Protein AF-0000000077108856 (afdb_homodimer)

pLDDT: mean 94.97, std 9.63, range [41.91, 98.94]

Radius of gyration: 31.42 Å; Cα contacts (8 Å, |Δi|>4): 1683; chains: 2; bounding box: 54×98×80 Å

Organism: Hirschia baltica (strain ATCC 49814 / DSM 5838 / IFAM 1418) (NCBI:txid582402)

Solvent-accessible surface area (backbone atoms only — not comparable to full-atom values): 35955 Å² total; per-residue (Å²): 123,77,51,36,49,52,48,57,46,78,91,42,65,46,24,77,91,36,73,66,43,37,35,30,30,36,56,53,55,30,71,74,33,71,69,47,39,54,50,49,47,48,43,39,39,74,24,62,30,50,26,43,27,42,47,38,50,48,31,85,56,43,41,25,61,55,35,48,59,68,50,43,96,66,50,83,66,58,75,74,46,95,59,56,72,48,53,49,40,54,60,48,38,51,61,72,85,46,49,67,57,52,47,49,49,24,56,75,65,72,27,42,40,33,39,29,55,56,45,69,70,43,44,66,75,37,56,90,65,36,46,36,40,38,43,54,33,41,51,34,59,26,32,69,58,48,29,60,59,20,66,72,66,47,34,34,38,39,28,35,16,50,31,35,54,68,45,43,50,48,32,50,48,32,27,41,74,68,28,39,38,50,28,49,16,51,26,38,51,46,77,78,33,46,77,74,48,29,59,50,42,27,48,36,27,47,53,48,48,41,69,76,38,73,61,46,30,28,23,37,38,50,34,53,68,79,40,39,56,55,39,29,33,42,56,61,50,30,26,32,39,35,34,43,33,29,89,46,53,83,49,90,64,91,51,18,68,33,27,38,32,46,65,58,39,29,52,37,49,54,41,42,54,47,26,62,38,14,31,54,87,28,74,55,46,61,40,84,80,18,62,61,40,42,26,58,48,17,42,12,29,20,28,68,45,69,43,55,51,63,42,64,39,46,78,85,42,49,42,63,26,16,38,21,57,90,74,42,38,39,44,68,46,49,77,73,48,45,56,22,23,27,69,46,64,48,43,53,33,38,71,41,28,70,88,48,35,39,75,59,79,125,123,75,52,36,49,52,47,57,46,78,94,43,65,45,25,77,91,36,74,68,43,37,35,29,30,36,57,53,56,30,71,74,34,70,68,48,40,53,50,48,47,50,43,39,40,74,24,61,29,50,25,43,26,41,47,38,50,49,32,84,55,43,40,25,59,53,35,51,58,66,54,48,86,68,49,79,66,57,78,73,46,93,61,54,70,48,53,50,39,55,62,46,37,50,62,72,84,47,48,68,56,52,46,49,50,24,57,74,65,71,26,42,38,34,38,27,57,56,46,69,70,41,44,65,76,37,56,91,67,37,47,37,41,37,43,53,31,43,50,36,59,26,32,69,58,46,29,59,58,21,66,71,66,48,35,33,38,39,28,36,15,50,31,33,54,69,46,43,50,48,32,50,47,32,26,41,75,67,28,38,39,51,29,52,16,51,27,39,52,48,77,76,32,46,76,73,50,28,59,50,41,28,46,36,27,48,54,48,47,39,70,76,38,72,60,45,30,28,22,35,37,51,34,52,71,81,42,37,56,55,39,29,34,43,55,60,52,28,25,32,39,34,34,42,34,29,89,48,53,82,48,89,65,92,49,18,68,33,26,37,32,47,66,57,39,30,52,36,48,53,40,42,53,45,27,60,37,14,31,53,88,28,75,54,47,60,40,82,80,16,61,62,41,43,26,59,49,17,41,12,30,20,28,67,44,70,41,56,51,64,41,66,40,45,75,84,42,50,42,63,26,16,39,22,56,90,73,42,38,40,43,69,46,49,76,74,48,44,55,22,22,28,68,47,64,47,42,53,33,40,71,42,29,71,88,49,36,41,76,58,77,125

InterPro domains:
  IPR006190 Antifreeze-like/N-acetylneuraminic acid synthase, SAF domain [PS50844] (300-360)
  IPR013132 PseI/NeuA/B-like [PF03102] (40-284)
  IPR013785 Aldolase-type TIM barrel [G3DSA:3.20.20.70] (1-300)
  IPR013974 SAF domain [PF08666] (299-356)
  IPR013974 SAF domain [SM00858] (298-358)
  IPR036732 Antifreeze-like/N-acetylneuraminic acid synthase C-terminal domain superfamily [SSF51269] (293-355)
  IPR051690 PseI/Nans/NeuA/B acid synthases [PTHR42966] (5-356)
  IPR057736 PseI/NeuA/NeuB, SAF domain [cd11615] (298-355)

Foldseek 3Di:
DLADLWDDQVPRIFHLLHAFAEEAEQELQCQQPLVSLLVLLLLCVVLPHQEYEYEADALVLADDQVVQVVCPVPDDCVVVPPDGPSVQCNRRHDDLVSQVVSLVSNVVSNHFYEYEYRDPVSLVSCLVRHQEYEHEQVCLQPLVVLLSSLQSAHAYEYENEPHDPVSQVSNVCSNSVRYRHYEYEQEHDDQPQDQVCVVVSPLCVLVVVCVVPPSHAYAYEYQHPAQPSVLVNSLSRHRYYYFYEHQALPDDDDHSVRGDHSVSSSVNSVVSVVSSVVSDDPDDDCDPVCVVVLQFVFWAKWAQFKDAFFDQDAPNGIDIDDGHDPQFHHPVCVVVRHRWTAHGTDGGPDTHGPVGTHHPDD/DLADLWDDQVPRIFHLLHAFAEEAEQELQCQQPLVSLLVLLLLCVVLPHQEYEYEADALVLADDQVVQCVVPPPPPCVVVPPDGPSVQCNRRHDDLVSQVVSLVSNVVSNHFYEYEYRDPVSLVSCLVRHQEYEHEQVCLQPLVVLLSSLQSAHAYEYENEPHDPVSQVSNVCSNSVRYRHYEYEQEHPDQPQDQVCVVVSPLCVLVVVCVVPPSHAYAYEYQHPAQPSVLVNSLSRHRYYYFYEHQALPDDDDHSVRGDHSVSSSVNSVVSVVSSVVSDDPDDDCDPVCVVVLQFVFWAWWAQFKDAFFDQDAPNGIDIDDGHDPQFHHPVCVVVRHGWTAHGTDGGPDTHGPVGTGHDDD

Nearest PDB structures (foldseek):
  6ppw-assembly1_A  TM=8.932E-01  e=1.593E-33  Neisseria meningitidis serogroup B
  2wqp-assembly1_A-2  TM=8.960E-01  e=8.984E-33  Neisseria meningitidis serogroup B
  4ipi-assembly1_A-2  TM=8.850E-01  e=7.077E-33  Neisseria meningitidis
  4ipj-assembly1_A-2  TM=8.944E-01  e=1.731E-32  Neisseria meningitidis
  3g8r-assembly1_B  TM=7.793E-01  e=2.015E-23  Chromobacterium violaceum ATCC 12472

Sequence (724 aa):
MRYNNHFKIYDREIALDQPTYFIADIAASHDGDLERAKALIWQAKEAGAECAKFQHFLAKDIVSDRGFKQLGGQMAHQSKWKKSVYDIFDEFHLPREWTPILAEECQKAGIHYMTTPYDIPAIDMNDDLCGAWKIGSGDVSWPQFISEVAKRGKPMFVATGASDMEESIRAAEAVLAVNRELCLMQCNTNYTGSHDNFSNVNLNVLKAFATAFPGLPLGLSDHTPGHSAVLGAVALGARAVEKHFTDDNNRDGPDHGFSMTPQTWRDMVDRTRELESALGDGVKRVEPNEGDSIVVQRRCLRLKHDLPAGHVLTIDDIEALRPAPRGAYEPHTIDEVIGRTLKKAMVFGDALTPENTKAAKSMRYNNHFKIYDREIALDQPTYFIADIAASHDGDLERAKALIWQAKEAGAECAKFQHFLAKDIVSDRGFKQLGGQMAHQSKWKKSVYDIFDEFHLPREWTPILAEECQKAGIHYMTTPYDIPAIDMNDDLCGAWKIGSGDVSWPQFISEVAKRGKPMFVATGASDMEESIRAAEAVLAVNRELCLMQCNTNYTGSHDNFSNVNLNVLKAFATAFPGLPLGLSDHTPGHSAVLGAVALGARAVEKHFTDDNNRDGPDHGFSMTPQTWRDMVDRTRELESALGDGVKRVEPNEGDSIVVQRRCLRLKHDLPAGHVLTIDDIEALRPAPRGAYEPHTIDEVIGRTLKKAMVFGDALTPENTKAAKS

Secondary structure (DSSP, 8-state):
--S-SEEEETTEEEETTSPPEEEEE-GGGGTT-HHHHHHHHHHHHHHT-SEEEEEE--HHHHB-HHHHHHHTTSSTTGGG-SS-HHHHHHHHS--GGGHHHHHHHHHHHT-EEEEEE-SHHHHHHHTTT-SSEEE-GGGTT-HHHHHHHHTT-S-EEEE-TT--HHHHHHHHHHHHTT---EEEEEE----S--GGGGGGT-TTHHHHHHHHSTT--EEEE--SSSSHHHHHHHHTTEEEEEEEB-S-TTSSSSSGGGSBPHHHHHHHHHHHHHHHHHH--S-----GGGHHHHHHTS-EEEESS-B-TTPBP-GGGEEEEB---TTPPPGGGHHHHTT-EESS-B-TTPBP-TTTEE----/--S-SEEEETTEEEETTSPPEEEEE-GGGGTT-HHHHHHHHHHHHHHT-SEEEEEE--HHHHB-HHHHHHSGGGSTTGGG-SS-HHHHHHHHS--GGGHHHHHHHHHHHT-EEEEEE-SHHHHHHHTTT-SSEEE-GGGTT-HHHHHHHHTT-S-EEEE-TT--HHHHHHHHHHHHTT---EEEEEE----S--GGGGGGT-TTHHHHHHHHSTT--EEEE--SSSSHHHHHHHHTTEEEEEEEB-S-TTSSSSSGGGSBPHHHHHHHHHHHHHHHHHH--S-----GGGHHHHHHTS-EEEESS-B-TTPBP-GGGEEEEB---TTPPPGGGHHHHTT-EESS-B-TTPBP-TTTEE----

Structure (mmCIF, N/CA/C/O backbone):
data_AF-0000000077108856-model_v1
#
loop_
_entity.id
_entity.type
_entity.pdbx_description
1 polymer 'N-acylneuraminate-9-phosphate synthase'
#
loop_
_atom_site.group_PDB
_atom_site.id
_atom_site.type_symbol
_atom_site.label_atom_id
_atom_site.label_alt_id
_atom_site.label_comp_id
_atom_site.label_asym_id
_atom_site.label_entity_id
_atom_site.label_seq_id
_atom_site.pdbx_PDB_ins_code
_atom_site.Cartn_x
_atom_site.Cartn_y
_atom_site.Cartn_z
_atom_site.occupancy
_atom_site.B_iso_or_equiv
_atom_site.auth_seq_id
_atom_site.auth_comp_id
_atom_site.auth_asym_id
_atom_site.auth_atom_id
_atom_site.pdbx_PDB_model_num
ATOM 1 N N . MET A 1 1 ? -26.828 8.172 12.031 1 64.38 1 MET A N 1
ATOM 2 C CA . MET A 1 1 ? -25.391 8.18 12.25 1 64.38 1 MET A CA 1
ATOM 3 C C . MET A 1 1 ? -24.859 9.602 12.391 1 64.38 1 MET A C 1
ATOM 5 O O . MET A 1 1 ? -25.391 10.531 11.766 1 64.38 1 MET A O 1
ATOM 9 N N . ARG A 1 2 ? -23.938 9.797 13.359 1 86.56 2 ARG A N 1
ATOM 10 C CA . ARG A 1 2 ? -23.422 11.109 13.75 1 86.56 2 ARG A CA 1
ATOM 11 C C . ARG A 1 2 ? -22.641 11.75 12.602 1 86.56 2 ARG A C 1
ATOM 13 O O . ARG A 1 2 ? -22.484 12.977 12.562 1 86.56 2 ARG A O 1
ATOM 20 N N . TYR A 1 3 ? -22.281 10.914 11.609 1 94.44 3 TYR A N 1
ATOM 21 C CA . TYR A 1 3 ? -21.5 11.406 10.484 1 94.44 3 TYR A CA 1
ATOM 22 C C . TYR A 1 3 ? -21.828 10.625 9.211 1 94.44 3 TYR A C 1
ATOM 24 O O . TYR A 1 3 ? -22.406 9.539 9.273 1 94.44 3 TYR A O 1
ATOM 32 N N . ASN A 1 4 ? -21.609 11.211 8.086 1 96.75 4 ASN A N 1
ATOM 33 C CA . ASN A 1 4 ? -21.844 10.594 6.785 1 96.75 4 ASN A CA 1
ATOM 34 C C . ASN A 1 4 ? -20.672 9.719 6.363 1 96.75 4 ASN A C 1
ATOM 36 O O . ASN A 1 4 ? -19.5 10.078 6.57 1 96.75 4 ASN A O 1
ATOM 40 N N . ASN A 1 5 ? -21.047 8.594 5.797 1 97.06 5 ASN A N 1
ATOM 41 C CA . ASN A 1 5 ? -19.984 7.734 5.266 1 97.06 5 ASN A CA 1
ATOM 42 C C . ASN A 1 5 ? -19.609 8.133 3.842 1 97.06 5 ASN A C 1
ATOM 44 O O . ASN A 1 5 ? -18.781 7.477 3.213 1 97.06 5 ASN A O 1
ATOM 48 N N . HIS A 1 6 ? -20.266 9.133 3.301 1 97.06 6 HIS A N 1
ATOM 49 C CA . HIS A 1 6 ? -19.953 9.734 2.01 1 97.06 6 HIS A CA 1
ATOM 50 C C . HIS A 1 6 ? -20.375 11.195 1.962 1 97.06 6 HIS A C 1
ATOM 52 O O . HIS A 1 6 ? -21.266 11.609 2.705 1 97.06 6 HIS A O 1
ATOM 58 N N . PHE A 1 7 ? -19.719 11.977 1.165 1 98.06 7 PHE A N 1
ATOM 59 C CA . PHE A 1 7 ? -20.109 13.352 0.877 1 98.06 7 PHE A CA 1
ATOM 60 C C . PHE A 1 7 ? -19.562 13.805 -0.474 1 98.06 7 PHE A C 1
ATOM 62 O O . PHE A 1 7 ? -18.781 13.094 -1.096 1 98.06 7 PHE A O 1
ATOM 69 N N . LYS A 1 8 ? -20 14.898 -0.923 1 97.69 8 LYS A N 1
ATOM 70 C CA . LYS A 1 8 ? -19.578 15.391 -2.23 1 97.69 8 LYS A CA 1
ATOM 71 C C . LYS A 1 8 ? -18.828 16.719 -2.105 1 97.69 8 LYS A C 1
ATOM 73 O O . LYS A 1 8 ? -19.203 17.578 -1.31 1 97.69 8 LYS A O 1
ATOM 78 N N . ILE A 1 9 ? -17.797 16.812 -2.809 1 97 9 ILE A N 1
ATOM 79 C CA . ILE A 1 9 ? -17.141 18.078 -3.131 1 97 9 ILE A CA 1
ATOM 80 C C . ILE A 1 9 ? -17.438 18.469 -4.582 1 97 9 ILE A C 1
ATOM 82 O O . ILE A 1 9 ? -16.922 17.828 -5.508 1 97 9 ILE A O 1
ATOM 86 N N . TYR A 1 10 ? -18.219 19.375 -4.699 1 93.44 10 TYR A N 1
ATOM 87 C CA . TYR A 1 10 ? -18.766 19.641 -6.023 1 93.44 10 TYR A CA 1
ATOM 88 C C . TYR A 1 10 ? -19.406 18.391 -6.609 1 93.44 10 TYR A C 1
ATOM 90 O O . TYR A 1 10 ? -20.344 17.828 -6.031 1 93.44 10 TYR A O 1
ATOM 98 N N . ASP A 1 11 ? -18.859 17.859 -7.633 1 93.75 11 ASP A N 1
ATOM 99 C CA . ASP A 1 11 ? -19.453 16.688 -8.273 1 93.75 11 ASP A CA 1
ATOM 100 C C . ASP A 1 11 ? -18.656 15.43 -7.957 1 93.75 11 ASP A C 1
ATOM 102 O O . ASP A 1 11 ? -18.953 14.352 -8.484 1 93.75 11 ASP A O 1
ATOM 106 N N . ARG A 1 12 ? -17.797 15.539 -7.031 1 97.56 12 ARG A N 1
ATOM 107 C CA . ARG A 1 12 ? -16.906 14.43 -6.715 1 97.56 12 ARG A CA 1
ATOM 108 C C . ARG A 1 12 ? -17.281 13.781 -5.387 1 97.56 12 ARG A C 1
ATOM 110 O O . ARG A 1 12 ? -17.234 14.43 -4.34 1 97.56 12 ARG A O 1
ATOM 117 N N . GLU A 1 13 ? -17.641 12.516 -5.43 1 98.12 13 GLU A N 1
ATOM 118 C CA . GLU A 1 13 ? -18 11.797 -4.211 1 98.12 13 GLU A CA 1
ATOM 119 C C . GLU A 1 13 ? -16.766 11.273 -3.488 1 98.12 13 GLU A C 1
ATOM 121 O O . GLU A 1 13 ? -15.867 10.719 -4.117 1 98.12 13 GLU A O 1
ATOM 126 N N . ILE A 1 14 ? -16.703 11.547 -2.209 1 98.31 14 ILE A N 1
ATOM 127 C CA . ILE A 1 14 ? -15.68 10.992 -1.33 1 98.31 14 ILE A CA 1
ATOM 128 C C . ILE A 1 14 ? -16.281 9.906 -0.445 1 98.31 14 ILE A C 1
ATOM 130 O O . ILE A 1 14 ? -17.219 10.164 0.313 1 98.31 14 ILE A O 1
ATOM 134 N N . ALA A 1 15 ? -15.82 8.703 -0.6 1 97.81 15 ALA A N 1
ATOM 135 C CA . ALA A 1 15 ? -16.312 7.547 0.138 1 97.81 15 ALA A CA 1
ATOM 136 C C . ALA A 1 15 ? -15.328 6.387 0.068 1 97.81 15 ALA A C 1
ATOM 138 O O . ALA A 1 15 ? -14.383 6.414 -0.718 1 97.81 15 ALA A O 1
ATOM 139 N N . LEU A 1 16 ? -15.602 5.383 0.844 1 94.5 16 LEU A N 1
ATOM 140 C CA . LEU A 1 16 ? -14.695 4.246 0.963 1 94.5 16 LEU A CA 1
ATOM 141 C C . LEU A 1 16 ? -14.609 3.479 -0.353 1 94.5 16 LEU A C 1
ATOM 143 O O . LEU A 1 16 ? -13.586 2.861 -0.649 1 94.5 16 LEU A O 1
ATOM 147 N N . ASP A 1 17 ? -15.648 3.523 -1.166 1 94.62 17 ASP A N 1
ATOM 148 C CA . ASP A 1 17 ? -15.68 2.738 -2.396 1 94.62 17 ASP A CA 1
ATOM 149 C C . ASP A 1 17 ? -15.43 3.621 -3.617 1 94.62 17 ASP A C 1
ATOM 151 O O . ASP A 1 17 ? -15.758 3.234 -4.742 1 94.62 17 ASP A O 1
ATOM 155 N N . GLN A 1 18 ? -14.953 4.852 -3.393 1 97.62 18 GLN A N 1
ATOM 156 C CA . GLN A 1 18 ? -14.633 5.781 -4.469 1 97.62 18 GLN A CA 1
ATOM 157 C C . GLN A 1 18 ? -13.117 5.906 -4.652 1 97.62 18 GLN A C 1
ATOM 159 O O . GLN A 1 18 ? -12.352 5.621 -3.734 1 97.62 18 GLN A O 1
ATOM 164 N N . PRO A 1 19 ? -12.711 6.254 -5.867 1 98.25 19 PRO A N 1
ATOM 165 C CA . PRO A 1 19 ? -11.281 6.496 -6.074 1 98.25 19 PRO A CA 1
ATOM 166 C C . PRO A 1 19 ? -10.727 7.574 -5.145 1 98.25 19 PRO A C 1
ATOM 168 O O . PRO A 1 19 ? -11.453 8.477 -4.734 1 98.25 19 PRO A O 1
ATOM 171 N N . THR A 1 20 ? -9.5 7.48 -4.84 1 98.88 20 THR A N 1
ATOM 172 C CA . THR A 1 20 ? -8.82 8.406 -3.943 1 98.88 20 THR A CA 1
ATOM 173 C C . THR A 1 20 ? -8.828 9.82 -4.52 1 98.88 20 THR A C 1
ATOM 175 O O . THR A 1 20 ? -8.594 10.008 -5.719 1 98.88 20 THR A O 1
ATOM 178 N N . TYR A 1 21 ? -9.164 10.766 -3.697 1 98.88 21 TYR A N 1
ATOM 179 C CA . TYR A 1 21 ? -9.18 12.188 -4.012 1 98.88 21 TYR A CA 1
ATOM 180 C C . TYR A 1 21 ? -7.836 12.836 -3.709 1 98.88 21 TYR A C 1
ATOM 182 O O . TYR A 1 21 ? -7.348 12.758 -2.58 1 98.88 21 TYR A O 1
ATOM 190 N N . PHE A 1 22 ? -7.191 13.492 -4.695 1 98.94 22 PHE A N 1
ATOM 191 C CA . PHE A 1 22 ? -5.852 14.047 -4.527 1 98.94 22 PHE A CA 1
ATOM 192 C C . PHE A 1 22 ? -5.898 15.562 -4.402 1 98.94 22 PHE A C 1
ATOM 194 O O . PHE A 1 22 ? -6.367 16.25 -5.312 1 98.94 22 PHE A O 1
ATOM 201 N N . ILE A 1 23 ? -5.355 16.078 -3.316 1 98.94 23 ILE A N 1
ATOM 202 C CA . ILE A 1 23 ? -5.309 17.5 -3.006 1 98.94 23 ILE A CA 1
ATOM 203 C C . ILE A 1 23 ? -3.873 18.016 -3.109 1 98.94 23 ILE A C 1
ATOM 205 O O . ILE A 1 23 ? -3.012 17.625 -2.316 1 98.94 23 ILE A O 1
ATOM 209 N N . ALA A 1 24 ? -3.629 18.859 -4.062 1 98.94 24 ALA A N 1
ATOM 210 C CA . ALA A 1 24 ? -2.318 19.5 -4.195 1 98.94 24 ALA A CA 1
ATOM 211 C C . ALA A 1 24 ? -2.244 20.781 -3.379 1 98.94 24 ALA A C 1
ATOM 213 O O . ALA A 1 24 ? -2.867 21.781 -3.734 1 98.94 24 ALA A O 1
ATOM 214 N N . ASP A 1 25 ? -1.463 20.734 -2.344 1 98.81 25 ASP A N 1
ATOM 215 C CA . ASP A 1 25 ? -1.258 21.922 -1.533 1 98.81 25 ASP A CA 1
ATOM 216 C C . ASP A 1 25 ? -0.177 22.828 -2.137 1 98.81 25 ASP A C 1
ATOM 218 O O . ASP A 1 25 ? 1.016 22.531 -2.004 1 98.81 25 ASP A O 1
ATOM 222 N N . ILE A 1 26 ? -0.592 23.891 -2.695 1 98.25 26 ILE A N 1
ATOM 223 C CA . ILE A 1 26 ? 0.349 24.828 -3.297 1 98.25 26 ILE A CA 1
ATOM 224 C C . ILE A 1 26 ? 1.043 25.641 -2.203 1 98.25 26 ILE A C 1
ATOM 226 O O . ILE A 1 26 ? 2.229 25.953 -2.318 1 98.25 26 ILE A O 1
ATOM 230 N N . ALA A 1 27 ? 0.337 25.875 -1.17 1 95.12 27 ALA A N 1
ATOM 231 C CA . ALA A 1 27 ? 0.89 26.562 -0.001 1 95.12 27 ALA A CA 1
ATOM 232 C C . ALA A 1 27 ? 1.769 27.734 -0.414 1 95.12 27 ALA A C 1
ATOM 234 O O . ALA A 1 27 ? 1.329 28.625 -1.158 1 95.12 27 ALA A O 1
ATOM 235 N N . ALA A 1 28 ? 3.027 27.766 -0.055 1 94.12 28 ALA A N 1
ATOM 236 C CA . ALA A 1 28 ? 3.904 28.906 -0.312 1 94.12 28 ALA A CA 1
ATOM 237 C C . ALA A 1 28 ? 4.699 28.719 -1.599 1 94.12 28 ALA A C 1
ATOM 239 O O . ALA A 1 28 ? 5.566 29.531 -1.934 1 94.12 28 ALA A O 1
ATOM 240 N N . SER A 1 29 ? 4.348 27.719 -2.344 1 96.44 29 SER A N 1
ATOM 241 C CA . SER A 1 29 ? 5.133 27.406 -3.533 1 96.44 29 SER A CA 1
ATOM 242 C C . SER A 1 29 ? 4.93 28.453 -4.621 1 96.44 29 SER A C 1
ATOM 244 O O . SER A 1 29 ? 5.648 28.453 -5.625 1 96.44 29 SER A O 1
ATOM 246 N N . HIS A 1 30 ? 4.012 29.359 -4.461 1 96.31 30 HIS A N 1
ATOM 247 C CA . HIS A 1 30 ? 3.803 30.469 -5.395 1 96.31 30 HIS A CA 1
ATOM 248 C C . HIS A 1 30 ? 4.91 31.5 -5.273 1 96.31 30 HIS A C 1
ATOM 250 O O . HIS A 1 30 ? 5.074 32.344 -6.16 1 96.31 30 HIS A O 1
ATOM 256 N N . ASP A 1 31 ? 5.59 31.516 -4.23 1 93.94 31 ASP A N 1
ATOM 257 C CA . ASP A 1 31 ? 6.75 32.375 -4.016 1 93.94 31 ASP A CA 1
ATOM 258 C C . ASP A 1 31 ? 6.375 33.844 -4.152 1 93.94 31 ASP A C 1
ATOM 260 O O . ASP A 1 31 ? 7.137 34.656 -4.719 1 93.94 31 ASP A O 1
ATOM 264 N N . GLY A 1 32 ? 5.207 34.25 -3.834 1 93.88 32 GLY A N 1
ATOM 265 C CA . GLY A 1 32 ? 4.766 35.625 -3.865 1 93.88 32 GLY A CA 1
ATOM 266 C C . GLY A 1 32 ? 4.434 36.125 -5.262 1 93.88 32 GLY A C 1
ATOM 267 O O . GLY A 1 32 ? 4.34 37.312 -5.496 1 93.88 32 GLY A O 1
ATOM 268 N N . ASP A 1 33 ? 4.258 35.188 -6.152 1 96.25 33 ASP A N 1
ATOM 269 C CA . ASP A 1 33 ? 3.986 35.5 -7.551 1 96.25 33 ASP A CA 1
ATOM 270 C C . ASP A 1 33 ? 2.66 34.906 -8.008 1 96.25 33 ASP A C 1
ATOM 272 O O . ASP A 1 33 ? 2.531 33.688 -8.117 1 96.25 33 ASP A O 1
ATOM 276 N N . LEU A 1 34 ? 1.732 35.781 -8.406 1 98.06 34 LEU A N 1
ATOM 277 C CA . LEU A 1 34 ? 0.388 35.375 -8.781 1 98.06 34 LEU A CA 1
ATOM 278 C C . LEU A 1 34 ? 0.423 34.5 -10.023 1 98.06 34 LEU A C 1
ATOM 280 O O . LEU A 1 34 ? -0.298 33.5 -10.109 1 98.06 34 LEU A O 1
ATOM 284 N N . GLU A 1 35 ? 1.207 34.844 -10.977 1 98.44 35 GLU A N 1
ATOM 285 C CA . GLU A 1 35 ? 1.275 34.062 -12.211 1 98.44 35 GLU A CA 1
ATOM 286 C C . GLU A 1 35 ? 1.841 32.688 -11.953 1 98.44 35 GLU A C 1
ATOM 288 O O . GLU A 1 35 ? 1.431 31.719 -12.594 1 98.44 35 GLU A O 1
ATOM 293 N N . ARG A 1 36 ? 2.707 32.656 -11.047 1 97.44 36 ARG A N 1
ATOM 294 C CA . ARG A 1 36 ? 3.234 31.344 -10.656 1 97.44 36 ARG A CA 1
ATOM 295 C C . ARG A 1 36 ? 2.158 30.5 -9.984 1 97.44 36 ARG A C 1
ATOM 297 O O . ARG A 1 36 ? 2.039 29.297 -10.258 1 97.44 36 ARG A O 1
ATOM 304 N N . ALA A 1 37 ? 1.461 31.109 -9.148 1 98.44 37 ALA A N 1
ATOM 305 C CA . ALA A 1 37 ? 0.359 30.406 -8.5 1 98.44 37 ALA A CA 1
ATOM 306 C C . ALA A 1 37 ? -0.598 29.812 -9.539 1 98.44 37 ALA A C 1
ATOM 308 O O . ALA A 1 37 ? -1.01 28.656 -9.43 1 98.44 37 ALA A O 1
ATOM 309 N N . LYS A 1 38 ? -0.907 30.609 -10.516 1 98.81 38 LYS A N 1
ATOM 310 C CA . LYS A 1 38 ? -1.786 30.156 -11.594 1 98.81 38 LYS A CA 1
ATOM 311 C C . LYS A 1 38 ? -1.172 28.984 -12.344 1 98.81 38 LYS A C 1
ATOM 313 O O . LYS A 1 38 ? -1.857 28 -12.633 1 98.81 38 LYS A O 1
ATOM 318 N N . ALA A 1 39 ? 0.08 29.109 -12.625 1 98.81 39 ALA A N 1
ATOM 319 C CA . ALA A 1 39 ? 0.777 28.031 -13.344 1 98.81 39 ALA A CA 1
ATOM 320 C C . ALA A 1 39 ? 0.764 26.734 -12.547 1 98.81 39 ALA A C 1
ATOM 322 O O . ALA A 1 39 ? 0.611 25.656 -13.109 1 98.81 39 ALA A O 1
ATOM 323 N N . LEU A 1 40 ? 0.956 26.859 -11.266 1 98.88 40 LEU A N 1
ATOM 324 C CA . LEU A 1 40 ? 0.965 25.688 -10.398 1 98.88 40 LEU A CA 1
ATOM 325 C C . LEU A 1 40 ? -0.401 25 -10.383 1 98.88 40 LEU A C 1
ATOM 327 O O . LEU A 1 40 ? -0.49 23.781 -10.312 1 98.88 40 LEU A O 1
ATOM 331 N N . ILE A 1 41 ? -1.46 25.797 -10.453 1 98.88 41 ILE A N 1
ATOM 332 C CA . ILE A 1 41 ? -2.807 25.234 -10.539 1 98.88 41 ILE A CA 1
ATOM 333 C C . ILE A 1 41 ? -2.916 24.328 -11.75 1 98.88 41 ILE A C 1
ATOM 335 O O . ILE A 1 41 ? -3.342 23.172 -11.641 1 98.88 41 ILE A O 1
ATOM 339 N N . TRP A 1 42 ? -2.488 24.797 -12.859 1 98.94 42 TRP A N 1
ATOM 340 C CA . TRP A 1 42 ? -2.6 24.062 -14.102 1 98.94 42 TRP A CA 1
ATOM 341 C C . TRP A 1 42 ? -1.7 22.828 -14.086 1 98.94 42 TRP A C 1
ATOM 343 O O . TRP A 1 42 ? -2.09 21.766 -14.562 1 98.94 42 TRP A O 1
ATOM 353 N N . GLN A 1 43 ? -0.511 23 -13.547 1 98.88 43 GLN A N 1
ATOM 354 C CA . GLN A 1 43 ? 0.415 21.875 -13.461 1 98.88 43 GLN A CA 1
ATOM 355 C C . GLN A 1 43 ? -0.13 20.781 -12.547 1 98.88 43 GLN A C 1
ATOM 357 O O . GLN A 1 43 ? 0.014 19.594 -12.836 1 98.88 43 GLN A O 1
ATOM 362 N N . ALA A 1 44 ? -0.704 21.172 -11.438 1 98.88 44 ALA A N 1
ATOM 363 C CA . ALA A 1 44 ? -1.321 20.219 -10.531 1 98.88 44 ALA A CA 1
ATOM 364 C C . ALA A 1 44 ? -2.439 19.438 -11.227 1 98.88 44 ALA A C 1
ATOM 366 O O . ALA A 1 44 ? -2.514 18.219 -11.125 1 98.88 44 ALA A O 1
ATOM 367 N N . LYS A 1 45 ? -3.283 20.156 -11.961 1 98.88 45 LYS A N 1
ATOM 368 C CA . LYS A 1 45 ? -4.363 19.531 -12.719 1 98.88 45 LYS A CA 1
ATOM 369 C C . LYS A 1 45 ? -3.82 18.531 -13.734 1 98.88 45 LYS A C 1
ATOM 371 O O . LYS A 1 45 ? -4.289 17.391 -13.805 1 98.88 45 LYS A O 1
ATOM 376 N N . GLU A 1 46 ? -2.867 18.953 -14.445 1 98.81 46 GLU A N 1
ATOM 377 C CA . GLU A 1 46 ? -2.281 18.109 -15.484 1 98.81 46 GLU A CA 1
ATOM 378 C C . GLU A 1 46 ? -1.629 16.859 -14.875 1 98.81 46 GLU A C 1
ATOM 380 O O . GLU A 1 46 ? -1.652 15.789 -15.477 1 98.81 46 GLU A O 1
ATOM 385 N N . ALA A 1 47 ? -1.127 17.031 -13.711 1 98.81 47 ALA A N 1
ATOM 386 C CA . ALA A 1 47 ? -0.434 15.938 -13.031 1 98.81 47 ALA A CA 1
ATOM 387 C C . ALA A 1 47 ? -1.427 14.938 -12.445 1 98.81 47 ALA A C 1
ATOM 389 O O . ALA A 1 47 ? -1.051 13.82 -12.07 1 98.81 47 ALA A O 1
ATOM 390 N N . GLY A 1 48 ? -2.691 15.312 -12.305 1 98.81 48 GLY A N 1
ATOM 391 C CA . GLY A 1 48 ? -3.699 14.367 -11.859 1 98.81 48 GLY A CA 1
ATOM 392 C C . GLY A 1 48 ? -4.344 14.75 -10.539 1 98.81 48 GLY A C 1
ATOM 393 O O . GLY A 1 48 ? -5.152 13.992 -10 1 98.81 48 GLY A O 1
ATOM 394 N N . ALA A 1 49 ? -4.004 15.953 -10.039 1 98.81 49 ALA A N 1
ATOM 395 C CA . ALA A 1 49 ? -4.699 16.438 -8.844 1 98.81 49 ALA A CA 1
ATOM 396 C C . ALA A 1 49 ? -6.141 16.828 -9.172 1 98.81 49 ALA A C 1
ATOM 398 O O . ALA A 1 49 ? -6.445 17.203 -10.297 1 98.81 49 ALA A O 1
ATOM 399 N N . GLU A 1 50 ? -6.945 16.703 -8.172 1 98.69 50 GLU A N 1
ATOM 400 C CA . GLU A 1 50 ? -8.344 17.078 -8.352 1 98.69 50 GLU A CA 1
ATOM 401 C C . GLU A 1 50 ? -8.664 18.391 -7.609 1 98.69 50 GLU A C 1
ATOM 403 O O . GLU A 1 50 ? -9.719 18.984 -7.82 1 98.69 50 GLU A O 1
ATOM 408 N N . CYS A 1 51 ? -7.73 18.797 -6.781 1 98.75 51 CYS A N 1
ATOM 409 C CA . CYS A 1 51 ? -7.902 20 -5.977 1 98.75 51 CYS A CA 1
ATOM 410 C C . CYS A 1 51 ? -6.582 20.75 -5.84 1 98.75 51 CYS A C 1
ATOM 412 O O . CYS A 1 51 ? -5.531 20.141 -5.633 1 98.75 51 CYS A O 1
ATOM 414 N N . ALA A 1 52 ? -6.629 22.016 -6.066 1 98.81 52 ALA A N 1
ATOM 415 C CA . ALA A 1 52 ? -5.559 22.922 -5.676 1 98.81 52 ALA A CA 1
ATOM 416 C C . ALA A 1 52 ? -5.898 23.641 -4.371 1 98.81 52 ALA A C 1
ATOM 418 O O . ALA A 1 52 ? -6.898 24.359 -4.289 1 98.81 52 ALA A O 1
ATOM 419 N N . LYS A 1 53 ? -5.102 23.406 -3.445 1 98.81 53 LYS A N 1
ATOM 420 C CA . LYS A 1 53 ? -5.371 23.969 -2.127 1 98.81 53 LYS A CA 1
ATOM 421 C C . LYS A 1 53 ? -4.367 25.062 -1.781 1 98.81 53 LYS A C 1
ATOM 423 O O . LYS A 1 53 ? -3.188 24.969 -2.121 1 98.81 53 LYS A O 1
ATOM 428 N N . PHE A 1 54 ? -4.844 26.078 -1.112 1 98.56 54 PHE A N 1
ATOM 429 C CA . PHE A 1 54 ? -4.035 27.188 -0.647 1 98.56 54 PHE A CA 1
ATOM 430 C C . PHE A 1 54 ? -4.133 27.344 0.867 1 98.56 54 PHE A C 1
ATOM 432 O O . PHE A 1 54 ? -4.785 26.531 1.533 1 98.56 54 PHE A O 1
ATOM 439 N N . GLN A 1 55 ? -3.389 28.219 1.385 1 98.06 55 GLN A N 1
ATOM 440 C CA . GLN A 1 55 ? -3.402 28.516 2.812 1 98.06 55 GLN A CA 1
ATOM 441 C C . GLN A 1 55 ? -3.615 30 3.055 1 98.06 55 GLN A C 1
ATOM 443 O O . GLN A 1 55 ? -2.865 30.844 2.541 1 98.06 55 GLN A O 1
ATOM 448 N N . HIS A 1 56 ? -4.633 30.344 3.818 1 98.06 56 HIS A N 1
ATOM 449 C CA . HIS A 1 56 ? -4.961 31.734 4.086 1 98.06 56 HIS A CA 1
ATOM 450 C C . HIS A 1 56 ? -4.641 32.125 5.531 1 98.06 56 HIS A C 1
ATOM 452 O O . HIS A 1 56 ? -5.488 31.969 6.418 1 98.06 56 HIS A O 1
ATOM 458 N N . PHE A 1 57 ? -3.457 32.594 5.672 1 96.69 57 PHE A N 1
ATOM 459 C CA . PHE A 1 57 ? -3.035 33.125 6.965 1 96.69 57 PHE A CA 1
ATOM 460 C C . PHE A 1 57 ? -2.439 34.5 6.809 1 96.69 57 PHE A C 1
ATOM 462 O O . PHE A 1 57 ? -2.029 34.906 5.711 1 96.69 57 PHE A O 1
ATOM 469 N N . LEU A 1 58 ? -2.537 35.281 7.84 1 96.19 58 LEU A N 1
ATOM 470 C CA . LEU A 1 58 ? -1.739 36.5 8.023 1 96.19 58 LEU A CA 1
ATOM 471 C C . LEU A 1 58 ? -0.808 36.344 9.227 1 96.19 58 LEU A C 1
ATOM 473 O O . LEU A 1 58 ? -1.195 35.812 10.25 1 96.19 58 LEU A O 1
ATOM 477 N N . ALA A 1 59 ? 0.369 36.875 9.039 1 94.81 59 ALA A N 1
ATOM 478 C CA . ALA A 1 59 ? 1.359 36.719 10.102 1 94.81 59 ALA A CA 1
ATOM 479 C C . ALA A 1 59 ? 0.795 37.188 11.445 1 94.81 59 ALA A C 1
ATOM 481 O O . ALA A 1 59 ? 0.912 36.469 12.445 1 94.81 59 ALA A O 1
ATOM 482 N N . LYS A 1 60 ? 0.09 38.25 11.484 1 93.56 60 LYS A N 1
ATOM 483 C CA . LYS A 1 60 ? -0.411 38.844 12.711 1 93.56 60 LYS A CA 1
ATOM 484 C C . LYS A 1 60 ? -1.497 38 13.352 1 93.56 60 LYS A C 1
ATOM 486 O O . LYS A 1 60 ? -1.779 38.125 14.547 1 93.56 60 LYS A O 1
ATOM 491 N N . ASP A 1 61 ? -2.115 37.125 12.555 1 94.5 61 ASP A N 1
ATOM 492 C CA . ASP A 1 61 ? -3.256 36.344 13.039 1 94.5 61 ASP A CA 1
ATOM 493 C C . ASP A 1 61 ? -2.863 34.906 13.312 1 94.5 61 ASP A C 1
ATOM 495 O O . ASP A 1 61 ? -3.691 34.094 13.758 1 94.5 61 ASP A O 1
ATOM 499 N N . ILE A 1 62 ? -1.607 34.531 13.078 1 95.75 62 ILE A N 1
ATOM 500 C CA . ILE A 1 62 ? -1.232 33.125 13.242 1 95.75 62 ILE A CA 1
ATOM 501 C C . ILE A 1 62 ? -0.01 33.031 14.148 1 95.75 62 ILE A C 1
ATOM 503 O O . ILE A 1 62 ? 0.15 32.031 14.875 1 95.75 62 ILE A O 1
ATOM 507 N N . VAL A 1 63 ? 0.84 34.031 14.172 1 95 63 VAL A N 1
ATOM 508 C CA . VAL A 1 63 ? 2.096 33.906 14.898 1 95 63 VAL A CA 1
ATOM 509 C C . VAL A 1 63 ? 2.23 35.062 15.891 1 95 63 VAL A C 1
ATOM 511 O O . VAL A 1 63 ? 1.859 36.219 15.586 1 95 63 VAL A O 1
ATOM 514 N N . SER A 1 64 ? 2.725 34.781 17.031 1 94.94 64 SER A N 1
ATOM 515 C CA . SER A 1 64 ? 3.189 35.812 17.984 1 94.94 64 SER A CA 1
ATOM 516 C C . SER A 1 64 ? 4.672 36.094 17.797 1 94.94 64 SER A C 1
ATOM 518 O O . SER A 1 64 ? 5.523 35.25 18.109 1 94.94 64 SER A O 1
ATOM 520 N N . ASP A 1 65 ? 4.867 37.281 17.297 1 92.88 65 ASP A N 1
ATOM 521 C CA . ASP A 1 65 ? 6.266 37.688 17.141 1 92.88 65 ASP A CA 1
ATOM 522 C C . ASP A 1 65 ? 7.02 37.562 18.469 1 92.88 65 ASP A C 1
ATOM 524 O O . ASP A 1 65 ? 8.125 37 18.516 1 92.88 65 ASP A O 1
ATOM 528 N N . ARG A 1 66 ? 6.414 38.031 19.5 1 91.44 66 ARG A N 1
ATOM 529 C CA . ARG A 1 66 ? 6.984 37.938 20.828 1 91.44 66 ARG A CA 1
ATOM 530 C C . ARG A 1 66 ? 7.203 36.469 21.234 1 91.44 66 ARG A C 1
ATOM 532 O O . ARG A 1 66 ? 8.234 36.125 21.828 1 91.44 66 ARG A O 1
ATOM 539 N N . GLY A 1 67 ? 6.246 35.688 21.031 1 92.5 67 GLY A N 1
ATOM 540 C CA . GLY A 1 67 ? 6.352 34.281 21.359 1 92.5 67 GLY A CA 1
ATOM 541 C C . GLY A 1 67 ? 7.562 33.594 20.75 1 92.5 67 GLY A C 1
ATOM 542 O O . GLY A 1 67 ? 8.273 32.844 21.422 1 92.5 67 GLY A O 1
ATOM 543 N N . PHE A 1 68 ? 7.77 33.844 19.484 1 91.88 68 PHE A N 1
ATOM 544 C CA . PHE A 1 68 ? 8.891 33.219 18.812 1 91.88 68 PHE A CA 1
ATOM 545 C C . PHE A 1 68 ? 10.219 33.781 19.281 1 91.88 68 PHE A C 1
ATOM 547 O O . PHE A 1 68 ? 11.219 33.094 19.375 1 91.88 68 PHE A O 1
ATOM 554 N N . LYS A 1 69 ? 10.242 35.062 19.531 1 89.19 69 LYS A N 1
ATOM 555 C CA . LYS A 1 69 ? 11.445 35.688 20.078 1 89.19 69 LYS A CA 1
ATOM 556 C C . LYS A 1 69 ? 11.812 35.094 21.438 1 89.19 69 LYS A C 1
ATOM 558 O O . LYS A 1 69 ? 12.992 34.969 21.75 1 89.19 69 LYS A O 1
ATOM 563 N N . GLN A 1 70 ? 10.797 34.781 22.172 1 88.31 70 GLN A N 1
ATOM 564 C CA . GLN A 1 70 ? 11.016 34.219 23.5 1 88.31 70 GLN A CA 1
ATOM 565 C C . GLN A 1 70 ? 11.492 32.781 23.422 1 88.31 70 GLN A C 1
ATOM 567 O O . GLN A 1 70 ? 12.133 32.281 24.344 1 88.31 70 GLN A O 1
ATOM 572 N N . LEU A 1 71 ? 10.977 32.031 22.391 1 81.56 71 LEU A N 1
ATOM 573 C CA . LEU A 1 71 ? 11.43 30.672 22.203 1 81.56 71 LEU A CA 1
ATOM 574 C C . LEU A 1 71 ? 12.922 30.625 21.891 1 81.56 71 LEU A C 1
ATOM 576 O O . LEU A 1 71 ? 13.594 29.641 22.219 1 81.56 71 LEU A O 1
ATOM 580 N N . GLY A 1 72 ? 13.336 31.75 20.953 1 59.91 72 GLY A N 1
ATOM 581 C CA . GLY A 1 72 ? 14.672 31.922 20.406 1 59.91 72 GLY A CA 1
ATOM 582 C C . GLY A 1 72 ? 15.766 31.609 21.406 1 59.91 72 GLY A C 1
ATOM 583 O O . GLY A 1 72 ? 16.844 31.141 21.047 1 59.91 72 GLY A O 1
ATOM 584 N N . GLY A 1 73 ? 16.422 31.812 22.328 1 51.44 73 GLY A N 1
ATOM 585 C CA . GLY A 1 73 ? 17.703 31.156 22.578 1 51.44 73 GLY A CA 1
ATOM 586 C C . GLY A 1 73 ? 17.609 29.641 22.609 1 51.44 73 GLY A C 1
ATOM 587 O O . GLY A 1 73 ? 18.625 28.953 22.734 1 51.44 73 GLY A O 1
ATOM 588 N N . GLN A 1 74 ? 16.516 29.047 22.453 1 45.78 74 GLN A N 1
ATOM 589 C CA . GLN A 1 74 ? 16.375 27.641 22.797 1 45.78 74 GLN A CA 1
ATOM 590 C C . GLN A 1 74 ? 16.234 26.766 21.562 1 45.78 74 GLN A C 1
ATOM 592 O O . GLN A 1 74 ? 16.406 25.547 21.625 1 45.78 74 GLN A O 1
ATOM 597 N N . MET A 1 75 ? 15.656 27.25 20.5 1 49.47 75 MET A N 1
ATOM 598 C CA . MET A 1 75 ? 15.539 26.328 19.375 1 49.47 75 MET A CA 1
ATOM 599 C C . MET A 1 75 ? 16.703 26.5 18.406 1 49.47 75 MET A C 1
ATOM 601 O O . MET A 1 75 ? 17.047 27.625 18.031 1 49.47 75 MET A O 1
ATOM 605 N N . ALA A 1 76 ? 17.438 25.531 18.422 1 45.78 76 ALA A N 1
ATOM 606 C CA . ALA A 1 76 ? 18.719 25.344 17.781 1 45.78 76 ALA A CA 1
ATOM 607 C C . ALA A 1 76 ? 18.828 26.188 16.5 1 45.78 76 ALA A C 1
ATOM 609 O O . ALA A 1 76 ? 19.891 26.688 16.172 1 45.78 76 ALA A O 1
ATOM 610 N N . HIS A 1 77 ? 17.859 26.062 15.633 1 41.91 77 HIS A N 1
ATOM 611 C CA . HIS A 1 77 ? 18.062 26.438 14.234 1 41.91 77 HIS A CA 1
ATOM 612 C C . HIS A 1 77 ? 17.672 27.891 13.984 1 41.91 77 HIS A C 1
ATOM 614 O O . HIS A 1 77 ? 17.688 28.344 12.836 1 41.91 77 HIS A O 1
ATOM 620 N N . GLN A 1 78 ? 17.141 28.547 14.828 1 43.56 78 GLN A N 1
ATOM 621 C CA . GLN A 1 78 ? 16.719 29.906 14.508 1 43.56 78 GLN A CA 1
ATOM 622 C C . GLN A 1 78 ? 17.922 30.812 14.305 1 43.56 78 GLN A C 1
ATOM 624 O O . GLN A 1 78 ? 17.797 31.922 13.773 1 43.56 78 GLN A O 1
ATOM 629 N N . SER A 1 79 ? 18.953 30.469 14.766 1 42.22 79 SER A N 1
ATOM 630 C CA . SER A 1 79 ? 20.141 31.281 14.562 1 42.22 79 SER A CA 1
ATOM 631 C C . SER A 1 79 ? 20.484 31.406 13.078 1 42.22 79 SER A C 1
ATOM 633 O O . SER A 1 79 ? 21.188 32.312 12.68 1 42.22 79 SER A O 1
ATOM 635 N N . LYS A 1 80 ? 20.188 30.312 12.5 1 47.62 80 LYS A N 1
ATOM 636 C CA . LYS A 1 80 ? 20.625 30.422 11.109 1 47.62 80 LYS A CA 1
ATOM 637 C C . LYS A 1 80 ? 19.625 31.188 10.266 1 47.62 80 LYS A C 1
ATOM 639 O O . LYS A 1 80 ? 19.797 31.328 9.055 1 47.62 80 LYS A O 1
ATOM 644 N N . TRP A 1 81 ? 18.359 31.5 10.883 1 49.81 81 TRP A N 1
ATOM 645 C CA . TRP A 1 81 ? 17.406 32.188 10 1 49.81 81 TRP A CA 1
ATOM 646 C C . TRP A 1 81 ? 17.688 33.688 9.953 1 49.81 81 TRP A C 1
ATOM 648 O O . TRP A 1 81 ? 17.781 34.344 11 1 49.81 81 TRP A O 1
ATOM 658 N N . LYS A 1 82 ? 18.172 34.25 8.844 1 61.34 82 LYS A N 1
ATOM 659 C CA . LYS A 1 82 ? 18.359 35.688 8.547 1 61.34 82 LYS A CA 1
ATOM 660 C C . LYS A 1 82 ? 17.094 36.469 8.836 1 61.34 82 LYS A C 1
ATOM 662 O O . LYS A 1 82 ? 17.172 37.656 9.195 1 61.34 82 LYS A O 1
ATOM 667 N N . LYS A 1 83 ? 15.82 35.906 8.727 1 81.06 83 LYS A N 1
ATOM 668 C CA . LYS A 1 83 ? 14.539 36.562 8.922 1 81.06 83 LYS A CA 1
ATOM 669 C C . LYS A 1 83 ? 13.758 35.938 10.078 1 81.06 83 LYS A C 1
ATOM 671 O O . LYS A 1 83 ? 13.914 34.75 10.352 1 81.06 83 LYS A O 1
ATOM 676 N N . SER A 1 84 ? 13.078 36.719 10.844 1 84.69 84 SER A N 1
ATOM 677 C CA . SER A 1 84 ? 12.227 36.188 11.898 1 84.69 84 SER A CA 1
ATOM 678 C C . SER A 1 84 ? 11.109 35.344 11.328 1 84.69 84 SER A C 1
ATOM 680 O O . SER A 1 84 ? 10.781 35.438 10.148 1 84.69 84 SER A O 1
ATOM 682 N N . VAL A 1 85 ? 10.531 34.438 12.141 1 87.88 85 VAL A N 1
ATOM 683 C CA . VAL A 1 85 ? 9.406 33.594 11.719 1 87.88 85 VAL A CA 1
ATOM 684 C C . VAL A 1 85 ? 8.25 34.5 11.258 1 87.88 85 VAL A C 1
ATOM 686 O O . VAL A 1 85 ? 7.613 34.219 10.242 1 87.88 85 VAL A O 1
ATOM 689 N N . TYR A 1 86 ? 8.062 35.531 12 1 90.38 86 TYR A N 1
ATOM 690 C CA . TYR A 1 86 ? 7.012 36.469 11.641 1 90.38 86 TYR A CA 1
ATOM 691 C C . TYR A 1 86 ? 7.234 37.031 10.242 1 90.38 86 TYR A C 1
ATOM 693 O O . TYR A 1 86 ? 6.309 37.062 9.43 1 90.38 86 TYR A O 1
ATOM 701 N N . ASP A 1 87 ? 8.391 37.406 9.945 1 90.31 87 ASP A N 1
ATOM 702 C CA . ASP A 1 87 ? 8.727 38 8.656 1 90.31 87 ASP A CA 1
ATOM 703 C C . ASP A 1 87 ? 8.562 36.969 7.531 1 90.31 87 ASP A C 1
ATOM 705 O O . ASP A 1 87 ? 8.117 37.312 6.434 1 90.31 87 ASP A O 1
ATOM 709 N N . ILE A 1 88 ? 8.93 35.812 7.84 1 87.69 88 ILE A N 1
ATOM 710 C CA . ILE A 1 88 ? 8.789 34.75 6.852 1 87.69 88 ILE A CA 1
ATOM 711 C C . ILE A 1 88 ? 7.316 34.531 6.52 1 87.69 88 ILE A C 1
ATOM 713 O O . ILE A 1 88 ? 6.941 34.5 5.344 1 87.69 88 ILE A O 1
ATOM 717 N N . PHE A 1 89 ? 6.52 34.469 7.527 1 91.62 89 PHE A N 1
ATOM 718 C CA . PHE A 1 89 ? 5.086 34.312 7.316 1 91.62 89 PHE A CA 1
ATOM 719 C C . PHE A 1 89 ? 4.504 35.5 6.578 1 91.62 89 PHE A C 1
ATOM 721 O O . PHE A 1 89 ? 3.627 35.344 5.727 1 91.62 89 PHE A O 1
ATOM 728 N N . ASP A 1 90 ? 5.008 36.594 6.891 1 92 90 ASP A N 1
ATOM 729 C CA . ASP A 1 90 ? 4.52 37.812 6.238 1 92 90 ASP A CA 1
ATOM 730 C C . ASP A 1 90 ? 4.926 37.844 4.766 1 92 90 ASP A C 1
ATOM 732 O O . ASP A 1 90 ? 4.172 38.344 3.92 1 92 90 ASP A O 1
ATOM 736 N N . GLU A 1 91 ? 6.027 37.375 4.496 1 89.69 91 GLU A N 1
ATOM 737 C CA . GLU A 1 91 ? 6.566 37.375 3.141 1 89.69 91 GLU A CA 1
ATOM 738 C C . GLU A 1 91 ? 5.855 36.344 2.264 1 89.69 91 GLU A C 1
ATOM 740 O O . GLU A 1 91 ? 5.605 36.594 1.083 1 89.69 91 GLU A O 1
ATOM 745 N N . PHE A 1 92 ? 5.48 35.25 2.885 1 89.38 92 PHE A N 1
ATOM 746 C CA . PHE A 1 92 ? 5.07 34.125 2.051 1 89.38 92 PHE A CA 1
ATOM 747 C C . PHE A 1 92 ? 3.57 33.875 2.18 1 89.38 92 PHE A C 1
ATOM 749 O O . PHE A 1 92 ? 3.045 32.906 1.609 1 89.38 92 PHE A O 1
ATOM 756 N N . HIS A 1 93 ? 2.895 34.75 2.895 1 94.31 93 HIS A N 1
ATOM 757 C CA . HIS A 1 93 ? 1.449 34.562 2.959 1 94.31 93 HIS A CA 1
ATOM 758 C C . HIS A 1 93 ? 0.8 34.781 1.602 1 94.31 93 HIS A C 1
ATOM 760 O O . HIS A 1 93 ? 1.384 35.469 0.74 1 94.31 93 HIS A O 1
ATOM 766 N N . LEU A 1 94 ? -0.333 34.188 1.38 1 96.56 94 LEU A N 1
ATOM 767 C CA . LEU A 1 94 ? -1.128 34.438 0.177 1 96.56 94 LEU A CA 1
ATOM 768 C C . LEU A 1 94 ? -1.866 35.75 0.253 1 96.56 94 LEU A C 1
ATOM 770 O O . LEU A 1 94 ? -2.742 35.938 1.102 1 96.56 94 LEU A O 1
ATOM 774 N N . PRO A 1 95 ? -1.517 36.656 -0.626 1 97 95 PRO A N 1
ATOM 775 C CA . PRO A 1 95 ? -2.283 37.906 -0.603 1 97 95 PRO A CA 1
ATOM 776 C C . PRO A 1 95 ? -3.783 37.688 -0.787 1 97 95 PRO A C 1
ATOM 778 O O . PRO A 1 95 ? -4.195 37 -1.729 1 97 95 PRO A O 1
ATOM 781 N N . ARG A 1 96 ? -4.535 38.281 0.061 1 97.38 96 ARG A N 1
ATOM 782 C CA . ARG A 1 96 ? -5.977 38.062 0.087 1 97.38 96 ARG A CA 1
ATOM 783 C C . ARG A 1 96 ? -6.625 38.469 -1.226 1 97.38 96 ARG A C 1
ATOM 785 O O . ARG A 1 96 ? -7.598 37.875 -1.671 1 97.38 96 ARG A O 1
ATOM 792 N N . GLU A 1 97 ? -6.086 39.469 -1.832 1 97.44 97 GLU A N 1
ATOM 793 C CA . GLU A 1 97 ? -6.648 40 -3.074 1 97.44 97 GLU A CA 1
ATOM 794 C C . GLU A 1 97 ? -6.531 39 -4.207 1 97.44 97 GLU A C 1
ATOM 796 O O . GLU A 1 97 ? -7.195 39.125 -5.234 1 97.44 97 GLU A O 1
ATOM 801 N N . TRP A 1 98 ? -5.656 37.938 -4.066 1 98.12 98 TRP A N 1
ATOM 802 C CA . TRP A 1 98 ? -5.473 36.906 -5.086 1 98.12 98 TRP A CA 1
ATOM 803 C C . TRP A 1 98 ? -6.637 35.906 -5.078 1 98.12 98 TRP A C 1
ATOM 805 O O . TRP A 1 98 ? -6.832 35.188 -6.043 1 98.12 98 TRP A O 1
ATOM 815 N N . THR A 1 99 ? -7.402 35.906 -4.023 1 97.94 99 THR A N 1
ATOM 816 C CA . THR A 1 99 ? -8.328 34.812 -3.709 1 97.94 99 THR A CA 1
ATOM 817 C C . THR A 1 99 ? -9.352 34.625 -4.828 1 97.94 99 THR A C 1
ATOM 819 O O . THR A 1 99 ? -9.477 33.531 -5.395 1 97.94 99 THR A O 1
ATOM 822 N N . PRO A 1 100 ? -10.062 35.688 -5.234 1 98 100 PRO A N 1
ATOM 823 C CA . PRO A 1 100 ? -11.039 35.469 -6.309 1 98 100 PRO A CA 1
ATOM 824 C C . PRO A 1 100 ? -10.383 35.094 -7.633 1 98 100 PRO A C 1
ATOM 826 O O . PRO A 1 100 ? -10.961 34.312 -8.414 1 98 100 PRO A O 1
ATOM 829 N N . ILE A 1 101 ? -9.203 35.531 -7.84 1 98.56 101 ILE A N 1
ATOM 830 C CA . ILE A 1 101 ? -8.484 35.281 -9.078 1 98.56 101 ILE A CA 1
ATOM 831 C C . ILE A 1 101 ? -8.086 33.812 -9.133 1 98.56 101 ILE A C 1
ATOM 833 O O . ILE A 1 101 ? -8.273 33.125 -10.156 1 98.56 101 ILE A O 1
ATOM 837 N N . LEU A 1 102 ? -7.594 33.312 -8.047 1 98.62 102 LEU A N 1
ATOM 838 C CA . LEU A 1 102 ? -7.141 31.922 -7.988 1 98.62 102 LEU A CA 1
ATOM 839 C C . LEU A 1 102 ? -8.328 30.969 -8.062 1 98.62 102 LEU A C 1
ATOM 841 O O . LEU A 1 102 ? -8.242 29.922 -8.703 1 98.62 102 LEU A O 1
ATOM 845 N N . ALA A 1 103 ? -9.422 31.281 -7.426 1 98.56 103 ALA A N 1
ATOM 846 C CA . ALA A 1 103 ? -10.625 30.469 -7.512 1 98.56 103 ALA A CA 1
ATOM 847 C C . ALA A 1 103 ? -11.125 30.375 -8.953 1 98.56 103 ALA A C 1
ATOM 849 O O . ALA A 1 103 ? -11.477 29.297 -9.422 1 98.56 103 ALA A O 1
ATOM 850 N N . GLU A 1 104 ? -11.117 31.531 -9.586 1 98.56 104 GLU A N 1
ATOM 851 C CA . GLU A 1 104 ? -11.539 31.562 -10.977 1 98.56 104 GLU A CA 1
ATOM 852 C C . GLU A 1 104 ? -10.594 30.734 -11.859 1 98.56 104 GLU A C 1
ATOM 854 O O . GLU A 1 104 ? -11.039 30.047 -12.781 1 98.56 104 GLU A O 1
ATOM 859 N N . GLU A 1 105 ? -9.312 30.875 -11.578 1 98.75 105 GLU A N 1
ATOM 860 C CA . GLU A 1 105 ? -8.336 30.125 -12.352 1 98.75 105 GLU A CA 1
ATOM 861 C C . GLU A 1 105 ? -8.547 28.625 -12.18 1 98.75 105 GLU A C 1
ATOM 863 O O . GLU A 1 105 ? -8.406 27.859 -13.133 1 98.75 105 GLU A O 1
ATOM 868 N N . CYS A 1 106 ? -8.859 28.203 -10.984 1 98.69 106 CYS A N 1
ATOM 869 C CA . CYS A 1 106 ? -9.18 26.797 -10.734 1 98.69 106 CYS A CA 1
ATOM 870 C C . CYS A 1 106 ? -10.391 26.359 -11.555 1 98.69 106 CYS A C 1
ATOM 872 O O . CYS A 1 106 ? -10.391 25.266 -12.133 1 98.69 106 CYS A O 1
ATOM 874 N N . GLN A 1 107 ? -11.375 27.203 -11.617 1 98.19 107 GLN A N 1
ATOM 875 C CA . GLN A 1 107 ? -12.562 26.906 -12.414 1 98.19 107 GLN A CA 1
ATOM 876 C C . GLN A 1 107 ? -12.211 26.719 -13.883 1 98.19 107 GLN A C 1
ATOM 878 O O . GLN A 1 107 ? -12.68 25.766 -14.523 1 98.19 107 GLN A O 1
ATOM 883 N N . LYS A 1 108 ? -11.406 27.609 -14.344 1 98.62 108 LYS A N 1
ATOM 884 C CA . LYS A 1 108 ? -10.977 27.531 -15.734 1 98.62 108 LYS A CA 1
ATOM 885 C C . LYS A 1 108 ? -10.227 26.234 -16 1 98.62 108 LYS A C 1
ATOM 887 O O . LYS A 1 108 ? -10.422 25.594 -17.047 1 98.62 108 LYS A O 1
ATOM 892 N N . ALA A 1 109 ? -9.398 25.844 -15.07 1 98.56 109 ALA A N 1
ATOM 893 C CA . ALA A 1 109 ? -8.562 24.656 -15.219 1 98.56 109 ALA A CA 1
ATOM 894 C C . ALA A 1 109 ? -9.383 23.391 -15.008 1 98.56 109 ALA A C 1
ATOM 896 O O . ALA A 1 109 ? -8.945 22.297 -15.383 1 98.56 109 ALA A O 1
ATOM 897 N N . GLY A 1 110 ? -10.555 23.469 -14.398 1 98.12 110 GLY A N 1
ATOM 898 C CA . GLY A 1 110 ? -11.367 22.312 -14.078 1 98.12 110 GLY A CA 1
ATOM 899 C C . GLY A 1 110 ? -10.852 21.531 -12.883 1 98.12 110 GLY A C 1
ATOM 900 O O . GLY A 1 110 ? -10.867 20.297 -12.883 1 98.12 110 GLY A O 1
ATOM 901 N N . ILE A 1 111 ? -10.281 22.203 -11.977 1 98.56 111 ILE A N 1
ATOM 902 C CA . ILE A 1 111 ? -9.789 21.641 -10.727 1 98.56 111 ILE A CA 1
ATOM 903 C C . ILE A 1 111 ? -10.469 22.312 -9.547 1 98.56 111 ILE A C 1
ATOM 905 O O . ILE A 1 111 ? -10.828 23.5 -9.617 1 98.56 111 ILE A O 1
ATOM 909 N N . HIS A 1 112 ? -10.711 21.641 -8.453 1 98.69 112 HIS A N 1
ATOM 910 C CA . HIS A 1 112 ? -11.398 22.188 -7.293 1 98.69 112 HIS A CA 1
ATOM 911 C C . HIS A 1 112 ? -10.523 23.188 -6.543 1 98.69 112 HIS A C 1
ATOM 913 O O . HIS A 1 112 ? -9.305 23 -6.465 1 98.69 112 HIS A O 1
ATOM 919 N N . TYR A 1 113 ? -11.148 24.203 -6.004 1 98.44 113 TYR A N 1
ATOM 920 C CA . TYR A 1 113 ? -10.5 25.188 -5.133 1 98.44 113 TYR A CA 1
ATOM 921 C C . TYR A 1 113 ? -10.805 24.891 -3.668 1 98.44 113 TYR A C 1
ATOM 923 O O . TYR A 1 113 ? -11.953 24.609 -3.305 1 98.44 113 TYR A O 1
ATOM 931 N N . MET A 1 114 ? -9.719 24.859 -2.879 1 98.5 114 MET A N 1
ATOM 932 C CA . MET A 1 114 ? -9.828 24.656 -1.438 1 98.5 114 MET A 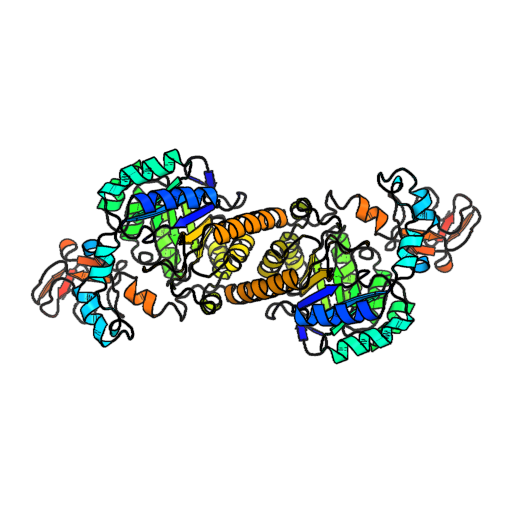CA 1
ATOM 933 C C . MET A 1 114 ? -8.789 25.484 -0.69 1 98.5 114 MET A C 1
ATOM 935 O O . MET A 1 114 ? -7.781 25.891 -1.27 1 98.5 114 MET A O 1
ATOM 939 N N . THR A 1 115 ? -9.047 25.781 0.57 1 98.56 115 THR A N 1
ATOM 940 C CA . THR A 1 115 ? -8.031 26.453 1.359 1 98.56 115 THR A CA 1
ATOM 941 C C . THR A 1 115 ? -8.055 25.984 2.807 1 98.56 115 THR A C 1
ATOM 943 O O . THR A 1 115 ? -9.023 25.359 3.246 1 98.56 115 THR A O 1
ATOM 946 N N . THR A 1 116 ? -7.012 26.172 3.475 1 98.62 116 THR A N 1
ATOM 947 C CA . THR A 1 116 ? -6.93 26.141 4.93 1 98.62 116 THR A CA 1
ATOM 948 C C . THR A 1 116 ? -7.027 27.547 5.512 1 98.62 116 THR A C 1
ATOM 950 O O . THR A 1 116 ? -6.098 28.344 5.367 1 98.62 116 THR A O 1
ATOM 953 N N . PRO A 1 117 ? -8.109 27.875 6.129 1 98.56 117 PRO A N 1
ATOM 954 C CA . PRO A 1 117 ? -8.203 29.172 6.797 1 98.56 117 PRO A CA 1
ATOM 955 C C . PRO A 1 117 ? -7.551 29.172 8.18 1 98.56 117 PRO A C 1
ATOM 957 O O . PRO A 1 117 ? -7.672 28.188 8.922 1 98.56 117 PRO A O 1
ATOM 960 N N . TYR A 1 118 ? -6.906 30.297 8.5 1 98.06 118 TYR A N 1
ATOM 961 C CA . TYR A 1 118 ? -6.242 30.359 9.797 1 98.06 118 TYR A CA 1
ATOM 962 C C . TYR A 1 118 ? -6.785 31.5 10.641 1 98.06 118 TYR A C 1
ATOM 964 O O . TYR A 1 118 ? -6.297 31.75 11.75 1 98.06 118 TYR A O 1
ATOM 972 N N . ASP A 1 119 ? -7.793 32.219 10.125 1 97.06 119 ASP A N 1
ATOM 973 C CA . ASP A 1 119 ? -8.516 33.25 10.867 1 97.06 119 ASP A CA 1
ATOM 974 C C . ASP A 1 119 ? -9.945 33.375 10.344 1 97.06 119 ASP A C 1
ATOM 976 O O . ASP A 1 119 ? -10.281 32.875 9.273 1 97.06 119 ASP A O 1
ATOM 980 N N . ILE A 1 120 ? -10.766 34.031 11.078 1 96.62 120 ILE A N 1
ATOM 981 C CA . ILE A 1 120 ? -12.188 34.125 10.773 1 96.62 120 ILE A CA 1
ATOM 982 C C . ILE A 1 120 ? -12.391 34.875 9.453 1 96.62 120 ILE A C 1
ATOM 984 O O . ILE A 1 120 ? -13.141 34.438 8.594 1 96.62 120 ILE A O 1
ATOM 988 N N . PRO A 1 121 ? -11.672 36 9.219 1 97.44 121 PRO A N 1
ATOM 989 C CA . PRO A 1 121 ? -11.828 36.688 7.938 1 97.44 121 PRO A CA 1
ATOM 990 C C . PRO A 1 121 ? -11.508 35.781 6.742 1 97.44 121 PRO A C 1
ATOM 992 O O . PRO A 1 121 ? -12.148 35.906 5.691 1 97.44 121 PRO A O 1
ATOM 995 N N . ALA A 1 122 ? -10.539 34.906 6.875 1 98.12 122 ALA A N 1
ATOM 996 C CA . ALA A 1 122 ? -10.203 33.969 5.809 1 98.12 122 ALA A CA 1
ATOM 997 C C . ALA A 1 122 ? -11.375 33.031 5.504 1 98.12 122 ALA A C 1
ATOM 999 O O . ALA A 1 122 ? -11.617 32.688 4.344 1 98.12 122 ALA A O 1
ATOM 1000 N N . ILE A 1 123 ? -12.094 32.625 6.547 1 98.19 123 ILE A N 1
ATOM 1001 C CA . ILE A 1 123 ? -13.281 31.797 6.363 1 98.19 123 ILE A CA 1
ATOM 1002 C C . ILE A 1 123 ? -14.328 32.562 5.555 1 98.19 123 ILE A C 1
ATOM 1004 O O . ILE A 1 123 ? -14.82 32.062 4.535 1 98.19 123 ILE A O 1
ATOM 1008 N N . ASP A 1 124 ? -14.562 33.781 5.965 1 97.56 124 ASP A N 1
ATOM 1009 C CA . ASP A 1 124 ? -15.602 34.594 5.359 1 97.56 124 ASP A CA 1
ATOM 1010 C C . ASP A 1 124 ? -15.312 34.844 3.885 1 97.56 124 ASP A C 1
ATOM 1012 O O . ASP A 1 124 ? -16.203 34.75 3.041 1 97.56 124 ASP A O 1
ATOM 1016 N N . MET A 1 125 ? -14.125 35.125 3.596 1 96.75 125 MET A N 1
ATOM 1017 C CA . MET A 1 125 ? -13.758 35.531 2.24 1 96.75 125 MET A CA 1
ATOM 1018 C C . MET A 1 125 ? -13.805 34.344 1.286 1 96.75 125 MET A C 1
ATOM 1020 O O . MET A 1 125 ? -13.953 34.531 0.076 1 96.75 125 MET A O 1
ATOM 1024 N N . ASN A 1 126 ? -13.641 33.125 1.837 1 98.12 126 ASN A N 1
ATOM 1025 C CA . ASN A 1 126 ? -13.531 31.953 0.977 1 98.12 126 ASN A CA 1
ATOM 1026 C C . ASN A 1 126 ? -14.812 31.125 0.989 1 98.12 126 ASN A C 1
ATOM 1028 O O . ASN A 1 126 ? -14.938 30.156 0.244 1 98.12 126 ASN A O 1
ATOM 1032 N N . ASP A 1 127 ? -15.805 31.469 1.773 1 97.75 127 ASP A N 1
ATOM 1033 C CA . ASP A 1 127 ? -16.969 30.641 2.045 1 97.75 127 ASP A CA 1
ATOM 1034 C C . ASP A 1 127 ? -17.734 30.344 0.761 1 97.75 127 ASP A C 1
ATOM 1036 O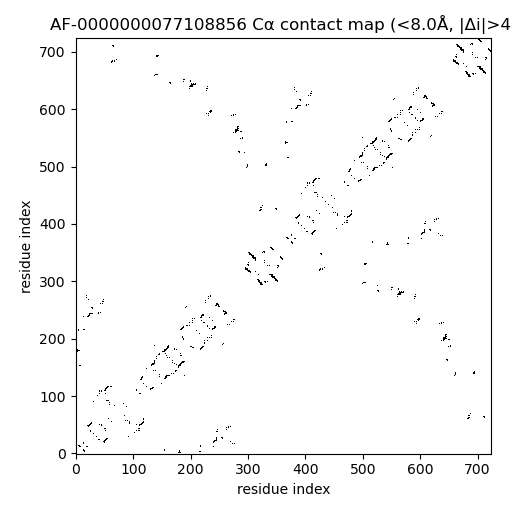 O . ASP A 1 127 ? -18.156 29.203 0.528 1 97.75 127 ASP A O 1
ATOM 1040 N N . ASP A 1 128 ? -17.891 31.297 -0.067 1 96.56 128 ASP A N 1
ATOM 1041 C CA . ASP A 1 128 ? -18.672 31.094 -1.286 1 96.56 128 ASP A CA 1
ATOM 1042 C C . ASP A 1 128 ? -17.812 30.516 -2.402 1 96.56 128 ASP A C 1
ATOM 1044 O O . ASP A 1 128 ? -18.328 30.125 -3.451 1 96.56 128 ASP A O 1
ATOM 1048 N N . LEU A 1 129 ? -16.516 30.391 -2.139 1 96.94 129 LEU A N 1
ATOM 1049 C CA . LEU A 1 129 ? -15.594 29.969 -3.189 1 96.94 129 LEU A CA 1
ATOM 1050 C C . LEU A 1 129 ? -15.211 28.5 -3.016 1 96.94 129 LEU A C 1
ATOM 1052 O O . LEU A 1 129 ? -15.031 27.781 -4 1 96.94 129 LEU A O 1
ATOM 1056 N N . CYS A 1 130 ? -15.18 28.047 -1.848 1 95.06 130 CYS A N 1
ATOM 1057 C CA . CYS A 1 130 ? -14.672 26.719 -1.549 1 95.06 130 CYS A CA 1
ATOM 1058 C C . CYS A 1 130 ? -15.797 25.688 -1.599 1 95.06 130 CYS A C 1
ATOM 1060 O O . CYS A 1 130 ? -16.922 25.969 -1.195 1 95.06 130 CYS A O 1
ATOM 1062 N N . GLY A 1 131 ? -15.469 24.5 -2.07 1 95 131 GLY A N 1
ATOM 1063 C CA . GLY A 1 131 ? -16.391 23.375 -1.97 1 95 131 GLY A CA 1
ATOM 1064 C C . GLY A 1 131 ? -16.172 22.531 -0.733 1 95 131 GLY A C 1
ATOM 1065 O O . GLY A 1 131 ? -17.031 21.719 -0.373 1 95 131 GLY A O 1
ATOM 1066 N N . ALA A 1 132 ? -15.062 22.734 -0.06 1 98.5 132 ALA A N 1
ATOM 1067 C CA . ALA A 1 132 ? -14.656 22.031 1.156 1 98.5 132 ALA A CA 1
ATOM 1068 C C . ALA A 1 132 ? -13.578 22.828 1.903 1 98.5 132 ALA A C 1
ATOM 1070 O O . ALA A 1 132 ? -13.023 23.781 1.372 1 98.5 132 ALA A O 1
ATOM 1071 N N . TRP A 1 133 ? -13.344 22.422 3.145 1 98.75 133 TRP A N 1
ATOM 1072 C CA . TRP A 1 133 ? -12.344 23.078 3.979 1 98.75 133 TRP A CA 1
ATOM 1073 C C . TRP A 1 133 ? -11.273 22.094 4.434 1 98.75 133 TRP A C 1
ATOM 1075 O O . TRP A 1 133 ? -11.547 20.891 4.578 1 98.75 133 TRP A O 1
ATOM 1085 N N . LYS A 1 134 ? -10.156 22.609 4.625 1 98.81 134 LYS A N 1
ATOM 1086 C CA . LYS A 1 134 ? -9.07 21.875 5.266 1 98.81 134 LYS A CA 1
ATOM 1087 C C . LYS A 1 134 ? -8.68 22.516 6.594 1 98.81 134 LYS A C 1
ATOM 1089 O O . LYS A 1 134 ? -8.562 23.734 6.688 1 98.81 134 LYS A O 1
ATOM 1094 N N . ILE A 1 135 ? -8.484 21.703 7.578 1 98.81 135 ILE A N 1
ATOM 1095 C CA . ILE A 1 135 ? -7.855 22.109 8.828 1 98.81 135 ILE A CA 1
ATOM 1096 C C . ILE A 1 135 ? -6.469 21.484 8.945 1 98.81 135 ILE A C 1
ATOM 1098 O O . ILE A 1 135 ? -6.328 20.266 8.859 1 98.81 135 ILE A O 1
ATOM 1102 N N . GLY A 1 136 ? -5.48 22.328 9.086 1 98 136 GLY A N 1
ATOM 1103 C CA . GLY A 1 136 ? -4.125 21.844 9.25 1 98 136 GLY A CA 1
ATOM 1104 C C . GLY A 1 136 ? -3.846 21.312 10.641 1 98 136 GLY A C 1
ATOM 1105 O O . GLY A 1 136 ? -4.516 21.703 11.602 1 98 136 GLY A O 1
ATOM 1106 N N . SER A 1 137 ? -2.814 20.547 10.727 1 97.62 137 SER A N 1
ATOM 1107 C CA . SER A 1 137 ? -2.463 19.891 11.977 1 97.62 137 SER A CA 1
ATOM 1108 C C . SER A 1 137 ? -2.152 20.922 13.07 1 97.62 137 SER A C 1
ATOM 1110 O O . SER A 1 137 ? -2.338 20.641 14.258 1 97.62 137 SER A O 1
ATOM 1112 N N . GLY A 1 138 ? -1.691 22.047 12.703 1 96.31 138 GLY A N 1
ATOM 1113 C CA . GLY A 1 138 ? -1.357 23.078 13.68 1 96.31 138 GLY A CA 1
ATOM 1114 C C . GLY A 1 138 ? -2.553 23.547 14.484 1 96.31 138 GLY A C 1
ATOM 1115 O O . GLY A 1 138 ? -2.395 24.078 15.586 1 96.31 138 GLY A O 1
ATOM 1116 N N . ASP A 1 139 ? -3.727 23.375 13.977 1 97.69 139 ASP A N 1
ATOM 1117 C CA . ASP A 1 139 ? -4.934 23.891 14.625 1 97.69 139 ASP A CA 1
ATOM 1118 C C . ASP A 1 139 ? -5.793 22.734 15.148 1 97.69 139 ASP A C 1
ATOM 1120 O O . ASP A 1 139 ? -6.949 22.938 15.523 1 97.69 139 ASP A O 1
ATOM 1124 N N . VAL A 1 140 ? -5.207 21.531 15.219 1 97.06 140 VAL A N 1
ATOM 1125 C CA . VAL A 1 140 ? -5.93 20.344 15.648 1 97.06 140 VAL A CA 1
ATOM 1126 C C . VAL A 1 140 ? -6.379 20.5 17.094 1 97.06 140 VAL A C 1
ATOM 1128 O O . VAL A 1 140 ? -7.414 19.969 17.5 1 97.06 140 VAL A O 1
ATOM 1131 N N . SER A 1 141 ? -5.699 21.328 17.891 1 95.56 141 SER A N 1
ATOM 1132 C CA . SER A 1 141 ? -5.992 21.5 19.297 1 95.56 141 SER A CA 1
ATOM 1133 C C . SER A 1 141 ? -6.852 22.734 19.547 1 95.56 141 SER A C 1
ATOM 1135 O O . SER A 1 141 ? -6.957 23.203 20.688 1 95.56 141 SER A O 1
ATOM 1137 N N . TRP A 1 142 ? -7.453 23.281 18.531 1 97.75 142 TRP A N 1
ATOM 1138 C CA . TRP A 1 142 ? -8.297 24.469 18.625 1 97.75 142 TRP A CA 1
ATOM 1139 C C . TRP A 1 142 ? -9.727 24.156 18.188 1 97.75 142 TRP A C 1
ATOM 1141 O O . TRP A 1 142 ? -10.195 24.688 17.188 1 97.75 142 TRP A O 1
ATOM 1151 N N . PRO A 1 143 ? -10.414 23.359 19.031 1 97.62 143 PRO A N 1
ATOM 1152 C CA . PRO A 1 143 ? -11.75 22.891 18.641 1 97.62 143 PRO A CA 1
ATOM 1153 C C . PRO A 1 143 ? -12.719 24.047 18.375 1 97.62 143 PRO A C 1
ATOM 1155 O O . PRO A 1 143 ? -13.617 23.922 17.531 1 97.62 143 PRO A O 1
ATOM 1158 N N . GLN A 1 144 ? -12.578 25.188 19.016 1 96.19 144 GLN A N 1
ATOM 1159 C CA . GLN A 1 144 ? -13.477 26.312 18.828 1 96.19 144 GLN A CA 1
ATOM 1160 C C . GLN A 1 144 ? -13.383 26.844 17.391 1 96.19 144 GLN A C 1
ATOM 1162 O O . GLN A 1 144 ? -14.398 27.125 16.766 1 96.19 144 GLN A O 1
ATOM 1167 N N . PHE A 1 145 ? -12.188 26.906 16.953 1 98 145 PHE A N 1
ATOM 1168 C CA . PHE A 1 145 ? -11.984 27.359 15.586 1 98 145 PHE A CA 1
ATOM 1169 C C . PHE A 1 145 ? -12.508 26.344 14.586 1 98 145 PHE A C 1
ATOM 1171 O O . PHE A 1 145 ? -13.164 26.703 13.609 1 98 145 PHE A O 1
ATOM 1178 N N . ILE A 1 146 ? -12.172 25.109 14.828 1 98.69 146 ILE A N 1
ATOM 1179 C CA . ILE A 1 146 ? -12.641 24.031 13.984 1 98.69 146 ILE A CA 1
ATOM 1180 C C . ILE A 1 146 ? -14.164 24.078 13.875 1 98.69 146 ILE A C 1
ATOM 1182 O O . ILE A 1 146 ? -14.719 23.938 12.781 1 98.69 146 ILE A O 1
ATOM 1186 N N . SER A 1 147 ? -14.82 24.297 14.969 1 98.31 147 SER A N 1
ATOM 1187 C CA . SER A 1 147 ? -16.281 24.391 15 1 98.31 147 SER A CA 1
ATOM 1188 C C . SER A 1 147 ? -16.781 25.562 14.164 1 98.31 147 SER A C 1
ATOM 1190 O O . SER A 1 147 ? -17.797 25.453 13.477 1 98.31 147 SER A O 1
ATOM 1192 N N . GLU A 1 148 ? -16.078 26.688 14.219 1 97.94 148 GLU A N 1
ATOM 1193 C CA . GLU A 1 148 ? -16.453 27.844 13.43 1 97.94 148 GLU A CA 1
ATOM 1194 C C . GLU A 1 148 ? -16.422 27.547 11.938 1 97.94 148 GLU A C 1
ATOM 1196 O O . GLU A 1 148 ? -17.312 27.969 11.195 1 97.94 148 GLU A O 1
ATOM 1201 N N . VAL A 1 149 ? -15.398 26.844 11.516 1 98.69 149 VAL A N 1
ATOM 1202 C CA . VAL A 1 149 ? -15.297 26.438 10.117 1 98.69 149 VAL A CA 1
ATOM 1203 C C . VAL A 1 149 ? -16.422 25.453 9.781 1 98.69 149 VAL A C 1
ATOM 1205 O O . VAL A 1 149 ? -17.078 25.578 8.742 1 98.69 149 VAL A O 1
ATOM 1208 N N . ALA A 1 150 ? -16.672 24.5 10.672 1 98.5 150 ALA A N 1
ATOM 1209 C CA . ALA A 1 150 ? -17.656 23.453 10.461 1 98.5 150 ALA A CA 1
ATOM 1210 C C . ALA A 1 150 ? -19.047 24.016 10.281 1 98.5 150 ALA A C 1
ATOM 1212 O O . ALA A 1 150 ? -19.875 23.469 9.539 1 98.5 150 ALA A O 1
ATOM 1213 N N . LYS A 1 151 ? -19.344 25.125 10.922 1 98.25 151 LYS A N 1
ATOM 1214 C CA . LYS A 1 151 ? -20.656 25.75 10.891 1 98.25 151 LYS A CA 1
ATOM 1215 C C . LYS A 1 151 ? -21 26.25 9.484 1 98.25 151 LYS A C 1
ATOM 1217 O O . LYS A 1 151 ? -22.172 26.531 9.188 1 98.25 151 LYS A O 1
ATOM 1222 N N . ARG A 1 152 ? -19.984 26.375 8.664 1 97.94 152 ARG A N 1
ATOM 1223 C CA . ARG A 1 152 ? -20.234 26.828 7.301 1 97.94 152 ARG A CA 1
ATOM 1224 C C . ARG A 1 152 ? -20.906 25.734 6.469 1 97.94 152 ARG A C 1
ATOM 1226 O O . ARG A 1 152 ? -21.359 26 5.352 1 97.94 152 ARG A O 1
ATOM 1233 N N . GLY A 1 153 ? -20.844 24.5 6.863 1 97.12 153 GLY A N 1
ATOM 1234 C CA . GLY A 1 153 ? -21.703 23.453 6.336 1 97.12 153 GLY A CA 1
ATOM 1235 C C . GLY A 1 153 ? -21.125 22.766 5.109 1 97.12 153 GLY A C 1
ATOM 1236 O O . GLY A 1 153 ? -21.859 22.156 4.336 1 97.12 153 GLY A O 1
ATOM 1237 N N . LYS A 1 154 ? -19.906 22.906 4.895 1 98.06 154 LYS A N 1
ATOM 1238 C CA . LYS A 1 154 ? -19.219 22.219 3.799 1 98.06 154 LYS A CA 1
ATOM 1239 C C . LYS A 1 154 ? -18.344 21.094 4.316 1 98.06 154 LYS A C 1
ATOM 1241 O O . LYS A 1 154 ? -17.906 21.125 5.473 1 98.06 154 LYS A O 1
ATOM 1246 N N . PRO A 1 155 ? -18.062 20.078 3.41 1 98.62 155 PRO A N 1
ATOM 1247 C CA . PRO A 1 155 ? -17.172 19 3.84 1 98.62 155 PRO A CA 1
ATOM 1248 C C . PRO A 1 155 ? -15.836 19.5 4.371 1 98.62 155 PRO A C 1
ATOM 1250 O O . PRO A 1 155 ? -15.336 20.531 3.912 1 98.62 155 PRO A O 1
ATOM 1253 N N . MET A 1 156 ? -15.312 18.734 5.34 1 98.81 156 MET A N 1
ATOM 1254 C CA . MET A 1 156 ? -14.055 19.172 5.953 1 98.81 156 MET A CA 1
ATOM 1255 C C . MET A 1 156 ? -13.039 18.031 5.965 1 98.81 156 MET A C 1
ATOM 1257 O O . MET A 1 156 ? -13.398 16.875 6.215 1 98.81 156 MET A O 1
ATOM 1261 N N . PHE A 1 157 ? -11.836 18.344 5.656 1 98.88 157 PHE A N 1
ATOM 1262 C CA . PHE A 1 157 ? -10.664 17.5 5.871 1 98.88 157 PHE A CA 1
ATOM 1263 C C . PHE A 1 157 ? -9.859 17.984 7.07 1 98.88 157 PHE A C 1
ATOM 1265 O O . PHE A 1 157 ? -9.469 19.156 7.133 1 98.88 157 PHE A O 1
ATOM 1272 N N . VAL A 1 158 ? -9.578 17.094 8.031 1 98.94 158 VAL A N 1
ATOM 1273 C CA . VAL A 1 158 ? -8.852 17.484 9.234 1 98.94 158 VAL A CA 1
ATOM 1274 C C . VAL A 1 158 ? -7.594 16.641 9.391 1 98.94 158 VAL A C 1
ATOM 1276 O O . VAL A 1 158 ? -7.68 15.422 9.586 1 98.94 158 VAL A O 1
ATOM 1279 N N . ALA A 1 159 ? -6.445 17.25 9.273 1 98.81 159 ALA A N 1
ATOM 1280 C CA . ALA A 1 159 ? -5.176 16.562 9.508 1 98.81 159 ALA A CA 1
ATOM 1281 C C . ALA A 1 159 ? -4.852 16.5 11 1 98.81 159 ALA A C 1
ATOM 1283 O O . ALA A 1 159 ? -5.105 17.469 11.734 1 98.81 159 ALA A O 1
ATOM 1284 N N . THR A 1 160 ? -4.199 15.477 11.391 1 98.56 160 THR A N 1
ATOM 1285 C CA . THR A 1 160 ? -4.023 15.258 12.82 1 98.56 160 THR A CA 1
ATOM 1286 C C . THR A 1 160 ? -2.549 15.078 13.164 1 98.56 160 THR A C 1
ATOM 1288 O O . THR A 1 160 ? -2.199 14.242 14 1 98.56 160 THR A O 1
ATOM 1291 N N . GLY A 1 161 ? -1.715 15.758 12.453 1 97.94 161 GLY A N 1
ATOM 1292 C CA . GLY A 1 161 ? -0.301 15.711 12.797 1 97.94 161 GLY A CA 1
ATOM 1293 C C . GLY A 1 161 ? -0.002 16.25 14.18 1 97.94 161 GLY A C 1
ATOM 1294 O O . GLY A 1 161 ? -0.716 17.125 14.68 1 97.94 161 GLY A O 1
ATOM 1295 N N . ALA A 1 162 ? 1.031 15.727 14.797 1 96.25 162 ALA A N 1
ATOM 1296 C CA . ALA A 1 162 ? 1.501 16.172 16.109 1 96.25 162 ALA A CA 1
ATOM 1297 C C . ALA A 1 162 ? 0.367 16.156 17.125 1 96.25 162 ALA A C 1
ATOM 1299 O O . ALA A 1 162 ? 0.154 17.141 17.844 1 96.25 162 ALA A O 1
ATOM 1300 N N . SER A 1 163 ? -0.401 15.141 17.172 1 97 163 SER A N 1
ATOM 1301 C CA . SER A 1 163 ? -1.493 14.977 18.125 1 97 163 SER A CA 1
ATOM 1302 C C . SER A 1 163 ? -1.644 13.523 18.547 1 97 163 SER A C 1
ATOM 1304 O O . SER A 1 163 ? -1.148 12.617 17.875 1 97 163 SER A O 1
ATOM 1306 N N . ASP A 1 164 ? -2.211 13.312 19.703 1 97.44 164 ASP A N 1
ATOM 1307 C CA . ASP A 1 164 ? -2.541 11.961 20.125 1 97.44 164 ASP A CA 1
ATOM 1308 C C . ASP A 1 164 ? -3.996 11.625 19.812 1 97.44 164 ASP A C 1
ATOM 1310 O O . ASP A 1 164 ? -4.688 12.398 19.141 1 97.44 164 ASP A O 1
ATOM 1314 N N . MET A 1 165 ? -4.422 10.453 20.203 1 98.44 165 MET A N 1
ATOM 1315 C CA . MET A 1 165 ? -5.754 9.977 19.844 1 98.44 165 MET A CA 1
ATOM 1316 C C . MET A 1 165 ? -6.836 10.852 20.469 1 98.44 165 MET A C 1
ATOM 1318 O O . MET A 1 165 ? -7.832 11.164 19.812 1 98.44 165 MET A O 1
ATOM 1322 N N . GLU A 1 166 ? -6.66 11.258 21.688 1 98 166 GLU A N 1
ATOM 1323 C CA . GLU A 1 166 ? -7.645 12.094 22.375 1 98 166 GLU A CA 1
ATOM 1324 C C . GLU A 1 166 ? -7.836 13.422 21.641 1 98 166 GLU A C 1
ATOM 1326 O O . GLU A 1 166 ? -8.969 13.852 21.406 1 98 166 GLU A O 1
ATOM 1331 N N . GLU A 1 167 ? -6.762 14.023 21.281 1 97.62 167 GLU A N 1
ATOM 1332 C CA . GLU A 1 167 ? -6.809 15.289 20.562 1 97.62 167 GLU A CA 1
ATOM 1333 C C . GLU A 1 167 ? -7.457 15.125 19.203 1 97.62 167 GLU A C 1
ATOM 1335 O O . GLU A 1 167 ? -8.234 15.977 18.766 1 97.62 167 GLU A O 1
ATOM 1340 N N . SER A 1 168 ? -7.105 14.055 18.516 1 98.5 168 SER A N 1
ATOM 1341 C CA . SER A 1 168 ? -7.68 13.781 17.203 1 98.5 168 SER A CA 1
ATOM 1342 C C . SER A 1 168 ? -9.188 13.594 17.297 1 98.5 168 SER A C 1
ATOM 1344 O O . SER A 1 168 ? -9.93 14.133 16.469 1 98.5 168 SER A O 1
ATOM 1346 N N . ILE A 1 169 ? -9.625 12.875 18.297 1 98.38 169 ILE A N 1
ATOM 1347 C CA . ILE A 1 169 ? -11.047 12.641 18.5 1 98.38 169 ILE A CA 1
ATOM 1348 C C . ILE A 1 169 ? -11.75 13.953 18.844 1 98.38 169 ILE A C 1
ATOM 1350 O O . ILE A 1 169 ? -12.836 14.234 18.328 1 98.38 169 ILE A O 1
ATOM 1354 N N . ARG A 1 170 ? -11.125 14.773 19.688 1 98.06 170 ARG A N 1
ATOM 1355 C CA . ARG A 1 170 ? -11.703 16.062 20.047 1 98.06 170 ARG A CA 1
ATOM 1356 C C . ARG A 1 170 ? -11.891 16.938 18.812 1 98.06 170 ARG A C 1
ATOM 1358 O O . ARG A 1 170 ? -12.93 17.594 18.672 1 98.06 170 ARG A O 1
ATOM 1365 N N . ALA A 1 171 ? -10.914 16.922 17.953 1 98.56 171 ALA A N 1
ATOM 1366 C CA . ALA A 1 171 ? -11.016 17.703 16.719 1 98.56 171 ALA A CA 1
ATOM 1367 C C . ALA A 1 171 ? -12.148 17.172 15.844 1 98.56 171 ALA A C 1
ATOM 1369 O O . ALA A 1 171 ? -12.953 17.953 15.328 1 98.56 171 ALA A O 1
ATOM 1370 N N . ALA A 1 172 ? -12.211 15.875 15.672 1 98.62 172 ALA A N 1
ATOM 1371 C CA . ALA A 1 172 ? -13.273 15.266 14.883 1 98.62 172 ALA A CA 1
ATOM 1372 C C . ALA A 1 172 ? -14.648 15.594 15.461 1 98.62 172 ALA A C 1
ATOM 1374 O O . ALA A 1 172 ? -15.57 15.953 14.719 1 98.62 172 ALA A O 1
ATOM 1375 N N . GLU A 1 173 ? -14.766 15.539 16.766 1 98.19 173 GLU A N 1
ATOM 1376 C CA . GLU A 1 173 ? -16.047 15.781 17.422 1 98.19 173 GLU A CA 1
ATOM 1377 C C . GLU A 1 173 ? -16.469 17.25 17.297 1 98.19 173 GLU A C 1
ATOM 1379 O O . GLU A 1 173 ? -17.656 17.547 17.219 1 98.19 173 GLU A O 1
ATOM 1384 N N . ALA A 1 174 ? -15.477 18.125 17.297 1 98.31 174 ALA A N 1
ATOM 1385 C CA . ALA A 1 174 ? -15.781 19.531 17.094 1 98.31 174 ALA A CA 1
ATOM 1386 C C . ALA A 1 174 ? -16.453 19.766 15.742 1 98.31 174 ALA A C 1
ATOM 1388 O O . ALA A 1 174 ? -17.328 20.641 15.609 1 98.31 174 ALA A O 1
ATOM 1389 N N . VAL A 1 175 ? -16.016 19.016 14.727 1 98.69 175 VAL A N 1
ATOM 1390 C CA . VAL A 1 175 ? -16.656 19.078 13.414 1 98.69 175 VAL A CA 1
ATOM 1391 C C . VAL A 1 175 ? -18.031 18.438 13.477 1 98.69 175 VAL A C 1
ATOM 1393 O O . VAL A 1 175 ? -19.031 19.047 13.109 1 98.69 175 VAL A O 1
ATOM 1396 N N . LEU A 1 176 ? -18.109 17.234 14.016 1 98.38 176 LEU A N 1
ATOM 1397 C CA . LEU A 1 176 ? -19.281 16.359 13.914 1 98.38 176 LEU A CA 1
ATOM 1398 C C . LEU A 1 176 ? -20.422 16.875 14.781 1 98.38 176 LEU A C 1
ATOM 1400 O O . LEU A 1 176 ? -21.562 16.469 14.609 1 98.38 176 LEU A O 1
ATOM 1404 N N . ALA A 1 177 ? -20.125 17.766 15.688 1 97.69 177 ALA A N 1
ATOM 1405 C CA . ALA A 1 177 ? -21.156 18.391 16.516 1 97.69 177 ALA A CA 1
ATOM 1406 C C . ALA A 1 177 ? -22.078 19.266 15.664 1 97.69 177 ALA A C 1
ATOM 1408 O O . ALA A 1 177 ? -23.234 19.5 16.047 1 97.69 177 ALA A O 1
ATOM 1409 N N . VAL A 1 178 ? -21.641 19.719 14.477 1 97.88 178 VAL A N 1
ATOM 1410 C CA . VAL A 1 178 ? -22.453 20.672 13.734 1 97.88 178 VAL A CA 1
ATOM 1411 C C . VAL A 1 178 ? -22.406 20.344 12.25 1 97.88 178 VAL A C 1
ATOM 1413 O O . VAL A 1 178 ? -23.156 20.922 11.453 1 97.88 178 VAL A O 1
ATOM 1416 N N . ASN A 1 179 ? -21.562 19.453 11.82 1 98.06 179 ASN A N 1
ATOM 1417 C CA . ASN A 1 179 ? -21.344 19.062 10.43 1 98.06 179 ASN A CA 1
ATOM 1418 C C . ASN A 1 179 ? -21.062 17.562 10.297 1 98.06 179 ASN A C 1
ATOM 1420 O O . ASN A 1 179 ? -20.188 17.031 10.961 1 98.06 179 ASN A O 1
ATOM 1424 N N . ARG A 1 180 ? -21.703 16.875 9.445 1 98.31 180 ARG A N 1
ATOM 1425 C CA . ARG A 1 180 ? -21.641 15.422 9.359 1 98.31 180 ARG A CA 1
ATOM 1426 C C . ARG A 1 180 ? -20.625 14.984 8.305 1 98.31 180 ARG A C 1
ATOM 1428 O O . ARG A 1 180 ? -20.422 13.781 8.094 1 98.31 180 ARG A O 1
ATOM 1435 N N . GLU A 1 181 ? -20.078 15.914 7.535 1 98.62 181 GLU A N 1
ATOM 1436 C CA . GLU A 1 181 ? -19.203 15.602 6.414 1 98.62 181 GLU A CA 1
ATOM 1437 C C . GLU A 1 181 ? -17.75 15.852 6.773 1 98.62 181 GLU A C 1
ATOM 1439 O O . GLU A 1 181 ? -17.266 16.984 6.691 1 98.62 181 GLU A O 1
ATOM 1444 N N . LEU A 1 182 ? -17.078 14.758 7.156 1 98.75 182 LEU A N 1
ATOM 1445 C CA . LEU A 1 182 ? -15.719 14.828 7.664 1 98.75 182 LEU A CA 1
ATOM 1446 C C . LEU A 1 182 ? -14.852 13.734 7.047 1 98.75 182 LEU A C 1
ATOM 1448 O O . LEU A 1 182 ? -15.289 12.594 6.922 1 98.75 182 LEU A O 1
ATOM 1452 N N . CYS A 1 183 ? -13.719 14.109 6.633 1 98.88 183 CYS A N 1
ATOM 1453 C CA . CYS A 1 183 ? -12.617 13.188 6.367 1 98.88 183 CYS A CA 1
ATOM 1454 C C . CYS A 1 183 ? -11.477 13.406 7.355 1 98.88 183 CYS A C 1
ATOM 1456 O O . CYS A 1 183 ? -10.867 14.477 7.383 1 98.88 183 CYS A O 1
ATOM 1458 N N . LEU A 1 184 ? -11.234 12.453 8.188 1 98.88 184 LEU A N 1
ATOM 1459 C CA . LEU A 1 184 ? -10.156 12.516 9.164 1 98.88 184 LEU A CA 1
ATOM 1460 C C . LEU A 1 184 ? -8.859 11.977 8.578 1 98.88 184 LEU A C 1
ATOM 1462 O O . LEU A 1 184 ? -8.828 10.844 8.078 1 98.88 184 LEU A O 1
ATOM 1466 N N . MET A 1 185 ? -7.785 12.75 8.664 1 98.94 185 MET A N 1
ATOM 1467 C CA . MET A 1 185 ? -6.559 12.398 7.961 1 98.94 185 MET A CA 1
ATOM 1468 C C . MET A 1 185 ? -5.426 12.125 8.945 1 98.94 185 MET A C 1
ATOM 1470 O O . MET A 1 185 ? -5.121 12.961 9.797 1 98.94 185 MET A O 1
ATOM 1474 N N . GLN A 1 186 ? -4.77 10.953 8.828 1 98.88 186 GLN A N 1
ATOM 1475 C CA . GLN A 1 186 ? -3.494 10.727 9.5 1 98.88 186 GLN A CA 1
ATOM 1476 C C . GLN A 1 186 ? -2.4 11.617 8.906 1 98.88 186 GLN A C 1
ATOM 1478 O O . GLN A 1 186 ? -2.396 11.898 7.707 1 98.88 186 GLN A O 1
ATOM 1483 N N . CYS A 1 187 ? -1.538 12.055 9.805 1 98.69 187 CYS A N 1
ATOM 1484 C CA . CYS A 1 187 ? -0.509 13 9.383 1 98.69 187 CYS A CA 1
ATOM 1485 C C . CYS A 1 187 ? 0.684 12.969 10.328 1 98.69 187 CYS A C 1
ATOM 1487 O O . CYS A 1 187 ? 0.517 12.805 11.539 1 98.69 187 CYS A O 1
ATOM 1489 N N . ASN A 1 188 ? 1.838 12.961 9.789 1 98.06 188 ASN A N 1
ATOM 1490 C CA . ASN A 1 188 ? 3.066 13.305 10.5 1 98.06 188 ASN A CA 1
ATOM 1491 C C . ASN A 1 188 ? 3.578 14.68 10.094 1 98.06 188 ASN A C 1
ATOM 1493 O O . ASN A 1 188 ? 3.9 14.906 8.922 1 98.06 188 ASN A O 1
ATOM 1497 N N . THR A 1 189 ? 3.602 15.562 11.008 1 95.56 189 THR A N 1
ATOM 1498 C CA . THR A 1 189 ? 3.953 16.953 10.711 1 95.56 189 THR A CA 1
ATOM 1499 C C . THR A 1 189 ? 5.465 17.156 10.789 1 95.56 189 THR A C 1
ATOM 1501 O O . THR A 1 189 ? 5.996 17.5 11.852 1 95.56 189 THR A O 1
ATOM 1504 N N . ASN A 1 190 ? 6.129 16.953 9.766 1 92.81 190 ASN A N 1
ATOM 1505 C CA . ASN A 1 190 ? 7.559 17.141 9.562 1 92.81 190 ASN A CA 1
ATOM 1506 C C . ASN A 1 190 ? 7.875 17.5 8.109 1 92.81 190 ASN A C 1
ATOM 1508 O O . ASN A 1 190 ? 7.543 16.75 7.191 1 92.81 190 ASN A O 1
ATOM 1512 N N . TYR A 1 191 ? 8.57 18.625 7.938 1 87.62 191 TYR A N 1
ATOM 1513 C CA . TYR A 1 191 ? 8.695 19.188 6.602 1 87.62 191 TYR A CA 1
ATOM 1514 C C . TYR A 1 191 ? 10.141 19.141 6.117 1 87.62 191 TYR A C 1
ATOM 1516 O O . TYR A 1 191 ? 10.547 19.938 5.273 1 87.62 191 TYR A O 1
ATOM 1524 N N . THR A 1 192 ? 10.891 18.297 6.656 1 88.12 192 THR A N 1
ATOM 1525 C CA . THR A 1 192 ? 12.297 18.188 6.277 1 88.12 192 THR A CA 1
ATOM 1526 C C . THR A 1 192 ? 12.445 17.422 4.969 1 88.12 192 THR A C 1
ATOM 1528 O O . THR A 1 192 ? 13.477 17.516 4.301 1 88.12 192 THR A O 1
ATOM 1531 N N . GLY A 1 193 ? 11.477 16.609 4.73 1 87.81 193 GLY A N 1
ATOM 1532 C CA . GLY A 1 193 ? 11.562 15.789 3.529 1 87.81 193 GLY A CA 1
ATOM 1533 C C . GLY A 1 193 ? 12.531 14.625 3.664 1 87.81 193 GLY A C 1
ATOM 1534 O O . GLY A 1 193 ? 12.828 13.945 2.68 1 87.81 193 GLY A O 1
ATOM 1535 N N . SER A 1 194 ? 12.969 14.414 4.809 1 92.25 194 SER A N 1
ATOM 1536 C CA . SER A 1 194 ? 13.922 13.336 5.055 1 92.25 194 SER A CA 1
ATOM 1537 C C . SER A 1 194 ? 13.25 11.969 4.922 1 92.25 194 SER A C 1
ATOM 1539 O O . SER A 1 194 ? 12.094 11.797 5.316 1 92.25 194 SER A O 1
ATOM 1541 N N . HIS A 1 195 ? 14.023 11.039 4.469 1 94.06 195 HIS A N 1
ATOM 1542 C CA . HIS A 1 195 ? 13.531 9.664 4.367 1 94.06 195 HIS A CA 1
ATOM 1543 C C . HIS A 1 195 ? 13.289 9.062 5.746 1 94.06 195 HIS A C 1
ATOM 1545 O O . HIS A 1 195 ? 12.469 8.156 5.895 1 94.06 195 HIS A O 1
ATOM 1551 N N . ASP A 1 196 ? 13.93 9.633 6.684 1 95 196 ASP A N 1
ATOM 1552 C CA . ASP A 1 196 ? 13.766 9.148 8.055 1 95 196 ASP A CA 1
ATOM 1553 C C . ASP A 1 196 ? 12.352 9.398 8.555 1 95 196 ASP A C 1
ATOM 1555 O O . ASP A 1 196 ? 11.914 8.773 9.523 1 95 196 ASP A O 1
ATOM 1559 N N . ASN A 1 197 ? 11.656 10.273 7.852 1 96.38 197 ASN A N 1
ATOM 1560 C CA . ASN A 1 197 ? 10.312 10.625 8.297 1 96.38 197 ASN A CA 1
ATOM 1561 C C . ASN A 1 197 ? 9.344 9.461 8.117 1 96.38 197 ASN A C 1
ATOM 1563 O O . ASN A 1 197 ? 8.297 9.422 8.758 1 96.38 197 ASN A O 1
ATOM 1567 N N . PHE A 1 198 ? 9.727 8.523 7.297 1 98.38 198 PHE A N 1
ATOM 1568 C CA . PHE A 1 198 ? 8.844 7.395 7.047 1 98.38 198 PHE A CA 1
ATOM 1569 C C . PHE A 1 198 ? 8.531 6.656 8.344 1 98.38 198 PHE A C 1
ATOM 1571 O O . PHE A 1 198 ? 7.383 6.27 8.586 1 98.38 198 PHE A O 1
ATOM 1578 N N . SER A 1 199 ? 9.484 6.523 9.211 1 98.31 199 SER A N 1
ATOM 1579 C CA . SER A 1 199 ? 9.336 5.723 10.414 1 98.31 199 SER A CA 1
ATOM 1580 C C . SER A 1 199 ? 8.43 6.414 11.43 1 98.31 199 SER A C 1
ATOM 1582 O O . SER A 1 199 ? 8.109 5.844 12.477 1 98.31 199 SER A O 1
ATOM 1584 N N . ASN A 1 200 ? 7.957 7.656 11.062 1 98.44 200 ASN A N 1
ATOM 1585 C CA . ASN A 1 200 ? 7.117 8.422 11.977 1 98.44 200 ASN A CA 1
ATOM 1586 C C . ASN A 1 200 ? 5.723 8.648 11.398 1 98.44 200 ASN A C 1
ATOM 1588 O O . ASN A 1 200 ? 4.887 9.305 12.023 1 98.44 200 ASN A O 1
ATOM 1592 N N . VAL A 1 201 ? 5.441 8.078 10.25 1 98.69 201 VAL A N 1
ATOM 1593 C CA . VAL A 1 201 ? 4.164 8.312 9.586 1 98.69 201 VAL A CA 1
ATOM 1594 C C . VAL A 1 201 ? 3.049 7.582 10.336 1 98.69 201 VAL A C 1
ATOM 1596 O O . VAL A 1 201 ? 1.995 8.164 10.609 1 98.69 201 VAL A O 1
ATOM 1599 N N . ASN A 1 202 ? 3.324 6.316 10.664 1 98.75 202 ASN A N 1
ATOM 1600 C CA . ASN A 1 202 ? 2.426 5.441 11.414 1 98.75 202 ASN A CA 1
ATOM 1601 C C . ASN A 1 202 ? 1.079 5.289 10.711 1 98.75 202 ASN A C 1
ATOM 1603 O O . ASN A 1 202 ? 0.041 5.652 11.266 1 98.75 202 ASN A O 1
ATOM 1607 N N . LEU A 1 203 ? 1.078 4.699 9.57 1 98.94 203 LEU A N 1
ATOM 1608 C CA . LEU A 1 203 ? -0.097 4.52 8.727 1 98.94 203 LEU A CA 1
ATOM 1609 C C . LEU A 1 203 ? -1.152 3.676 9.43 1 98.94 203 LEU A C 1
ATOM 1611 O O . LEU A 1 203 ? -2.35 3.842 9.188 1 98.94 203 LEU A O 1
ATOM 1615 N N . ASN A 1 204 ? -0.738 2.811 10.344 1 98.81 204 ASN A N 1
ATOM 1616 C CA . ASN A 1 204 ? -1.669 1.918 11.023 1 98.81 204 ASN A CA 1
ATOM 1617 C C . ASN A 1 204 ? -2.605 2.686 11.945 1 98.81 204 ASN A C 1
ATOM 1619 O O . ASN A 1 204 ? -3.59 2.133 12.438 1 98.81 204 ASN A O 1
ATOM 1623 N N . VAL A 1 205 ? -2.373 3.955 12.156 1 98.94 205 VAL A N 1
ATOM 1624 C CA . VAL A 1 205 ? -3.322 4.812 12.859 1 98.94 205 VAL A CA 1
ATOM 1625 C C . VAL A 1 205 ? -4.637 4.871 12.086 1 98.94 205 VAL A C 1
ATOM 1627 O O . VAL A 1 205 ? -5.707 5.016 12.68 1 98.94 205 VAL A O 1
ATOM 1630 N N . LEU A 1 206 ? -4.602 4.711 10.781 1 98.88 206 LEU A N 1
ATOM 1631 C CA . LEU A 1 206 ? -5.816 4.676 9.977 1 98.88 206 LEU A CA 1
ATOM 1632 C C . LEU A 1 206 ? -6.746 3.559 10.445 1 98.88 206 LEU A C 1
ATOM 1634 O O . LEU A 1 206 ? -7.969 3.721 10.445 1 98.88 206 LEU A O 1
ATOM 1638 N N . LYS A 1 207 ? -6.156 2.445 10.852 1 98.5 207 LYS A N 1
ATOM 1639 C CA . LYS A 1 207 ? -6.969 1.367 11.406 1 98.5 207 LYS A CA 1
ATOM 1640 C C . LYS A 1 207 ? -7.625 1.793 12.711 1 98.5 207 LYS A C 1
ATOM 1642 O O . LYS A 1 207 ? -8.789 1.465 12.969 1 98.5 207 LYS A O 1
ATOM 1647 N N . ALA A 1 208 ? -6.891 2.475 13.523 1 98.69 208 ALA A N 1
ATOM 1648 C CA . ALA A 1 208 ? -7.434 2.975 14.781 1 98.69 208 ALA A CA 1
ATOM 1649 C C . ALA A 1 208 ? -8.578 3.957 14.539 1 98.69 208 ALA A C 1
ATOM 1651 O O . ALA A 1 208 ? -9.609 3.898 15.211 1 98.69 208 ALA A O 1
ATOM 1652 N N . PHE A 1 209 ? -8.375 4.844 13.602 1 98.81 209 PHE A N 1
ATOM 1653 C CA . PHE A 1 209 ? -9.422 5.793 13.242 1 98.81 209 PHE A CA 1
ATOM 1654 C C . PHE A 1 209 ? -10.672 5.066 12.758 1 98.81 209 PHE A C 1
ATOM 1656 O O . PHE A 1 209 ? -11.789 5.414 13.133 1 98.81 209 PHE A O 1
ATOM 1663 N N . ALA A 1 210 ? -10.469 4.055 11.922 1 98.31 210 ALA A N 1
ATOM 1664 C CA . ALA A 1 210 ? -11.602 3.299 11.383 1 98.31 210 ALA A CA 1
ATOM 1665 C C . ALA A 1 210 ? -12.375 2.611 12.508 1 98.31 210 ALA A C 1
ATOM 1667 O O . ALA A 1 210 ? -13.602 2.479 12.43 1 98.31 210 ALA A O 1
ATOM 1668 N N . THR A 1 211 ? -11.68 2.174 13.5 1 97.81 211 THR A N 1
ATOM 1669 C CA . THR A 1 211 ? -12.32 1.545 14.648 1 97.81 211 THR A CA 1
ATOM 1670 C C . THR A 1 211 ? -13.102 2.572 15.461 1 97.81 211 THR A C 1
ATOM 1672 O O . THR A 1 211 ? -14.227 2.311 15.883 1 97.81 211 THR A O 1
ATOM 1675 N N . ALA A 1 212 ? -12.516 3.727 15.602 1 97.75 212 ALA A N 1
ATOM 1676 C CA . ALA A 1 212 ? -13.148 4.781 16.391 1 97.75 212 ALA A CA 1
ATOM 1677 C C . ALA A 1 212 ? -14.336 5.387 15.641 1 97.75 212 ALA A C 1
ATOM 1679 O O . ALA A 1 212 ? -15.328 5.777 16.266 1 97.75 212 ALA A O 1
ATOM 1680 N N . PHE A 1 213 ? -14.227 5.473 14.336 1 98 213 PHE A N 1
ATOM 1681 C CA . PHE A 1 213 ? -15.242 6.074 13.484 1 98 213 PHE A CA 1
ATOM 1682 C C . PHE A 1 213 ? -15.562 5.164 12.305 1 98 213 PHE A C 1
ATOM 1684 O O . PHE A 1 213 ? -15.219 5.477 11.156 1 98 213 PHE A O 1
ATOM 1691 N N . PRO A 1 214 ? -16.359 4.094 12.516 1 97.31 214 PRO A N 1
ATOM 1692 C CA . PRO A 1 214 ? -16.625 3.131 11.445 1 97.31 214 PRO A CA 1
ATOM 1693 C C . PRO A 1 214 ? -17.344 3.76 10.25 1 97.31 214 PRO A C 1
ATOM 1695 O O . PRO A 1 214 ? -18.406 4.375 10.414 1 97.31 214 PRO A O 1
ATOM 1698 N N . GLY A 1 215 ? -16.688 3.635 9.141 1 97.19 215 GLY A N 1
ATOM 1699 C CA . GLY A 1 215 ? -17.328 4.086 7.906 1 97.19 215 GLY A CA 1
ATOM 1700 C C . GLY A 1 215 ? -16.984 5.523 7.559 1 97.19 215 GLY A C 1
ATOM 1701 O O . GLY A 1 215 ? -17.344 6.008 6.48 1 97.19 215 GLY A O 1
ATOM 1702 N N . LEU A 1 216 ? -16.312 6.25 8.469 1 98.25 216 LEU A N 1
ATOM 1703 C CA . LEU A 1 216 ? -15.906 7.625 8.195 1 98.25 216 LEU A CA 1
ATOM 1704 C C . LEU A 1 216 ? -14.836 7.668 7.105 1 98.25 216 LEU A C 1
ATOM 1706 O O . LEU A 1 216 ? -13.867 6.902 7.145 1 98.25 216 LEU A O 1
ATOM 1710 N N . PRO A 1 217 ? -14.977 8.523 6.062 1 98.69 217 PRO A N 1
ATOM 1711 C CA . PRO A 1 217 ? -13.867 8.695 5.133 1 98.69 217 PRO A CA 1
ATOM 1712 C C . PRO A 1 217 ? -12.57 9.109 5.828 1 98.69 217 PRO A C 1
ATOM 1714 O O . PRO A 1 217 ? -12.578 9.992 6.688 1 98.69 217 PRO A O 1
ATOM 1717 N N . LEU A 1 218 ? -11.539 8.414 5.531 1 98.88 218 LEU A N 1
ATOM 1718 C CA . LEU A 1 218 ? -10.219 8.695 6.09 1 98.88 218 LEU A CA 1
ATOM 1719 C C . LEU A 1 218 ? -9.25 9.141 5 1 98.88 218 LEU A C 1
ATOM 1721 O O . LEU A 1 218 ? -9.508 8.93 3.812 1 98.88 218 LEU A O 1
ATOM 1725 N N . GLY A 1 219 ? -8.195 9.812 5.402 1 98.88 219 GLY A N 1
ATOM 1726 C CA . GLY A 1 219 ? -7.191 10.273 4.453 1 98.88 219 GLY A CA 1
ATOM 1727 C C . GLY A 1 219 ? -5.801 10.359 5.055 1 98.88 219 GLY A C 1
ATOM 1728 O O . GLY A 1 219 ? -5.586 9.945 6.195 1 98.88 219 GLY A O 1
ATOM 1729 N N . LEU A 1 220 ? -4.883 10.781 4.184 1 98.94 220 LEU A N 1
ATOM 1730 C CA . LEU A 1 220 ? -3.492 10.984 4.574 1 98.94 220 LEU A CA 1
ATOM 1731 C C . LEU A 1 220 ? -2.996 12.359 4.137 1 98.94 220 LEU A C 1
ATOM 1733 O O . LEU A 1 220 ? -3.111 12.719 2.965 1 98.94 220 LEU A O 1
ATOM 1737 N N . SER A 1 221 ? -2.639 13.18 5.055 1 98.81 221 SER A N 1
ATOM 1738 C CA . SER A 1 221 ? -1.825 14.359 4.789 1 98.81 221 SER A CA 1
ATOM 1739 C C . SER A 1 221 ? -0.338 14.055 4.93 1 98.81 221 SER A C 1
ATOM 1741 O O . SER A 1 221 ? 0.163 13.883 6.043 1 98.81 221 SER A O 1
ATOM 1743 N N . ASP A 1 222 ? 0.365 14 3.842 1 98.25 222 ASP A N 1
ATOM 1744 C CA . ASP A 1 222 ? 1.663 13.336 3.803 1 98.25 222 ASP A CA 1
ATOM 1745 C C . ASP A 1 222 ? 2.77 14.312 3.41 1 98.25 222 ASP A C 1
ATOM 1747 O O . ASP A 1 222 ? 2.568 15.172 2.551 1 98.25 222 ASP A O 1
ATOM 1751 N N . HIS A 1 223 ? 3.961 14.125 4.055 1 97.56 223 HIS A N 1
ATOM 1752 C CA . HIS A 1 223 ? 5.117 14.977 3.781 1 97.56 223 HIS A CA 1
ATOM 1753 C C . HIS A 1 223 ? 6.344 14.141 3.441 1 97.56 223 HIS A C 1
ATO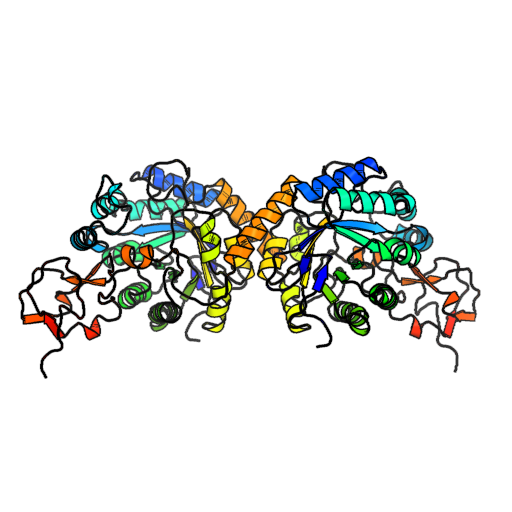M 1755 O O . HIS A 1 223 ? 7.469 14.641 3.457 1 97.56 223 HIS A O 1
ATOM 1761 N N . THR A 1 224 ? 6.172 12.852 3.229 1 97.62 224 THR A N 1
ATOM 1762 C CA . THR A 1 224 ? 7.273 11.984 2.822 1 97.62 224 THR A CA 1
ATOM 1763 C C . THR A 1 224 ? 7.465 12.023 1.31 1 97.62 224 THR A C 1
ATOM 1765 O O . THR A 1 224 ? 6.535 12.359 0.57 1 97.62 224 THR A O 1
ATOM 1768 N N . PRO A 1 225 ? 8.68 11.695 0.902 1 96.69 225 PRO A N 1
ATOM 1769 C CA . PRO A 1 225 ? 8.914 11.656 -0.542 1 96.69 225 PRO A CA 1
ATOM 1770 C C . PRO A 1 225 ? 8.164 10.523 -1.236 1 96.69 225 PRO A C 1
ATOM 1772 O O . PRO A 1 225 ? 7.965 9.461 -0.646 1 96.69 225 PRO A O 1
ATOM 1775 N N . GLY A 1 226 ? 7.801 10.789 -2.441 1 96.81 226 GLY A N 1
ATOM 1776 C CA . GLY A 1 226 ? 7.246 9.734 -3.275 1 96.81 226 GLY A CA 1
ATOM 1777 C C . GLY A 1 226 ? 5.859 9.297 -2.838 1 96.81 226 GLY A C 1
ATOM 1778 O O . GLY A 1 226 ? 5.059 10.109 -2.383 1 96.81 226 GLY A O 1
ATOM 1779 N N . HIS A 1 227 ? 5.539 7.996 -3.193 1 98.56 227 HIS A N 1
ATOM 1780 C CA . HIS A 1 227 ? 4.145 7.605 -3.018 1 98.56 227 HIS A CA 1
ATOM 1781 C C . HIS A 1 227 ? 4.035 6.309 -2.223 1 98.56 227 HIS A C 1
ATOM 1783 O O . HIS A 1 227 ? 2.957 5.711 -2.15 1 98.56 227 HIS A O 1
ATOM 1789 N N . SER A 1 228 ? 5.145 5.805 -1.556 1 98.69 228 SER A N 1
ATOM 1790 C CA . SER A 1 228 ? 5.086 4.551 -0.808 1 98.69 228 SER A CA 1
ATOM 1791 C C . SER A 1 228 ? 4.078 4.637 0.335 1 98.69 228 SER A C 1
ATOM 1793 O O . SER A 1 228 ? 3.223 3.762 0.48 1 98.69 228 SER A O 1
ATOM 1795 N N . ALA A 1 229 ? 4.164 5.746 1.078 1 98.81 229 ALA A N 1
ATOM 1796 C CA . ALA A 1 229 ? 3.246 5.934 2.199 1 98.81 229 ALA A CA 1
ATOM 1797 C C . ALA A 1 229 ? 1.811 6.094 1.71 1 98.81 229 ALA A C 1
ATOM 1799 O O . ALA A 1 229 ? 0.874 5.602 2.344 1 98.81 229 ALA A O 1
ATOM 1800 N N . VAL A 1 230 ? 1.644 6.777 0.573 1 98.94 230 VAL A N 1
ATOM 1801 C CA . VAL A 1 230 ? 0.32 7.008 0.007 1 98.94 230 VAL A CA 1
ATOM 1802 C C . VAL A 1 230 ? -0.325 5.676 -0.368 1 98.94 230 VAL A C 1
ATOM 1804 O O . VAL A 1 230 ? -1.484 5.422 -0.032 1 98.94 230 VAL A O 1
ATOM 1807 N N . LEU A 1 231 ? 0.419 4.805 -1.02 1 98.94 231 LEU A N 1
ATOM 1808 C CA . LEU A 1 231 ? -0.135 3.516 -1.415 1 98.94 231 LEU A CA 1
ATOM 1809 C C . LEU A 1 231 ? -0.505 2.684 -0.192 1 98.94 231 LEU A C 1
ATOM 1811 O O . LEU A 1 231 ? -1.537 2.008 -0.183 1 98.94 231 LEU A O 1
ATOM 1815 N N . GLY A 1 232 ? 0.352 2.719 0.806 1 98.94 232 GLY A N 1
ATOM 1816 C CA . GLY A 1 232 ? 0.003 2.066 2.057 1 98.94 232 GLY A CA 1
ATOM 1817 C C . GLY A 1 232 ? -1.289 2.586 2.66 1 98.94 232 GLY A C 1
ATOM 1818 O O . GLY A 1 232 ? -2.143 1.802 3.082 1 98.94 232 GLY A O 1
ATOM 1819 N N . ALA A 1 233 ? -1.41 3.914 2.676 1 98.94 233 ALA A N 1
ATOM 1820 C CA . ALA A 1 233 ? -2.604 4.531 3.25 1 98.94 233 ALA A CA 1
ATOM 1821 C C . ALA A 1 233 ? -3.857 4.113 2.488 1 98.94 233 ALA A C 1
ATOM 1823 O O . ALA A 1 233 ? -4.883 3.791 3.094 1 98.94 233 ALA A O 1
ATOM 1824 N N . VAL A 1 234 ? -3.803 4.109 1.188 1 98.94 234 VAL A N 1
ATOM 1825 C CA . VAL A 1 234 ? -4.938 3.748 0.346 1 98.94 234 VAL A CA 1
ATOM 1826 C C . VAL A 1 234 ? -5.309 2.285 0.579 1 98.94 234 VAL A C 1
ATOM 1828 O O . VAL A 1 234 ? -6.492 1.947 0.687 1 98.94 234 VAL A O 1
ATOM 1831 N N . ALA A 1 235 ? -4.285 1.438 0.692 1 98.81 235 ALA A N 1
ATOM 1832 C CA . ALA A 1 235 ? -4.539 0.027 0.969 1 98.81 235 ALA A CA 1
ATOM 1833 C C . ALA A 1 235 ? -5.238 -0.151 2.314 1 98.81 235 ALA A C 1
ATOM 1835 O O . ALA A 1 235 ? -6.043 -1.07 2.486 1 98.81 235 ALA A O 1
ATOM 1836 N N . LEU A 1 236 ? -4.941 0.771 3.238 1 98.69 236 LEU A N 1
ATOM 1837 C CA . LEU A 1 236 ? -5.492 0.676 4.586 1 98.69 236 LEU A CA 1
ATOM 1838 C C . LEU A 1 236 ? -6.824 1.415 4.684 1 98.69 236 LEU A C 1
ATOM 1840 O O . LEU A 1 236 ? -7.402 1.519 5.766 1 98.69 236 LEU A O 1
ATOM 1844 N N . GLY A 1 237 ? -7.285 2.043 3.596 1 98.25 237 GLY A N 1
ATOM 1845 C CA . GLY A 1 237 ? -8.656 2.533 3.576 1 98.25 237 GLY A CA 1
ATOM 1846 C C . GLY A 1 237 ? -8.75 4.031 3.352 1 98.25 237 GLY A C 1
ATOM 1847 O O . GLY A 1 237 ? -9.852 4.586 3.271 1 98.25 237 GLY A O 1
ATOM 1848 N N . ALA A 1 238 ? -7.633 4.73 3.213 1 98.81 238 ALA A N 1
ATOM 1849 C CA . ALA A 1 238 ? -7.68 6.164 2.939 1 98.81 238 ALA A CA 1
ATOM 1850 C C . ALA A 1 238 ? -8.242 6.438 1.549 1 98.81 238 ALA A C 1
ATOM 1852 O O . ALA A 1 238 ? -7.961 5.703 0.601 1 98.81 238 ALA A O 1
ATOM 1853 N N . ARG A 1 239 ? -8.977 7.527 1.455 1 98.69 239 ARG A N 1
ATOM 1854 C CA . ARG A 1 239 ? -9.602 7.863 0.177 1 98.69 239 ARG A CA 1
ATOM 1855 C C . ARG A 1 239 ? -9.383 9.336 -0.164 1 98.69 239 ARG A C 1
ATOM 1857 O O . ARG A 1 239 ? -10.008 9.859 -1.091 1 98.69 239 ARG A O 1
ATOM 1864 N N . ALA A 1 240 ? -8.547 10.008 0.59 1 98.88 240 ALA A N 1
ATOM 1865 C CA . ALA A 1 240 ? -8.055 11.352 0.277 1 98.88 240 ALA A CA 1
ATOM 1866 C C . ALA A 1 240 ? -6.582 11.492 0.645 1 98.88 240 ALA A C 1
ATOM 1868 O O . ALA A 1 240 ? -6.145 11 1.688 1 98.88 240 ALA A O 1
ATOM 1869 N N . VAL A 1 241 ? -5.859 12.102 -0.246 1 98.94 241 VAL A N 1
ATOM 1870 C CA . VAL A 1 241 ? -4.434 12.32 -0.031 1 98.94 241 VAL A CA 1
ATOM 1871 C C . VAL A 1 241 ? -4.09 13.781 -0.286 1 98.94 241 VAL A C 1
ATOM 1873 O O . VAL A 1 241 ? -4.508 14.359 -1.295 1 98.94 241 VAL A O 1
ATOM 1876 N N . GLU A 1 242 ? -3.449 14.375 0.64 1 98.94 242 GLU A N 1
ATOM 1877 C CA . GLU A 1 242 ? -2.918 15.727 0.466 1 98.94 242 GLU A CA 1
ATOM 1878 C C . GLU A 1 242 ? -1.396 15.734 0.553 1 98.94 242 GLU A C 1
ATOM 1880 O O . GLU A 1 242 ? -0.817 15.156 1.474 1 98.94 242 GLU A O 1
ATOM 1885 N N . LYS A 1 243 ? -0.772 16.328 -0.338 1 98.75 243 LYS A N 1
ATOM 1886 C CA . LYS A 1 243 ? 0.666 16.594 -0.329 1 98.75 243 LYS A CA 1
ATOM 1887 C C . LYS A 1 243 ? 0.982 17.969 -0.89 1 98.75 243 LYS A C 1
ATOM 1889 O O . LYS A 1 243 ? 0.208 18.516 -1.676 1 98.75 243 LYS A O 1
ATOM 1894 N N . HIS A 1 244 ? 2.088 18.531 -0.472 1 98.69 244 HIS A N 1
ATOM 1895 C CA . HIS A 1 244 ? 2.561 19.797 -1.047 1 98.69 244 HIS A CA 1
ATOM 1896 C C . HIS A 1 244 ? 3.006 19.594 -2.494 1 98.69 244 HIS A C 1
ATOM 1898 O O . HIS A 1 244 ? 3.455 18.516 -2.873 1 98.69 244 HIS A O 1
ATOM 1904 N N . PHE A 1 245 ? 2.836 20.672 -3.281 1 98.81 245 PHE A N 1
ATOM 1905 C CA . PHE A 1 245 ? 3.111 20.625 -4.711 1 98.81 245 PHE A CA 1
ATOM 1906 C C . PHE A 1 245 ? 4.035 21.766 -5.117 1 98.81 245 PHE A C 1
ATOM 1908 O O . PHE A 1 245 ? 3.887 22.891 -4.633 1 98.81 245 PHE A O 1
ATOM 1915 N N . THR A 1 246 ? 4.957 21.5 -5.957 1 98.62 246 THR A N 1
ATOM 1916 C CA . THR A 1 246 ? 5.875 22.484 -6.516 1 98.62 246 THR A CA 1
ATOM 1917 C C . THR A 1 246 ? 6.234 22.141 -7.957 1 98.62 246 THR A C 1
ATOM 1919 O O . THR A 1 246 ? 5.953 21.031 -8.422 1 98.62 246 THR A O 1
ATOM 1922 N N . ASP A 1 247 ? 6.742 23.062 -8.664 1 97.88 247 ASP A N 1
ATOM 1923 C CA . ASP A 1 247 ? 7.215 22.766 -10.016 1 97.88 247 ASP A CA 1
ATOM 1924 C C . ASP A 1 247 ? 8.68 22.328 -10 1 97.88 247 ASP A C 1
ATOM 1926 O O . ASP A 1 247 ? 9.164 21.734 -10.961 1 97.88 247 ASP A O 1
ATOM 1930 N N . ASP A 1 248 ? 9.328 22.703 -8.914 1 97.12 248 ASP A N 1
ATOM 1931 C CA . ASP A 1 248 ? 10.758 22.422 -8.812 1 97.12 248 ASP A CA 1
ATOM 1932 C C . ASP A 1 248 ? 11.211 22.359 -7.355 1 97.12 248 ASP A C 1
ATOM 1934 O O . ASP A 1 248 ? 11.109 23.344 -6.629 1 97.12 248 ASP A O 1
ATOM 1938 N N . ASN A 1 249 ? 11.844 21.266 -7.02 1 96.56 249 ASN A N 1
ATOM 1939 C CA . ASN A 1 249 ? 12.234 21.047 -5.629 1 96.56 249 ASN A CA 1
ATOM 1940 C C . ASN A 1 249 ? 13.477 21.859 -5.27 1 96.56 249 ASN A C 1
ATOM 1942 O O . ASN A 1 249 ? 13.797 22.016 -4.09 1 96.56 249 ASN A O 1
ATOM 1946 N N . ASN A 1 250 ? 14.141 22.406 -6.234 1 95.5 250 ASN A N 1
ATOM 1947 C CA . ASN A 1 250 ? 15.406 23.094 -5.988 1 95.5 250 ASN A CA 1
ATOM 1948 C C . ASN A 1 250 ? 15.203 24.609 -5.836 1 95.5 250 ASN A C 1
ATOM 1950 O O . ASN A 1 250 ? 16.172 25.344 -5.641 1 95.5 250 ASN A O 1
ATOM 1954 N N . ARG A 1 251 ? 13.984 25.078 -5.867 1 94.5 251 ARG A N 1
ATOM 1955 C CA . ARG A 1 251 ? 13.711 26.5 -5.676 1 94.5 251 ARG A CA 1
ATOM 1956 C C . ARG A 1 251 ? 13.977 26.906 -4.234 1 94.5 251 ARG A C 1
ATOM 1958 O O . ARG A 1 251 ? 13.898 26.094 -3.318 1 94.5 251 ARG A O 1
ATOM 1965 N N . ASP A 1 252 ? 14.211 28.172 -4.176 1 91.38 252 ASP A N 1
ATOM 1966 C CA . ASP A 1 252 ? 14.25 28.766 -2.84 1 91.38 252 ASP A CA 1
ATOM 1967 C C . ASP A 1 252 ? 12.844 28.969 -2.285 1 91.38 252 ASP A C 1
ATOM 1969 O O . ASP A 1 252 ? 11.93 29.359 -3.018 1 91.38 252 ASP A O 1
ATOM 1973 N N . GLY A 1 253 ? 12.719 28.625 -1.028 1 87.88 253 GLY A N 1
ATOM 1974 C CA . GLY A 1 253 ? 11.438 28.766 -0.36 1 87.88 253 GLY A CA 1
ATOM 1975 C C . GLY A 1 253 ? 11.188 27.703 0.685 1 87.88 253 GLY A C 1
ATOM 1976 O O . GLY A 1 253 ? 11.875 26.672 0.71 1 87.88 253 GLY A O 1
ATOM 1977 N N . PRO A 1 254 ? 10.227 27.906 1.438 1 87.56 254 PRO A N 1
ATOM 1978 C CA . PRO A 1 254 ? 10.07 27.062 2.621 1 87.56 254 PRO A CA 1
ATOM 1979 C C . PRO A 1 254 ? 9.477 25.688 2.295 1 87.56 254 PRO A C 1
ATOM 1981 O O . PRO A 1 254 ? 9.672 24.734 3.051 1 87.56 254 PRO A O 1
ATOM 1984 N N . ASP A 1 255 ? 8.82 25.531 1.144 1 91.06 255 ASP A N 1
ATOM 1985 C CA . ASP A 1 255 ? 8.008 24.328 0.983 1 91.06 255 ASP A CA 1
ATOM 1986 C C . ASP A 1 255 ? 8.531 23.469 -0.166 1 91.06 255 ASP A C 1
ATOM 1988 O O . ASP A 1 255 ? 8.109 22.312 -0.329 1 91.06 255 ASP A O 1
ATOM 1992 N N . HIS A 1 256 ? 9.438 23.906 -0.919 1 93.88 256 HIS A N 1
ATOM 1993 C CA . HIS A 1 256 ? 9.781 23.266 -2.178 1 93.88 256 HIS A CA 1
ATOM 1994 C C . HIS A 1 256 ? 10.477 21.922 -1.938 1 93.88 256 HIS A C 1
ATOM 1996 O O . HIS A 1 256 ? 10.188 20.938 -2.617 1 93.88 256 HIS A O 1
ATOM 2002 N N . GLY A 1 257 ? 11.305 21.844 -1.006 1 92.69 257 GLY A N 1
ATOM 2003 C CA . GLY A 1 257 ? 12.211 20.719 -0.831 1 92.69 257 GLY A CA 1
ATOM 2004 C C . GLY A 1 257 ? 11.5 19.406 -0.56 1 92.69 257 GLY A C 1
ATOM 2005 O O . GLY A 1 257 ? 11.984 18.344 -0.942 1 92.69 257 GLY A O 1
ATOM 2006 N N . PHE A 1 258 ? 10.359 19.453 0.05 1 94.12 258 PHE A N 1
ATOM 2007 C CA . PHE A 1 258 ? 9.664 18.234 0.418 1 94.12 258 PHE A CA 1
ATOM 2008 C C . PHE A 1 258 ? 8.383 18.078 -0.39 1 94.12 258 PHE A C 1
ATOM 2010 O O . PHE A 1 258 ? 7.602 17.156 -0.154 1 94.12 258 PHE A O 1
ATOM 2017 N N . SER A 1 259 ? 8.094 18.953 -1.345 1 97.81 259 SER A N 1
ATOM 2018 C CA . SER A 1 259 ? 6.879 18.938 -2.15 1 97.81 259 SER A CA 1
ATOM 2019 C C . SER A 1 259 ? 6.992 17.953 -3.305 1 97.81 259 SER A C 1
ATOM 2021 O O . SER A 1 259 ? 8.086 17.516 -3.654 1 97.81 259 SER A O 1
ATOM 2023 N N . MET A 1 260 ? 5.914 17.531 -3.824 1 98.5 260 MET A N 1
ATOM 2024 C CA . MET A 1 260 ? 5.859 16.703 -5.027 1 98.5 260 MET A CA 1
ATOM 2025 C C . MET A 1 260 ? 5.926 17.562 -6.285 1 98.5 260 MET A C 1
ATOM 2027 O O . MET A 1 260 ? 5.332 18.641 -6.336 1 98.5 260 MET A O 1
ATOM 2031 N N . THR A 1 261 ? 6.605 17.125 -7.32 1 98.69 261 THR A N 1
ATOM 2032 C CA . THR A 1 261 ? 6.625 17.75 -8.641 1 98.69 261 THR A CA 1
ATOM 2033 C C . THR A 1 261 ? 5.543 17.141 -9.531 1 98.69 261 THR A C 1
ATOM 2035 O O . THR A 1 261 ? 4.93 16.141 -9.188 1 98.69 261 THR A O 1
ATOM 2038 N N . PRO A 1 262 ? 5.305 17.766 -10.695 1 98.81 262 PRO A N 1
ATOM 2039 C CA . PRO A 1 262 ? 4.309 17.188 -11.602 1 98.81 262 PRO A CA 1
ATOM 2040 C C . PRO A 1 262 ? 4.602 15.727 -11.945 1 98.81 262 PRO A C 1
ATOM 2042 O O . PRO A 1 262 ? 3.686 14.898 -11.992 1 98.81 262 PRO A O 1
ATOM 2045 N N . GLN A 1 263 ? 5.812 15.398 -12.141 1 98.44 263 GLN A N 1
ATOM 2046 C CA . GLN A 1 263 ? 6.195 14.039 -12.5 1 98.44 263 GLN A CA 1
ATOM 2047 C C . GLN A 1 263 ? 5.926 13.062 -11.359 1 98.44 263 GLN A C 1
ATOM 2049 O O . GLN A 1 263 ? 5.297 12.023 -11.555 1 98.44 263 GLN A O 1
ATOM 2054 N N . THR A 1 264 ? 6.438 13.375 -10.172 1 98.44 264 THR A N 1
ATOM 2055 C CA . THR A 1 264 ? 6.254 12.477 -9.039 1 98.44 264 THR A CA 1
ATOM 2056 C C . THR A 1 264 ? 4.781 12.406 -8.641 1 98.44 264 THR A C 1
ATOM 2058 O O . THR A 1 264 ? 4.309 11.359 -8.18 1 98.44 264 THR A O 1
ATOM 2061 N N . TRP A 1 265 ? 4.062 13.531 -8.859 1 98.88 265 TRP A N 1
ATOM 2062 C CA . TRP A 1 265 ? 2.627 13.523 -8.586 1 98.88 265 TRP A CA 1
ATOM 2063 C C . TRP A 1 265 ? 1.896 12.57 -9.523 1 98.88 265 TRP A C 1
ATOM 2065 O O . TRP A 1 265 ? 1.082 11.758 -9.086 1 98.88 265 TRP A O 1
ATOM 2075 N N . ARG A 1 266 ? 2.166 12.656 -10.789 1 98.88 266 ARG A N 1
ATOM 2076 C CA . ARG A 1 266 ? 1.545 11.773 -11.773 1 98.88 266 ARG A CA 1
ATOM 2077 C C . ARG A 1 266 ? 1.826 10.312 -11.453 1 98.88 266 ARG A C 1
ATOM 2079 O O . ARG A 1 266 ? 0.923 9.469 -11.508 1 98.88 266 ARG A O 1
ATOM 2086 N N . ASP A 1 267 ? 3.076 10.031 -11.125 1 98.56 267 ASP A N 1
ATOM 2087 C CA . ASP A 1 267 ? 3.445 8.672 -10.727 1 98.56 267 ASP A CA 1
ATOM 2088 C C . ASP A 1 267 ? 2.605 8.203 -9.539 1 98.56 267 ASP A C 1
ATOM 2090 O O . ASP A 1 267 ? 2.135 7.059 -9.523 1 98.56 267 ASP A O 1
ATOM 2094 N N . MET A 1 268 ? 2.434 9.062 -8.57 1 98.81 268 MET A N 1
ATOM 2095 C CA . MET A 1 268 ? 1.621 8.766 -7.391 1 98.81 268 MET A CA 1
ATOM 2096 C C . MET A 1 268 ? 0.188 8.43 -7.789 1 98.81 268 MET A C 1
ATOM 2098 O O . MET A 1 268 ? -0.372 7.434 -7.332 1 98.81 268 MET A O 1
ATOM 2102 N N . VAL A 1 269 ? -0.384 9.219 -8.641 1 98.88 269 VAL A N 1
ATOM 2103 C CA . VAL A 1 269 ? -1.768 9.031 -9.062 1 98.88 269 VAL A CA 1
ATOM 2104 C C . VAL A 1 269 ? -1.9 7.715 -9.828 1 98.88 269 VAL A C 1
ATOM 2106 O O . VAL A 1 269 ? -2.787 6.906 -9.539 1 98.88 269 VAL A O 1
ATOM 2109 N N . ASP A 1 270 ? -0.998 7.488 -10.758 1 98.69 270 ASP A N 1
ATOM 2110 C CA . ASP A 1 270 ? -1.065 6.289 -11.586 1 98.69 270 ASP A CA 1
ATOM 2111 C C . ASP A 1 270 ? -0.927 5.027 -10.734 1 98.69 270 ASP A C 1
ATOM 2113 O O . ASP A 1 270 ? -1.688 4.074 -10.906 1 98.69 270 ASP A O 1
ATOM 2117 N N . ARG A 1 271 ? 0.016 5.012 -9.844 1 98.75 271 ARG A N 1
ATOM 2118 C CA . ARG A 1 271 ? 0.23 3.852 -8.977 1 98.75 271 ARG A CA 1
ATOM 2119 C C . ARG A 1 271 ? -0.955 3.639 -8.039 1 98.75 271 ARG A C 1
ATOM 2121 O O . ARG A 1 271 ? -1.331 2.5 -7.758 1 98.75 271 ARG A O 1
ATOM 2128 N N . THR A 1 272 ? -1.531 4.754 -7.59 1 98.88 272 THR A N 1
ATOM 2129 C CA . THR A 1 272 ? -2.709 4.641 -6.734 1 98.88 272 THR A CA 1
ATOM 2130 C C . THR A 1 272 ? -3.869 4 -7.496 1 98.88 272 THR A C 1
ATOM 2132 O O . THR A 1 272 ? -4.566 3.135 -6.961 1 98.88 272 THR A O 1
ATOM 2135 N N . ARG A 1 273 ? -4.078 4.418 -8.742 1 98.81 273 ARG A N 1
ATOM 2136 C CA . ARG A 1 273 ? -5.156 3.848 -9.539 1 98.81 273 ARG A CA 1
ATOM 2137 C C . ARG A 1 273 ? -4.934 2.357 -9.781 1 98.81 273 ARG A C 1
ATOM 2139 O O . ARG A 1 273 ? -5.875 1.564 -9.711 1 98.81 273 ARG A O 1
ATOM 2146 N N . GLU A 1 274 ? -3.689 1.934 -10.047 1 98.62 274 GLU A N 1
ATOM 2147 C CA . GLU A 1 274 ? -3.348 0.519 -10.156 1 98.62 274 GLU A CA 1
ATOM 2148 C C . GLU A 1 274 ? -3.717 -0.234 -8.883 1 98.62 274 GLU A C 1
ATOM 2150 O O . GLU A 1 274 ? -4.344 -1.294 -8.938 1 98.62 274 GLU A O 1
ATOM 2155 N N . LEU A 1 275 ? -3.342 0.341 -7.766 1 98.81 275 LEU A N 1
ATOM 2156 C CA . LEU A 1 275 ? -3.605 -0.292 -6.477 1 98.81 275 LEU A CA 1
ATOM 2157 C C . LEU A 1 275 ? -5.105 -0.418 -6.23 1 98.81 275 LEU A C 1
ATOM 2159 O O . LEU A 1 275 ? -5.586 -1.478 -5.824 1 98.81 275 LEU A O 1
ATOM 2163 N N . GLU A 1 276 ? -5.793 0.676 -6.492 1 98.75 276 GLU A N 1
ATOM 2164 C CA . GLU A 1 276 ? -7.242 0.646 -6.301 1 98.75 276 GLU A CA 1
ATOM 2165 C C . GLU A 1 276 ? -7.883 -0.471 -7.121 1 98.75 276 GLU A C 1
ATOM 2167 O O . GLU A 1 276 ? -8.758 -1.187 -6.625 1 98.75 276 GLU A O 1
ATOM 2172 N N . SER A 1 277 ? -7.434 -0.604 -8.297 1 98.44 277 SER A N 1
ATOM 2173 C CA . SER A 1 277 ? -7.93 -1.675 -9.156 1 98.44 277 SER A CA 1
ATOM 2174 C C . SER A 1 277 ? -7.582 -3.047 -8.586 1 98.44 277 SER A C 1
ATOM 2176 O O . SER A 1 277 ? -8.359 -3.994 -8.711 1 98.44 277 SER A O 1
ATOM 2178 N N . ALA A 1 278 ? -6.492 -3.174 -7.926 1 98.75 278 ALA A N 1
ATOM 2179 C CA . ALA A 1 278 ? -5.949 -4.453 -7.48 1 98.75 278 ALA A CA 1
ATOM 2180 C C . ALA A 1 278 ? -6.57 -4.879 -6.152 1 98.75 278 ALA A C 1
ATOM 2182 O O . ALA A 1 278 ? -6.461 -6.039 -5.754 1 98.75 278 ALA A O 1
ATOM 2183 N N . LEU A 1 279 ? -7.156 -4.008 -5.375 1 98.69 279 LEU A N 1
ATOM 2184 C CA . LEU A 1 279 ? -7.645 -4.301 -4.031 1 98.69 279 LEU A CA 1
ATOM 2185 C C . LEU A 1 279 ? -8.727 -5.379 -4.07 1 98.69 279 LEU A C 1
ATOM 2187 O O . LEU A 1 279 ? -8.602 -6.406 -3.398 1 98.69 279 LEU A O 1
ATOM 2191 N N . GLY A 1 280 ? -9.75 -5.129 -4.992 1 98.19 280 GLY A N 1
ATOM 2192 C CA . GLY A 1 280 ? -10.82 -6.102 -5.145 1 98.19 280 GLY A CA 1
ATOM 2193 C C . GLY A 1 280 ? -11.742 -6.172 -3.938 1 98.19 280 GLY A C 1
ATOM 2194 O O . GLY A 1 280 ? -11.68 -5.316 -3.051 1 98.19 280 GLY A O 1
ATOM 2195 N N . ASP A 1 281 ? -12.625 -7.223 -3.869 1 97.62 281 ASP A N 1
ATOM 2196 C CA . ASP A 1 281 ? -13.711 -7.27 -2.887 1 97.62 281 ASP A CA 1
ATOM 2197 C C . ASP A 1 281 ? -13.398 -8.273 -1.779 1 97.62 281 ASP A C 1
ATOM 2199 O O . ASP A 1 281 ? -14.172 -8.414 -0.828 1 97.62 281 ASP A O 1
ATOM 2203 N N . GLY A 1 282 ? -12.328 -9.031 -1.87 1 98.31 282 GLY A N 1
ATOM 2204 C CA . GLY A 1 282 ? -11.891 -9.922 -0.809 1 98.31 282 GLY A CA 1
ATOM 2205 C C . GLY A 1 282 ? -12.508 -11.305 -0.898 1 98.31 282 GLY A C 1
ATOM 2206 O O . GLY A 1 282 ? -12.172 -12.188 -0.111 1 98.31 282 GLY A O 1
ATOM 2207 N N . VAL A 1 283 ? -13.359 -11.508 -1.871 1 98.44 283 VAL A N 1
ATOM 2208 C CA . VAL A 1 283 ? -13.938 -12.828 -2.086 1 98.44 283 VAL A CA 1
ATOM 2209 C C . VAL A 1 283 ? -13 -13.664 -2.957 1 98.44 283 VAL A C 1
ATOM 2211 O O . VAL A 1 283 ? -12.797 -13.352 -4.133 1 98.44 283 VAL A O 1
ATOM 2214 N N . LYS A 1 284 ? -12.469 -14.656 -2.375 1 98.5 284 LYS A N 1
ATOM 2215 C CA . LYS A 1 284 ? -11.555 -15.531 -3.111 1 98.5 284 LYS A CA 1
ATOM 2216 C C . LYS A 1 284 ? -12.305 -16.375 -4.133 1 98.5 284 LYS A C 1
ATOM 2218 O O . LYS A 1 284 ? -13.227 -17.125 -3.775 1 98.5 284 LYS A O 1
ATOM 2223 N N . ARG A 1 285 ? -11.992 -16.234 -5.371 1 98.19 285 ARG A N 1
ATOM 2224 C CA . ARG A 1 285 ? -12.633 -16.953 -6.465 1 98.19 285 ARG A CA 1
ATOM 2225 C C . ARG A 1 285 ? -11.695 -17.078 -7.66 1 98.19 285 ARG A C 1
ATOM 2227 O O . ARG A 1 285 ? -10.617 -16.484 -7.676 1 98.19 285 ARG A O 1
ATOM 2234 N N . VAL A 1 286 ? -12.047 -17.969 -8.586 1 97.38 286 VAL A N 1
ATOM 2235 C CA . VAL A 1 286 ? -11.383 -17.938 -9.883 1 97.38 286 VAL A CA 1
ATOM 2236 C C . VAL A 1 286 ? -11.812 -16.703 -10.656 1 97.38 286 VAL A C 1
ATOM 2238 O O . VAL A 1 286 ? -12.977 -16.562 -11.039 1 97.38 286 VAL A O 1
ATOM 2241 N N . GLU A 1 287 ? -10.891 -15.836 -10.844 1 97.69 287 GLU A N 1
ATOM 2242 C CA . GLU A 1 287 ? -11.219 -14.562 -11.492 1 97.69 287 GLU A CA 1
ATOM 2243 C C . GLU A 1 287 ? -11.484 -14.75 -12.977 1 97.69 287 GLU A C 1
ATOM 2245 O O . GLU A 1 287 ? -11.039 -15.734 -13.578 1 97.69 287 GLU A O 1
ATOM 2250 N N . PRO A 1 288 ? -12.141 -13.758 -13.625 1 96.06 288 PRO A N 1
ATOM 2251 C CA . PRO A 1 288 ? -12.492 -13.883 -15.047 1 96.06 288 PRO A CA 1
ATOM 2252 C C . PRO A 1 288 ? -11.266 -14.07 -15.938 1 96.06 288 PRO A C 1
ATOM 2254 O O . PRO A 1 288 ? -11.32 -14.844 -16.906 1 96.06 288 PRO A O 1
ATOM 2257 N N . ASN A 1 289 ? -10.18 -13.477 -15.555 1 96.69 289 ASN A N 1
ATOM 2258 C CA . ASN A 1 289 ? -9 -13.562 -16.422 1 96.69 289 ASN A CA 1
ATOM 2259 C C . ASN A 1 289 ? -8.219 -14.852 -16.172 1 96.69 289 ASN A C 1
ATOM 2261 O O . ASN A 1 289 ? -7.164 -15.062 -16.766 1 96.69 289 ASN A O 1
ATOM 2265 N N . GLU A 1 290 ? -8.742 -15.719 -15.305 1 96.5 290 GLU A N 1
ATOM 2266 C CA . GLU A 1 290 ? -8.102 -17 -15.016 1 96.5 290 GLU A CA 1
ATOM 2267 C C . GLU A 1 290 ? -8.875 -18.156 -15.641 1 96.5 290 GLU A C 1
ATOM 2269 O O . GLU A 1 290 ? -8.586 -19.328 -15.359 1 96.5 290 GLU A O 1
ATOM 2274 N N . GLY A 1 291 ? -9.836 -17.844 -16.453 1 91 291 GLY A N 1
ATOM 2275 C CA . GLY A 1 291 ? -10.688 -18.859 -17.047 1 91 291 GLY A CA 1
ATOM 2276 C C . GLY A 1 291 ? -9.922 -19.906 -17.828 1 91 291 GLY A C 1
ATOM 2277 O O . GLY A 1 291 ? -10.203 -21.109 -17.734 1 91 291 GLY A O 1
ATOM 2278 N N . ASP A 1 292 ? -8.977 -19.469 -18.578 1 89.69 292 ASP A N 1
ATOM 2279 C CA . ASP A 1 292 ? -8.141 -20.391 -19.344 1 89.69 292 ASP A CA 1
ATOM 2280 C C . ASP A 1 292 ? -7.086 -21.047 -18.453 1 89.69 292 ASP A C 1
ATOM 2282 O O . ASP A 1 292 ? -6.766 -22.219 -18.625 1 89.69 292 ASP A O 1
ATOM 2286 N N . SER A 1 293 ? -6.629 -20.281 -17.5 1 89.94 293 SER A N 1
ATOM 2287 C CA . SER A 1 293 ? -5.559 -20.75 -16.625 1 89.94 293 SER A CA 1
ATOM 2288 C C . SER A 1 293 ? -6.004 -21.953 -15.805 1 89.94 293 SER A C 1
ATO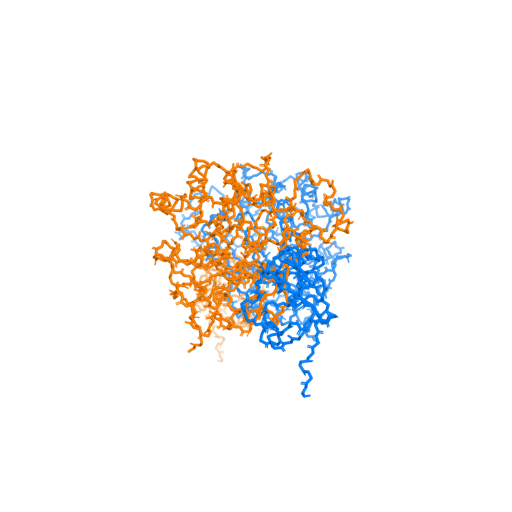M 2290 O O . SER A 1 293 ? -5.23 -22.891 -15.586 1 89.94 293 SER A O 1
ATOM 2292 N N . ILE A 1 294 ? -7.195 -21.969 -15.383 1 92 294 ILE A N 1
ATOM 2293 C CA . ILE A 1 294 ? -7.672 -23.062 -14.547 1 92 294 ILE A CA 1
ATOM 2294 C C . ILE A 1 294 ? -7.664 -24.359 -15.344 1 92 294 ILE A C 1
ATOM 2296 O O . ILE A 1 294 ? -7.441 -25.438 -14.789 1 92 294 ILE A O 1
ATOM 2300 N N . VAL A 1 295 ? -7.844 -24.25 -16.656 1 93.12 295 VAL A N 1
ATOM 2301 C CA . VAL A 1 295 ? -7.855 -25.438 -17.5 1 93.12 295 VAL A CA 1
ATOM 2302 C C . VAL A 1 295 ? -6.426 -25.828 -17.875 1 93.12 295 VAL A C 1
ATOM 2304 O O . VAL A 1 295 ? -6.02 -26.969 -17.688 1 93.12 295 VAL A O 1
ATOM 2307 N N . VAL A 1 296 ? -5.676 -24.859 -18.234 1 92.62 296 VAL A N 1
ATOM 2308 C CA . VAL A 1 296 ? -4.379 -25.125 -18.844 1 92.62 296 VAL A CA 1
ATOM 2309 C C . VAL A 1 296 ? -3.346 -25.438 -17.781 1 92.62 296 VAL A C 1
ATOM 2311 O O . VAL A 1 296 ? -2.432 -26.234 -18 1 92.62 296 VAL A O 1
ATOM 2314 N N . GLN A 1 297 ? -3.512 -24.844 -16.609 1 93.19 297 GLN A N 1
ATOM 2315 C CA . GLN A 1 297 ? -2.439 -24.922 -15.625 1 93.19 297 GLN A CA 1
ATOM 2316 C C . GLN A 1 297 ? -2.77 -25.953 -14.539 1 93.19 297 GLN A C 1
ATOM 2318 O O . GLN A 1 297 ? -1.881 -26.406 -13.82 1 93.19 297 GLN A O 1
ATOM 2323 N N . ARG A 1 298 ? -3.982 -26.328 -14.453 1 95.88 298 ARG A N 1
ATOM 2324 C CA . ARG A 1 298 ? -4.355 -27.297 -13.422 1 95.88 298 ARG A CA 1
ATOM 2325 C C . ARG A 1 298 ? -4.223 -28.719 -13.938 1 95.88 298 ARG A C 1
ATOM 2327 O O . ARG A 1 298 ? -4.191 -28.953 -15.148 1 95.88 298 ARG A O 1
ATOM 2334 N N . ARG A 1 299 ? -4.141 -29.594 -12.984 1 97.31 299 ARG A N 1
ATOM 2335 C CA . ARG A 1 299 ? -4.035 -31 -13.305 1 97.31 299 ARG A CA 1
ATOM 2336 C C . ARG A 1 299 ? -5.379 -31.703 -13.133 1 97.31 299 ARG A C 1
ATOM 2338 O O . ARG A 1 299 ? -6.211 -31.266 -12.336 1 97.31 299 ARG A O 1
ATOM 2345 N N . CYS A 1 300 ? -5.562 -32.719 -13.883 1 97.81 300 CYS A N 1
ATOM 2346 C CA . CYS A 1 300 ? -6.664 -33.656 -13.656 1 97.81 300 CYS A CA 1
ATOM 2347 C C . CYS A 1 300 ? -6.172 -35.094 -13.695 1 97.81 300 CYS A C 1
ATOM 2349 O O . CYS A 1 300 ? -4.992 -35.344 -13.945 1 97.81 300 CYS A O 1
ATOM 2351 N N . LEU A 1 301 ? -7.039 -35.969 -13.297 1 98.38 301 LEU A N 1
ATOM 2352 C CA . LEU A 1 301 ? -6.676 -37.375 -13.281 1 98.38 301 LEU A CA 1
ATOM 2353 C C . LEU A 1 301 ? -6.738 -37.969 -14.688 1 98.38 301 LEU A C 1
ATOM 2355 O O . LEU A 1 301 ? -7.762 -37.844 -15.367 1 98.38 301 LEU A O 1
ATOM 2359 N N . ARG A 1 302 ? -5.625 -38.562 -15.086 1 98.19 302 ARG A N 1
ATOM 2360 C CA . ARG A 1 302 ? -5.488 -39.156 -16.422 1 98.19 302 ARG A CA 1
ATOM 2361 C C . ARG A 1 302 ? -4.941 -40.562 -16.359 1 98.19 302 ARG A C 1
ATOM 2363 O O . ARG A 1 302 ? -4.344 -40.969 -15.352 1 98.19 302 ARG A O 1
ATOM 2370 N N . LEU A 1 303 ? -5.133 -41.25 -17.484 1 98.06 303 LEU A N 1
ATOM 2371 C CA . LEU A 1 303 ? -4.656 -42.625 -17.547 1 98.06 303 LEU A CA 1
ATOM 2372 C C . LEU A 1 303 ? -3.162 -42.656 -17.859 1 98.06 303 LEU A C 1
ATOM 2374 O O . LEU A 1 303 ? -2.68 -41.938 -18.719 1 98.06 303 LEU A O 1
ATOM 2378 N N . LYS A 1 304 ? -2.482 -43.594 -17.219 1 96.94 304 LYS A N 1
ATOM 2379 C CA . LYS A 1 304 ? -1.051 -43.812 -17.406 1 96.94 304 LYS A CA 1
ATOM 2380 C C . LYS A 1 304 ? -0.781 -44.75 -18.578 1 96.94 304 LYS A C 1
ATOM 2382 O O . LYS A 1 304 ? 0.351 -44.844 -19.047 1 96.94 304 LYS A O 1
ATOM 2387 N N . HIS A 1 305 ? -1.749 -45.469 -18.891 1 96.81 305 HIS A N 1
ATOM 2388 C CA . HIS A 1 305 ? -1.639 -46.438 -19.969 1 96.81 305 HIS A CA 1
ATOM 2389 C C . HIS A 1 305 ? -3 -46.719 -20.594 1 96.81 305 HIS A C 1
ATOM 2391 O O . HIS A 1 305 ? -4.027 -46.281 -20.094 1 96.81 305 HIS A O 1
ATOM 2397 N N . ASP A 1 306 ? -2.928 -47.469 -21.75 1 98 306 ASP A N 1
ATOM 2398 C CA . ASP A 1 306 ? -4.164 -47.875 -22.391 1 98 306 ASP A CA 1
ATOM 2399 C C . ASP A 1 306 ? -4.91 -48.906 -21.547 1 98 306 ASP A C 1
ATOM 2401 O O . ASP A 1 306 ? -4.297 -49.812 -20.984 1 98 306 ASP A O 1
ATOM 2405 N N . LEU A 1 307 ? -6.23 -48.719 -21.453 1 98.19 307 LEU A N 1
ATOM 2406 C CA . LEU A 1 307 ? -7.035 -49.625 -20.656 1 98.19 307 LEU A CA 1
ATOM 2407 C C . LEU A 1 307 ? -8.336 -49.969 -21.375 1 98.19 307 LEU A C 1
ATOM 2409 O O . LEU A 1 307 ? -8.945 -49.125 -22.016 1 98.19 307 LEU A O 1
ATOM 2413 N N . PRO A 1 308 ? -8.773 -51.156 -21.297 1 97.56 308 PRO A N 1
ATOM 2414 C CA . PRO A 1 308 ? -10.016 -51.594 -21.953 1 97.56 308 PRO A CA 1
ATOM 2415 C C . PRO A 1 308 ? -11.258 -51.156 -21.188 1 97.56 308 PRO A C 1
ATOM 2417 O O . PRO A 1 308 ? -11.18 -50.812 -20 1 97.56 308 PRO A O 1
ATOM 2420 N N . ALA A 1 309 ? -12.383 -51.188 -21.922 1 97.44 309 ALA A N 1
ATOM 2421 C CA . ALA A 1 309 ? -13.672 -51 -21.266 1 97.44 309 ALA A CA 1
ATOM 2422 C C . ALA A 1 309 ? -13.875 -52.031 -20.156 1 97.44 309 ALA A C 1
ATOM 2424 O O . ALA A 1 309 ? -13.484 -53.188 -20.297 1 97.44 309 ALA A O 1
ATOM 2425 N N . GLY A 1 310 ? -14.438 -51.594 -19.062 1 97.19 310 GLY A N 1
ATOM 2426 C CA . GLY A 1 310 ? -14.734 -52.5 -17.969 1 97.19 310 GLY A CA 1
ATOM 2427 C C . GLY A 1 310 ? -13.609 -52.594 -16.953 1 97.19 310 GLY A C 1
ATOM 2428 O O . GLY A 1 310 ? -13.789 -53.156 -15.883 1 97.19 310 GLY A O 1
ATOM 2429 N N . HIS A 1 311 ? -12.445 -52.031 -17.266 1 97.75 311 HIS A N 1
ATOM 2430 C CA . HIS A 1 311 ? -11.32 -52.062 -16.344 1 97.75 311 HIS A CA 1
ATOM 2431 C C . HIS A 1 311 ? -11.656 -51.312 -15.047 1 97.75 311 HIS A C 1
ATOM 2433 O O . HIS A 1 311 ? -12.227 -50.219 -15.086 1 97.75 311 HIS A O 1
ATOM 2439 N N . VAL A 1 312 ? -11.305 -51.906 -13.914 1 98.19 312 VAL A N 1
ATOM 2440 C CA . VAL A 1 312 ? -11.469 -51.281 -12.617 1 98.19 312 VAL A CA 1
ATOM 2441 C C . VAL A 1 312 ? -10.219 -50.469 -12.273 1 98.19 312 VAL A C 1
ATOM 2443 O O . VAL A 1 312 ? -9.133 -51.031 -12.125 1 98.19 312 VAL A O 1
ATOM 2446 N N . LEU A 1 313 ? -10.414 -49.219 -12.055 1 98.19 313 LEU A N 1
ATOM 2447 C CA . LEU A 1 313 ? -9.305 -48.281 -11.898 1 98.19 313 LEU A CA 1
ATOM 2448 C C . LEU A 1 313 ? -8.594 -48.531 -10.57 1 98.19 313 LEU A C 1
ATOM 2450 O O . LEU A 1 313 ? -9.234 -48.656 -9.531 1 98.19 313 LEU A O 1
ATOM 2454 N N . THR A 1 314 ? -7.305 -48.562 -10.594 1 97.69 314 THR A N 1
ATOM 2455 C CA . THR A 1 314 ? -6.438 -48.594 -9.422 1 97.69 314 THR A CA 1
ATOM 2456 C C . THR A 1 314 ? -5.531 -47.344 -9.391 1 97.69 314 THR A C 1
ATOM 2458 O O . THR A 1 314 ? -5.488 -46.594 -10.359 1 97.69 314 THR A O 1
ATOM 2461 N N . ILE A 1 315 ? -4.863 -47.188 -8.289 1 96.88 315 ILE A N 1
ATOM 2462 C CA . ILE A 1 315 ? -3.984 -46.031 -8.117 1 96.88 315 ILE A CA 1
ATOM 2463 C C . ILE A 1 315 ? -2.865 -46.094 -9.156 1 96.88 315 ILE A C 1
ATOM 2465 O O . ILE A 1 315 ? -2.377 -45.031 -9.602 1 96.88 315 ILE A O 1
ATOM 2469 N N . ASP A 1 316 ? -2.535 -47.25 -9.648 1 97 316 ASP A N 1
ATOM 2470 C CA . ASP A 1 316 ? -1.429 -47.438 -10.586 1 97 316 ASP A CA 1
ATOM 2471 C C . ASP A 1 316 ? -1.843 -47.062 -12.008 1 97 316 ASP A C 1
ATOM 2473 O O . ASP A 1 316 ? -0.993 -46.906 -12.891 1 97 316 ASP A O 1
ATOM 2477 N N . ASP A 1 317 ? -3.117 -46.844 -12.242 1 97.75 317 ASP A N 1
ATOM 2478 C CA . ASP A 1 317 ? -3.637 -46.531 -13.562 1 97.75 317 ASP A CA 1
ATOM 2479 C C . ASP A 1 317 ? -3.67 -45.031 -13.789 1 97.75 317 ASP A C 1
ATOM 2481 O O . ASP A 1 317 ? -3.889 -44.562 -14.906 1 97.75 317 ASP A O 1
ATOM 2485 N N . ILE A 1 318 ? -3.434 -44.312 -12.688 1 97.75 318 ILE A N 1
ATOM 2486 C CA . ILE A 1 318 ? -3.85 -42.906 -12.719 1 97.75 318 ILE A CA 1
ATOM 2487 C C . ILE A 1 318 ? -2.648 -42 -12.438 1 97.75 318 ILE A C 1
ATOM 2489 O O . ILE A 1 318 ? -1.797 -42.344 -11.609 1 97.75 318 ILE A O 1
ATOM 2493 N N . GLU A 1 319 ? -2.537 -40.938 -13.109 1 97.06 319 GLU A N 1
ATOM 2494 C CA . GLU A 1 319 ? -1.593 -39.875 -12.836 1 97.06 319 GLU A CA 1
ATOM 2495 C C . GLU A 1 319 ? -2.264 -38.5 -12.969 1 97.06 319 GLU A C 1
ATOM 2497 O O . GLU A 1 319 ? -3.348 -38.406 -13.547 1 97.06 319 GLU A O 1
ATOM 2502 N N . ALA A 1 320 ? -1.732 -37.531 -12.367 1 97.75 320 ALA A N 1
ATOM 2503 C CA . ALA A 1 320 ? -2.25 -36.156 -12.43 1 97.75 320 ALA A CA 1
ATOM 2504 C C . ALA A 1 320 ? -1.426 -35.312 -13.383 1 97.75 320 ALA A C 1
ATOM 2506 O O . ALA A 1 320 ? -0.249 -35.031 -13.133 1 97.75 320 ALA A O 1
ATOM 2507 N N . LEU A 1 321 ? -1.985 -34.875 -14.516 1 97.75 321 LEU A N 1
ATOM 2508 C CA . LEU A 1 321 ? -1.3 -34.062 -15.508 1 97.75 321 LEU A CA 1
ATOM 2509 C C . LEU A 1 321 ? -2.195 -32.906 -15.992 1 97.75 321 LEU A C 1
ATOM 2511 O O . LEU A 1 321 ? -3.418 -32.969 -15.844 1 97.75 321 LEU A O 1
ATOM 2515 N N . ARG A 1 322 ? -1.551 -31.891 -16.453 1 96.69 322 ARG A N 1
ATOM 2516 C CA . ARG A 1 322 ? -2.238 -30.828 -17.172 1 96.69 322 ARG A CA 1
ATOM 2517 C C . ARG A 1 322 ? -2.609 -31.25 -18.578 1 96.69 322 ARG A C 1
ATOM 2519 O O . ARG A 1 322 ? -1.95 -32.125 -19.172 1 96.69 322 ARG A O 1
ATOM 2526 N N . PRO A 1 323 ? -3.584 -30.688 -19.234 1 96.62 323 PRO A N 1
ATOM 2527 C CA . PRO A 1 323 ? -4.547 -29.703 -18.703 1 96.62 323 PRO A CA 1
ATOM 2528 C C . PRO A 1 323 ? -5.715 -30.375 -17.984 1 96.62 323 PRO A C 1
ATOM 2530 O O . PRO A 1 323 ? -5.824 -31.594 -17.969 1 96.62 323 PRO A O 1
ATOM 2533 N N . ALA A 1 324 ? -6.5 -29.578 -17.312 1 96.44 324 ALA A N 1
ATOM 2534 C CA . ALA A 1 324 ? -7.707 -30.047 -16.641 1 96.44 324 ALA A CA 1
ATOM 2535 C C . ALA A 1 324 ? -8.961 -29.531 -17.328 1 96.44 324 ALA A C 1
ATOM 2537 O O . ALA A 1 324 ? -9.531 -28.516 -16.906 1 96.44 324 ALA A O 1
ATOM 2538 N N . PRO A 1 325 ? -9.383 -30.234 -18.344 1 94.75 325 PRO A N 1
ATOM 2539 C CA . PRO A 1 325 ? -10.641 -29.812 -18.969 1 94.75 325 PRO A CA 1
ATOM 2540 C C . PRO A 1 325 ? -11.812 -29.812 -17.984 1 94.75 325 PRO A C 1
ATOM 2542 O O . PRO A 1 325 ? -11.797 -30.547 -17 1 94.75 325 PRO A O 1
ATOM 2545 N N . ARG A 1 326 ? -12.797 -29 -18.344 1 91.69 326 ARG A N 1
ATOM 2546 C CA . ARG A 1 326 ? -13.977 -28.906 -17.484 1 91.69 326 ARG A CA 1
ATOM 2547 C C . ARG A 1 326 ? -14.641 -30.281 -17.328 1 91.69 326 ARG A C 1
ATOM 2549 O O . ARG A 1 326 ? -14.781 -31.031 -18.297 1 91.69 326 ARG A O 1
ATOM 2556 N N . GLY A 1 327 ? -14.938 -30.594 -16.062 1 93.25 327 GLY A N 1
ATOM 2557 C CA . GLY A 1 327 ? -15.656 -31.828 -15.789 1 93.25 327 GLY A CA 1
ATOM 2558 C C . GLY A 1 327 ? -14.734 -33 -15.461 1 93.25 327 GLY A C 1
ATOM 2559 O O . GLY A 1 327 ? -15.188 -34.031 -14.984 1 93.25 327 GLY A O 1
ATOM 2560 N N . ALA A 1 328 ? -13.461 -32.844 -15.734 1 97.06 328 ALA A N 1
ATOM 2561 C CA . ALA A 1 328 ? -12.516 -33.906 -15.406 1 97.06 328 ALA A CA 1
ATOM 2562 C C . ALA A 1 328 ? -12.336 -34.031 -13.891 1 97.06 328 ALA A C 1
ATOM 2564 O O . ALA A 1 328 ? -12.477 -33.062 -13.164 1 97.06 328 ALA A O 1
ATOM 2565 N N . TYR A 1 329 ? -12.047 -35.281 -13.453 1 97.62 329 TYR A N 1
ATOM 2566 C CA . TYR A 1 329 ? -11.734 -35.469 -12.039 1 97.62 329 TYR A CA 1
ATOM 2567 C C . TYR A 1 329 ? -10.445 -34.781 -11.664 1 97.62 329 TYR A C 1
ATOM 2569 O O . TYR A 1 329 ? -9.414 -34.938 -12.32 1 97.62 329 TYR A O 1
ATOM 2577 N N . GLU A 1 330 ? -10.555 -34 -10.617 1 96.75 330 GLU A N 1
ATOM 2578 C CA . GLU A 1 330 ? -9.375 -33.312 -10.086 1 96.75 330 GLU A CA 1
ATOM 2579 C C . GLU A 1 330 ? -8.602 -34.25 -9.148 1 96.75 330 GLU A C 1
ATOM 2581 O O . GLU A 1 330 ? -9.156 -35.219 -8.609 1 96.75 330 GLU A O 1
ATOM 2586 N N . PRO A 1 331 ? -7.395 -33.875 -8.953 1 97.44 331 PRO A N 1
ATOM 2587 C CA . PRO A 1 331 ? -6.543 -34.781 -8.172 1 97.44 331 PRO A CA 1
ATOM 2588 C C . PRO A 1 331 ? -7.07 -35.031 -6.754 1 97.44 331 PRO A C 1
ATOM 2590 O O . PRO A 1 331 ? -6.934 -36.125 -6.215 1 97.44 331 PRO A O 1
ATOM 2593 N N . HIS A 1 332 ? -7.707 -34.062 -6.176 1 96.06 332 HIS A N 1
ATOM 2594 C CA . HIS A 1 332 ? -8.164 -34.219 -4.797 1 96.06 332 HIS A CA 1
ATOM 2595 C C . HIS A 1 332 ? -9.266 -35.25 -4.684 1 96.06 332 HIS A C 1
ATOM 2597 O O . HIS A 1 332 ? -9.609 -35.688 -3.58 1 96.06 332 HIS A O 1
ATOM 2603 N N . THR A 1 333 ? -9.82 -35.75 -5.816 1 96.25 333 THR A N 1
ATOM 2604 C CA . THR A 1 333 ? -10.922 -36.688 -5.809 1 96.25 333 THR A CA 1
ATOM 2605 C C . THR A 1 333 ? -10.422 -38.094 -6.109 1 96.25 333 THR A C 1
ATOM 2607 O O . THR A 1 333 ? -11.211 -39 -6.418 1 96.25 333 THR A O 1
ATOM 2610 N N . ILE A 1 334 ? -9.18 -38.344 -6.074 1 96.56 334 ILE A N 1
ATOM 2611 C CA . ILE A 1 334 ? -8.57 -39.594 -6.531 1 96.56 334 ILE A CA 1
ATOM 2612 C C . ILE A 1 334 ? -9.18 -40.781 -5.773 1 96.56 334 ILE A C 1
ATOM 2614 O O . ILE A 1 334 ? -9.398 -41.844 -6.348 1 96.56 334 ILE A O 1
ATOM 2618 N N . ASP A 1 335 ? -9.484 -40.594 -4.48 1 95.5 335 ASP A N 1
ATOM 2619 C CA . ASP A 1 335 ? -10.047 -41.688 -3.676 1 95.5 335 ASP A CA 1
ATOM 2620 C C . ASP A 1 335 ? -11.438 -42.062 -4.176 1 95.5 335 ASP A C 1
ATOM 2622 O O . ASP A 1 335 ? -11.836 -43.219 -4.062 1 95.5 335 ASP A O 1
ATOM 2626 N N . GLU A 1 336 ? -12.117 -41.156 -4.738 1 95.62 336 GLU A N 1
ATOM 2627 C CA . GLU A 1 336 ? -13.445 -41.406 -5.277 1 95.62 336 GLU A CA 1
ATOM 2628 C C . GLU A 1 336 ? -13.367 -42.094 -6.633 1 95.62 336 GLU A C 1
ATOM 2630 O O . GLU A 1 336 ? -14.336 -42.719 -7.07 1 95.62 336 GLU A O 1
ATOM 2635 N N . VAL A 1 337 ? -12.297 -41.969 -7.281 1 97.06 337 VAL A N 1
ATOM 2636 C CA . VAL A 1 33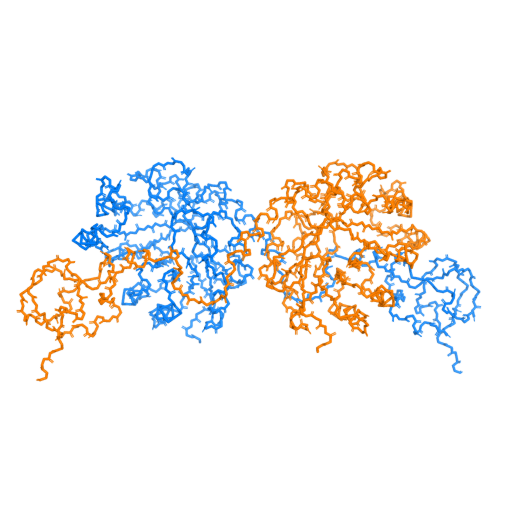7 ? -12.141 -42.469 -8.641 1 97.06 337 VAL A CA 1
ATOM 2637 C C . VAL A 1 337 ? -11.656 -43.906 -8.602 1 97.06 337 VAL A C 1
ATOM 2639 O O . VAL A 1 337 ? -12.055 -44.719 -9.43 1 97.06 337 VAL A O 1
ATOM 2642 N N . ILE A 1 338 ? -10.789 -44.188 -7.617 1 97.06 338 ILE A N 1
ATOM 2643 C CA . ILE A 1 338 ? -10.297 -45.531 -7.461 1 97.06 338 ILE A CA 1
ATOM 2644 C C . ILE A 1 338 ? -11.469 -46.5 -7.219 1 97.06 338 ILE A C 1
ATOM 2646 O O . ILE A 1 338 ? -12.344 -46.219 -6.398 1 97.06 338 ILE A O 1
ATOM 2650 N N . GLY A 1 339 ? -11.492 -47.562 -7.906 1 97.31 339 GLY A N 1
ATOM 2651 C CA . GLY A 1 339 ? -12.57 -48.531 -7.781 1 97.31 339 GLY A CA 1
ATOM 2652 C C . GLY A 1 339 ? -13.648 -48.375 -8.828 1 97.31 339 GLY A C 1
ATOM 2653 O O . GLY A 1 339 ? -14.453 -49.281 -9.055 1 97.31 339 GLY A O 1
ATOM 2654 N N . ARG A 1 340 ? -13.664 -47.281 -9.492 1 97.62 340 ARG A N 1
ATOM 2655 C CA . ARG A 1 340 ? -14.617 -47.062 -10.578 1 97.62 340 ARG A CA 1
ATOM 2656 C C . ARG A 1 340 ? -14.219 -47.875 -11.812 1 97.62 340 ARG A C 1
ATOM 2658 O O . ARG A 1 340 ? -13.062 -48.281 -11.945 1 97.62 340 ARG A O 1
ATOM 2665 N N . THR A 1 341 ? -15.234 -48.062 -12.703 1 97.88 341 THR A N 1
ATOM 2666 C CA . THR A 1 341 ? -15.016 -48.844 -13.898 1 97.88 341 THR A CA 1
ATOM 2667 C C . THR A 1 341 ? -15.086 -47.969 -15.148 1 97.88 341 THR A C 1
ATOM 2669 O O . THR A 1 341 ? -15.945 -47.094 -15.258 1 97.88 341 THR A O 1
ATOM 2672 N N . LEU A 1 342 ? -14.211 -48.25 -16.078 1 98 342 LEU A N 1
ATOM 2673 C CA . LEU A 1 342 ? -14.234 -47.5 -17.344 1 98 342 LEU A CA 1
ATOM 2674 C C . LEU A 1 342 ? -15.43 -47.938 -18.188 1 98 342 LEU A C 1
ATOM 2676 O O . LEU A 1 342 ? -15.656 -49.125 -18.406 1 98 342 LEU A O 1
ATOM 2680 N N . LYS A 1 343 ? -16.109 -46.938 -18.719 1 97.56 343 LYS A N 1
ATOM 2681 C CA . LYS A 1 343 ? -17.281 -47.219 -19.547 1 97.56 343 LYS A CA 1
ATOM 2682 C C . LYS A 1 343 ? -16.875 -47.562 -20.984 1 97.56 343 LYS A C 1
ATOM 2684 O O . LYS A 1 343 ? -17.656 -48.156 -21.719 1 97.56 343 LYS A O 1
ATOM 2689 N N . LYS A 1 344 ? -15.758 -47.188 -21.406 1 97.69 344 LYS A N 1
ATOM 2690 C CA . LYS A 1 344 ? -15.211 -47.438 -22.734 1 97.69 344 LYS A CA 1
ATOM 2691 C C . LYS A 1 344 ? -13.695 -47.594 -22.688 1 97.69 344 LYS A C 1
ATOM 2693 O O . LYS A 1 344 ? -13.055 -47.281 -21.672 1 97.69 344 LYS A O 1
ATOM 2698 N N . ALA A 1 345 ? -13.156 -48.219 -23.719 1 98 345 ALA A N 1
ATOM 2699 C CA . ALA A 1 345 ? -11.703 -48.25 -23.828 1 98 345 ALA A CA 1
ATOM 2700 C C . ALA A 1 345 ? -11.102 -46.875 -23.922 1 98 345 ALA A C 1
ATOM 2702 O O . ALA A 1 345 ? -11.656 -46 -24.594 1 98 345 ALA A O 1
ATOM 2703 N N . MET A 1 346 ? -10.07 -46.656 -23.219 1 97.69 346 MET A N 1
ATOM 2704 C CA . MET A 1 346 ? -9.391 -45.375 -23.203 1 97.69 346 MET A CA 1
ATOM 2705 C C . MET A 1 346 ? -7.879 -45.562 -23.297 1 97.69 346 MET A C 1
ATOM 2707 O O . MET A 1 346 ? -7.367 -46.656 -23.094 1 97.69 346 MET A O 1
ATOM 2711 N N . VAL A 1 347 ? -7.215 -44.5 -23.672 1 97.44 347 VAL A N 1
ATOM 2712 C CA . VAL A 1 347 ? -5.789 -44.656 -23.953 1 97.44 347 VAL A CA 1
ATOM 2713 C C . VAL A 1 347 ? -4.984 -43.75 -23.031 1 97.44 347 VAL A C 1
ATOM 2715 O O . VAL A 1 347 ? -5.555 -42.875 -22.359 1 97.44 347 VAL A O 1
ATOM 2718 N N . PHE A 1 348 ? -3.691 -44 -23.062 1 96.62 348 PHE A N 1
ATOM 2719 C CA . PHE A 1 348 ? -2.742 -43.188 -22.297 1 96.62 348 PHE A CA 1
ATOM 2720 C C . PHE A 1 348 ? -2.99 -41.719 -22.516 1 96.62 348 PHE A C 1
ATOM 2722 O O . PHE A 1 348 ? -3.146 -41.25 -23.656 1 96.62 348 PHE A O 1
ATOM 2729 N N . GLY A 1 349 ? -3.096 -40.969 -21.422 1 96.56 349 GLY A N 1
ATOM 2730 C CA . GLY A 1 349 ? -3.219 -39.531 -21.516 1 96.56 349 GLY A CA 1
ATOM 2731 C C . GLY A 1 349 ? -4.656 -39.031 -21.469 1 96.56 349 GLY A C 1
ATOM 2732 O O . GLY A 1 349 ? -4.914 -37.844 -21.297 1 96.56 349 GLY A O 1
ATOM 2733 N N . ASP A 1 350 ? -5.602 -39.906 -21.547 1 96.88 350 ASP A N 1
ATOM 2734 C CA . ASP A 1 350 ? -7.012 -39.531 -21.484 1 96.88 350 ASP A CA 1
ATOM 2735 C C . ASP A 1 350 ? -7.402 -39.062 -20.094 1 96.88 350 ASP A C 1
ATOM 2737 O O . ASP A 1 350 ? -6.965 -39.656 -19.094 1 96.88 350 ASP A O 1
ATOM 2741 N N . ALA A 1 351 ? -8.258 -38.062 -20.094 1 97.94 351 ALA A N 1
ATOM 2742 C CA . ALA A 1 351 ? -8.766 -37.562 -18.828 1 97.94 351 ALA A CA 1
ATOM 2743 C C . ALA A 1 351 ? -9.914 -38.438 -18.312 1 97.94 351 ALA A C 1
ATOM 2745 O O . ALA A 1 351 ? -10.766 -38.875 -19.094 1 97.94 351 ALA A O 1
ATOM 2746 N N . LEU A 1 352 ? -9.898 -38.719 -17.078 1 98.25 352 LEU A N 1
ATOM 2747 C CA . LEU A 1 352 ? -11.008 -39.406 -16.438 1 98.25 352 LEU A CA 1
ATOM 2748 C C . LEU A 1 352 ? -12.109 -38.438 -16.031 1 98.25 352 LEU A C 1
ATOM 2750 O O . LEU A 1 352 ? -11.836 -37.375 -15.469 1 98.25 352 LEU A O 1
ATOM 2754 N N . THR A 1 353 ? -13.375 -38.781 -16.359 1 97.62 353 THR A N 1
ATOM 2755 C CA . THR A 1 353 ? -14.555 -37.969 -16.062 1 97.62 353 THR A CA 1
ATOM 2756 C C . THR A 1 353 ? -15.703 -38.844 -15.594 1 97.62 353 THR A C 1
ATOM 2758 O O . THR A 1 353 ? -15.672 -40.062 -15.758 1 97.62 353 THR A O 1
ATOM 2761 N N . PRO A 1 354 ? -16.672 -38.25 -14.977 1 96.88 354 PRO A N 1
ATOM 2762 C CA . PRO A 1 354 ? -17.859 -39 -14.625 1 96.88 354 PRO A CA 1
ATOM 2763 C C . PRO A 1 354 ? -18.547 -39.656 -15.836 1 96.88 354 PRO A C 1
ATOM 2765 O O . PRO A 1 354 ? -19.188 -40.688 -15.711 1 96.88 354 PRO A O 1
ATOM 2768 N N . GLU A 1 355 ? -18.391 -39.062 -16.938 1 96.5 355 GLU A N 1
ATOM 2769 C CA . GLU A 1 355 ? -19.047 -39.562 -18.156 1 96.5 355 GLU A CA 1
ATOM 2770 C C . GLU A 1 355 ? -18.391 -40.844 -18.656 1 96.5 355 GLU A C 1
ATOM 2772 O O . GLU A 1 355 ? -19.047 -41.688 -19.281 1 96.5 355 GLU A O 1
ATOM 2777 N N . ASN A 1 356 ? -17.062 -41 -18.375 1 97.06 356 ASN A N 1
ATOM 2778 C CA . ASN A 1 356 ? -16.391 -42.156 -18.938 1 97.06 356 ASN A CA 1
ATOM 2779 C C . ASN A 1 356 ? -16.078 -43.188 -17.859 1 97.06 356 ASN A C 1
ATOM 2781 O O . ASN A 1 356 ? -15.383 -44.188 -18.125 1 97.06 356 ASN A O 1
ATOM 2785 N N . THR A 1 357 ? -16.594 -42.875 -16.703 1 97.75 357 THR A N 1
ATOM 2786 C CA . THR A 1 357 ? -16.438 -43.844 -15.602 1 97.75 357 THR A CA 1
ATOM 2787 C C . THR A 1 357 ? -17.797 -44.156 -14.969 1 97.75 357 THR A C 1
ATOM 2789 O O . THR A 1 357 ? -18.75 -43.375 -15.117 1 97.75 357 THR A O 1
ATOM 2792 N N . LYS A 1 358 ? -17.953 -45.281 -14.359 1 96.06 358 LYS A N 1
ATOM 2793 C CA . LYS A 1 358 ? -19.156 -45.625 -13.617 1 96.06 358 LYS A CA 1
ATOM 2794 C C . LYS A 1 358 ? -18.812 -46.312 -12.305 1 96.06 358 LYS A C 1
ATOM 2796 O O . LYS A 1 358 ? -17.766 -46.969 -12.195 1 96.06 358 LYS A O 1
ATOM 2801 N N . ALA A 1 359 ? -19.688 -46.062 -11.234 1 88.25 359 ALA A N 1
ATOM 2802 C CA . ALA A 1 359 ? -19.5 -46.719 -9.945 1 88.25 359 ALA A CA 1
ATOM 2803 C C . ALA A 1 359 ? -19.625 -48.25 -10.07 1 88.25 359 ALA A C 1
ATOM 2805 O O . ALA A 1 359 ? -20.312 -48.75 -10.945 1 88.25 359 ALA A O 1
ATOM 2806 N N . ALA A 1 360 ? -18.594 -48.938 -9.281 1 72.88 360 ALA A N 1
ATOM 2807 C CA . ALA A 1 360 ? -18.703 -50.406 -9.266 1 72.88 360 ALA A CA 1
ATOM 2808 C C . ALA A 1 360 ? -20.125 -50.844 -8.906 1 72.88 360 ALA A C 1
ATOM 2810 O O . ALA A 1 360 ? -20.812 -50.156 -8.117 1 72.88 360 ALA A O 1
ATOM 2811 N N . LYS A 1 361 ? -20.781 -51.562 -9.852 1 56.44 361 LYS A N 1
ATOM 2812 C CA . LYS A 1 361 ? -22.016 -52.188 -9.453 1 56.44 361 LYS A CA 1
ATOM 2813 C C . LYS A 1 361 ? -21.891 -52.844 -8.078 1 56.44 361 LYS A C 1
ATOM 2815 O O . LYS A 1 361 ? -20.906 -53.562 -7.816 1 56.44 361 LYS A O 1
ATOM 2820 N N . SER A 1 362 ? -22.438 -52.188 -7.02 1 43.81 362 SER A N 1
ATOM 2821 C CA . SER A 1 362 ? -22.625 -53.062 -5.871 1 43.81 362 SER A CA 1
ATOM 2822 C C . SER A 1 362 ? -23.109 -54.438 -6.305 1 43.81 362 SER A C 1
ATOM 2824 O O . SER A 1 362 ? -23.828 -54.562 -7.293 1 43.81 362 SER A O 1
ATOM 2826 N N . MET B 1 1 ? -0.918 -24.453 18.734 1 64.56 1 MET B N 1
ATOM 2827 C CA . MET B 1 1 ? -1.404 -23.875 17.484 1 64.56 1 MET B CA 1
ATOM 2828 C C . MET B 1 1 ? -1.026 -24.75 16.297 1 64.56 1 MET B C 1
ATOM 2830 O O . MET B 1 1 ? 0.032 -25.391 16.297 1 64.56 1 MET B O 1
ATOM 2834 N N . ARG B 1 2 ? -2.002 -24.922 15.344 1 86.75 2 ARG B N 1
ATOM 2835 C CA . ARG B 1 2 ? -1.883 -25.844 14.219 1 86.75 2 ARG B CA 1
ATOM 2836 C C . ARG B 1 2 ? -0.773 -25.406 13.266 1 86.75 2 ARG B C 1
ATOM 2838 O O . ARG B 1 2 ? -0.236 -26.234 12.516 1 86.75 2 ARG B O 1
ATOM 2845 N N . TYR B 1 3 ? -0.364 -24.141 13.414 1 94.69 3 TYR B N 1
ATOM 2846 C CA . TYR B 1 3 ? 0.663 -23.594 12.531 1 94.69 3 TYR B CA 1
ATOM 2847 C C . TYR B 1 3 ? 1.489 -22.531 13.242 1 94.69 3 TYR B C 1
ATOM 2849 O O . TYR B 1 3 ? 1.076 -22 14.281 1 94.69 3 TYR B O 1
ATOM 2857 N N . ASN B 1 4 ? 2.686 -22.312 12.805 1 96.81 4 ASN B N 1
ATOM 2858 C CA . ASN B 1 4 ? 3.586 -21.297 13.359 1 96.81 4 ASN B CA 1
ATOM 2859 C C . ASN B 1 4 ? 3.305 -19.922 12.781 1 96.81 4 ASN B C 1
ATOM 2861 O O . ASN B 1 4 ? 3.039 -19.781 11.586 1 96.81 4 ASN B O 1
ATOM 2865 N N . ASN B 1 5 ? 3.387 -18.953 13.688 1 97.12 5 ASN B N 1
ATOM 2866 C CA . ASN B 1 5 ? 3.238 -17.594 13.211 1 97.12 5 ASN B CA 1
ATOM 2867 C C . ASN B 1 5 ? 4.566 -17.016 12.727 1 97.12 5 ASN B C 1
ATOM 2869 O O . ASN B 1 5 ? 4.645 -15.844 12.352 1 97.12 5 ASN B O 1
ATOM 2873 N N . HIS B 1 6 ? 5.621 -17.797 12.82 1 97.12 6 HIS B N 1
ATOM 2874 C CA . HIS B 1 6 ? 6.938 -17.469 12.289 1 97.12 6 HIS B CA 1
ATOM 2875 C C . HIS B 1 6 ? 7.723 -18.734 11.945 1 97.12 6 HIS B C 1
ATOM 2877 O O . HIS B 1 6 ? 7.453 -19.797 12.492 1 97.12 6 HIS B O 1
ATOM 2883 N N . PHE B 1 7 ? 8.625 -18.625 11.023 1 98.12 7 PHE B N 1
ATOM 2884 C CA . PHE B 1 7 ? 9.57 -19.688 10.703 1 98.12 7 PHE B CA 1
ATOM 2885 C C . PHE B 1 7 ? 10.828 -19.109 10.055 1 98.12 7 PHE B C 1
ATOM 2887 O O . PHE B 1 7 ? 10.875 -17.922 9.734 1 98.12 7 PHE B O 1
ATOM 2894 N N . LYS B 1 8 ? 11.805 -19.906 9.906 1 97.75 8 LYS B N 1
ATOM 2895 C CA . LYS B 1 8 ? 13.062 -19.438 9.344 1 97.75 8 LYS B CA 1
ATOM 2896 C C . LYS B 1 8 ? 13.375 -20.156 8.031 1 97.75 8 LYS B C 1
ATOM 2898 O O . LYS B 1 8 ? 13.148 -21.359 7.906 1 97.75 8 LYS B O 1
ATOM 2903 N N . ILE B 1 9 ? 13.797 -19.422 7.094 1 97.06 9 ILE B N 1
ATOM 2904 C CA . ILE B 1 9 ? 14.5 -19.922 5.918 1 97.06 9 ILE B CA 1
ATOM 2905 C C . ILE B 1 9 ? 15.992 -19.625 6.031 1 97.06 9 ILE B C 1
ATOM 2907 O O . ILE B 1 9 ? 16.391 -18.453 5.938 1 97.06 9 ILE B O 1
ATOM 2911 N N . TYR B 1 10 ? 16.672 -20.594 6.266 1 93.44 10 TYR B N 1
ATOM 2912 C CA . TYR B 1 10 ? 18.062 -20.375 6.652 1 93.44 10 TYR B CA 1
ATOM 2913 C C . TYR B 1 10 ? 18.156 -19.438 7.844 1 93.44 10 TYR B C 1
ATOM 2915 O O . TYR B 1 10 ? 17.609 -19.719 8.914 1 93.44 10 TYR B O 1
ATOM 2923 N N . ASP B 1 11 ? 18.703 -18.281 7.648 1 93.75 11 ASP B N 1
ATOM 2924 C CA . ASP B 1 11 ? 18.875 -17.359 8.766 1 93.75 11 ASP B CA 1
ATOM 2925 C C . ASP B 1 11 ? 17.859 -16.219 8.688 1 93.75 11 ASP B C 1
ATOM 2927 O O . ASP B 1 11 ? 17.906 -15.289 9.492 1 93.75 11 ASP B O 1
ATOM 2931 N N . ARG B 1 12 ? 16.922 -16.375 7.84 1 97.56 12 ARG B N 1
ATOM 2932 C CA . ARG B 1 12 ? 15.945 -15.312 7.613 1 97.56 12 ARG B CA 1
ATOM 2933 C C . ARG B 1 12 ? 14.594 -15.656 8.227 1 97.56 12 ARG B C 1
ATOM 2935 O O . ARG B 1 12 ? 13.969 -16.641 7.836 1 97.56 12 ARG B O 1
ATOM 2942 N N . GLU B 1 13 ? 14.141 -14.844 9.164 1 98.12 13 GLU B N 1
ATOM 2943 C CA . GLU B 1 13 ? 12.844 -15.07 9.797 1 98.12 13 GLU B CA 1
ATOM 2944 C C . GLU B 1 13 ? 11.711 -14.484 8.961 1 98.12 13 GLU B C 1
ATOM 2946 O O . GLU B 1 13 ? 11.812 -13.359 8.469 1 98.12 13 GLU B O 1
ATOM 2951 N N . ILE B 1 14 ? 10.703 -15.305 8.727 1 98.31 14 ILE B N 1
ATOM 2952 C CA . ILE B 1 14 ? 9.469 -14.867 8.078 1 98.31 14 ILE B CA 1
ATOM 2953 C C . ILE B 1 14 ? 8.352 -14.766 9.117 1 98.31 14 ILE B C 1
ATOM 2955 O O . ILE B 1 14 ? 8.016 -15.75 9.781 1 98.31 14 ILE B O 1
ATOM 2959 N N . ALA B 1 15 ? 7.848 -13.57 9.312 1 97.81 15 ALA B N 1
ATOM 2960 C CA . ALA B 1 15 ? 6.805 -13.289 10.297 1 97.81 15 ALA B CA 1
ATOM 2961 C C . ALA B 1 15 ? 6.129 -11.953 10.008 1 97.81 15 ALA B C 1
ATOM 2963 O O . ALA B 1 15 ? 6.613 -11.172 9.188 1 97.81 15 ALA B O 1
ATOM 2964 N N . LEU B 1 16 ? 5.074 -11.711 10.719 1 94.38 16 LEU B N 1
ATOM 2965 C CA . LEU B 1 16 ? 4.266 -10.523 10.492 1 94.38 16 LEU B CA 1
ATOM 2966 C C . LEU B 1 16 ? 5.047 -9.258 10.836 1 94.38 16 LEU B C 1
ATOM 2968 O O . LEU B 1 16 ? 4.801 -8.195 10.266 1 94.38 16 LEU B O 1
ATOM 2972 N N . ASP B 1 17 ? 6.004 -9.344 11.734 1 94.69 17 ASP B N 1
ATOM 2973 C CA . ASP B 1 17 ? 6.73 -8.164 12.188 1 94.69 17 ASP B CA 1
ATOM 2974 C C . ASP B 1 17 ? 8.133 -8.109 11.578 1 94.69 17 ASP B C 1
ATOM 2976 O O . ASP B 1 17 ? 9.008 -7.41 12.086 1 94.69 17 ASP B O 1
ATOM 2980 N N . GLN B 1 18 ? 8.375 -8.93 10.547 1 97.62 18 GLN B N 1
ATOM 2981 C CA . GLN B 1 18 ? 9.656 -8.961 9.844 1 97.62 18 GLN B CA 1
ATOM 2982 C C . GLN B 1 18 ? 9.547 -8.297 8.477 1 97.62 18 GLN B C 1
ATOM 2984 O O . GLN B 1 18 ? 8.453 -8.195 7.918 1 97.62 18 GLN B O 1
ATOM 2989 N N . PRO B 1 19 ? 10.672 -7.77 7.988 1 98.25 19 PRO B N 1
ATOM 2990 C CA . PRO B 1 19 ? 10.648 -7.219 6.633 1 98.25 19 PRO B CA 1
ATOM 2991 C C . PRO B 1 19 ? 10.195 -8.242 5.59 1 98.25 19 PRO B C 1
ATOM 2993 O O . PRO B 1 19 ? 10.406 -9.438 5.766 1 98.25 19 PRO B O 1
ATOM 2996 N N . THR B 1 20 ? 9.609 -7.781 4.566 1 98.88 20 THR B N 1
ATOM 2997 C CA . THR B 1 20 ? 9.094 -8.617 3.486 1 98.88 20 THR B CA 1
ATOM 2998 C C . THR B 1 20 ? 10.227 -9.391 2.812 1 98.88 20 THR B C 1
ATOM 3000 O O . THR B 1 20 ? 11.297 -8.836 2.561 1 98.88 20 THR B O 1
ATOM 3003 N N . TYR B 1 21 ? 10 -10.648 2.611 1 98.88 21 TYR B N 1
ATOM 3004 C CA . TYR B 1 21 ? 10.914 -11.57 1.938 1 98.88 21 TYR B CA 1
ATOM 3005 C C . TYR B 1 21 ? 10.641 -11.609 0.439 1 98.88 21 TYR B C 1
ATOM 3007 O O . TYR B 1 21 ? 9.523 -11.891 0.011 1 98.88 21 TYR B O 1
ATOM 3015 N N . PHE B 1 22 ? 11.648 -11.32 -0.415 1 98.94 22 PHE B N 1
ATOM 3016 C CA . PHE B 1 22 ? 11.453 -11.219 -1.856 1 98.94 22 PHE B CA 1
ATOM 3017 C C . PHE B 1 22 ? 12.031 -12.438 -2.568 1 98.94 22 PHE B C 1
ATOM 3019 O O . PHE B 1 22 ? 13.227 -12.711 -2.473 1 98.94 22 PHE B O 1
ATOM 3026 N N . ILE B 1 23 ? 11.203 -13.125 -3.322 1 98.94 23 ILE B N 1
ATOM 3027 C CA . ILE B 1 23 ? 11.555 -14.32 -4.074 1 98.94 23 ILE B CA 1
ATOM 3028 C C . ILE B 1 23 ? 11.555 -14.008 -5.57 1 98.94 23 ILE B C 1
ATOM 3030 O O . ILE B 1 23 ? 10.508 -13.727 -6.152 1 98.94 23 ILE B O 1
ATOM 3034 N N . ALA B 1 24 ? 12.719 -14.078 -6.172 1 98.94 24 ALA B N 1
ATOM 3035 C CA . ALA B 1 24 ? 12.82 -13.906 -7.621 1 98.94 24 ALA B CA 1
ATOM 3036 C C . ALA B 1 24 ? 12.672 -15.234 -8.344 1 98.94 24 ALA B C 1
ATOM 3038 O O . ALA B 1 24 ? 13.562 -16.094 -8.289 1 98.94 24 ALA B O 1
ATOM 3039 N N . ASP B 1 25 ? 11.578 -15.367 -9.039 1 98.75 25 ASP B N 1
ATOM 3040 C CA . ASP B 1 25 ? 11.359 -16.562 -9.836 1 98.75 25 ASP B CA 1
ATOM 3041 C C . ASP B 1 25 ? 12.047 -16.453 -11.195 1 98.75 25 ASP B C 1
ATOM 3043 O O . ASP B 1 25 ? 11.547 -15.781 -12.094 1 98.75 25 ASP B O 1
ATOM 3047 N N . ILE B 1 26 ? 13.094 -17.172 -11.336 1 98.25 26 ILE B N 1
ATOM 3048 C CA . ILE B 1 26 ? 13.828 -17.156 -12.602 1 98.25 26 ILE B CA 1
ATOM 3049 C C . ILE B 1 26 ? 13.086 -18 -13.641 1 98.25 26 ILE B C 1
ATOM 3051 O O . ILE B 1 26 ? 13.07 -17.656 -14.82 1 98.25 26 ILE B O 1
ATOM 3055 N N . ALA B 1 27 ? 12.445 -19 -13.18 1 95.06 27 ALA B N 1
ATOM 3056 C CA . ALA B 1 27 ? 11.602 -19.844 -14.031 1 95.06 27 ALA B CA 1
ATOM 3057 C C . ALA B 1 27 ? 12.297 -20.141 -15.367 1 95.06 27 ALA B C 1
ATOM 3059 O O . ALA B 1 27 ? 13.422 -20.625 -15.391 1 95.06 27 ALA B O 1
ATOM 3060 N N . ALA B 1 28 ? 11.727 -19.766 -16.484 1 94.12 28 ALA B N 1
ATOM 3061 C CA . ALA B 1 28 ? 12.258 -20.109 -17.797 1 94.12 28 ALA B CA 1
ATOM 3062 C C . ALA B 1 28 ? 13.117 -18.969 -18.359 1 94.12 28 ALA B C 1
ATOM 3064 O O . ALA B 1 28 ? 13.578 -19.031 -19.5 1 94.12 28 ALA B O 1
ATOM 3065 N N . SER B 1 29 ? 13.398 -18.016 -17.531 1 96.44 29 SER B N 1
ATOM 3066 C CA . SER B 1 29 ? 14.117 -16.844 -18.016 1 96.44 29 SER B CA 1
ATOM 3067 C C . SER B 1 29 ? 15.578 -17.188 -18.312 1 96.44 29 SER B C 1
ATOM 3069 O O . SER B 1 29 ? 16.297 -16.375 -18.906 1 96.44 29 SER B O 1
ATOM 3071 N N . HIS B 1 30 ? 16.047 -18.359 -17.984 1 96.31 30 HIS B N 1
ATOM 3072 C CA . HIS B 1 30 ? 17.391 -18.812 -18.312 1 96.31 30 HIS B CA 1
ATOM 3073 C C . HIS B 1 30 ? 17.5 -19.156 -19.797 1 96.31 30 HIS B C 1
ATOM 3075 O O . HIS B 1 30 ? 18.609 -19.281 -20.312 1 96.31 30 HIS B O 1
ATOM 3081 N N . ASP B 1 31 ? 16.453 -19.375 -20.438 1 93.94 31 ASP B N 1
ATOM 3082 C CA . ASP B 1 31 ? 16.391 -19.609 -21.875 1 93.94 31 ASP B CA 1
ATOM 3083 C C . ASP B 1 31 ? 17.25 -20.812 -22.266 1 93.94 31 ASP B C 1
ATOM 3085 O O . ASP B 1 31 ? 17.922 -20.781 -23.297 1 93.94 31 ASP B O 1
ATOM 3089 N N . GLY B 1 32 ? 17.406 -21.781 -21.453 1 93.88 32 GLY B N 1
ATOM 3090 C CA . GLY B 1 32 ? 18.141 -23 -21.75 1 93.88 32 GLY B CA 1
ATOM 3091 C C . GLY B 1 32 ? 19.641 -22.812 -21.656 1 93.88 32 GLY B C 1
ATOM 3092 O O . GLY B 1 32 ? 20.391 -23.641 -22.172 1 93.88 32 GLY B O 1
ATOM 3093 N N . ASP B 1 33 ? 20.031 -21.766 -21.016 1 96.25 33 ASP B N 1
ATOM 3094 C CA . ASP B 1 33 ? 21.453 -21.438 -20.891 1 96.25 33 ASP B CA 1
ATOM 3095 C C . ASP B 1 33 ? 21.875 -21.359 -19.422 1 96.25 33 ASP B C 1
ATOM 3097 O O . ASP B 1 33 ? 21.453 -20.453 -18.703 1 96.25 33 ASP B O 1
ATOM 3101 N N . LEU B 1 34 ? 22.828 -22.25 -19.047 1 98.12 34 LEU B N 1
ATOM 3102 C CA . LEU B 1 34 ? 23.25 -22.344 -17.656 1 98.12 34 LEU B CA 1
ATOM 3103 C C . LEU B 1 34 ? 23.938 -21.047 -17.219 1 98.12 34 LEU B C 1
ATOM 3105 O O . LEU B 1 34 ? 23.719 -20.578 -16.094 1 98.12 34 LEU B O 1
ATOM 3109 N N . GLU B 1 35 ? 24.766 -20.5 -18.047 1 98.38 35 GLU B N 1
ATOM 3110 C CA . GLU B 1 35 ? 25.469 -19.281 -17.672 1 98.38 35 GLU B CA 1
ATOM 3111 C C . GLU B 1 35 ? 24.5 -18.109 -17.484 1 98.38 35 GLU B C 1
ATOM 3113 O O . GLU B 1 35 ? 24.719 -17.266 -16.641 1 98.38 35 GLU B O 1
ATOM 3118 N N . ARG B 1 36 ? 23.516 -18.141 -18.25 1 97.44 36 ARG B N 1
ATOM 3119 C CA . ARG B 1 36 ? 22.484 -17.125 -18.078 1 97.44 36 ARG B CA 1
ATOM 3120 C C . ARG B 1 36 ? 21.75 -17.297 -16.75 1 97.44 36 ARG B C 1
ATOM 3122 O O . ARG B 1 36 ? 21.5 -16.328 -16.047 1 97.44 36 ARG B O 1
ATOM 3129 N N . ALA B 1 37 ? 21.453 -18.484 -16.469 1 98.44 37 ALA B N 1
ATOM 3130 C CA . ALA B 1 37 ? 20.812 -18.766 -15.188 1 98.44 37 ALA B CA 1
ATOM 3131 C C . ALA B 1 37 ? 21.656 -18.234 -14.031 1 98.44 37 ALA B C 1
ATOM 3133 O O . ALA B 1 37 ? 21.141 -17.609 -13.109 1 98.44 37 ALA B O 1
ATOM 3134 N N . LYS B 1 38 ? 22.938 -18.484 -14.125 1 98.81 38 LYS B N 1
ATOM 3135 C CA . LYS B 1 38 ? 23.859 -18 -13.102 1 98.81 38 LYS B CA 1
ATOM 3136 C C . LYS B 1 38 ? 23.859 -16.469 -13.031 1 98.81 38 LYS B C 1
ATOM 3138 O O . LYS B 1 38 ? 23.812 -15.898 -11.938 1 98.81 38 LYS B O 1
ATOM 3143 N N . ALA B 1 39 ? 23.891 -15.875 -14.172 1 98.81 39 ALA B N 1
ATOM 3144 C CA . ALA B 1 39 ? 23.891 -14.414 -14.227 1 98.81 39 ALA B CA 1
ATOM 3145 C C . ALA B 1 39 ? 22.625 -13.844 -13.602 1 98.81 39 ALA B C 1
ATOM 3147 O O . ALA B 1 39 ? 22.672 -12.82 -12.914 1 98.81 39 ALA B O 1
ATOM 3148 N N . LEU B 1 40 ? 21.516 -14.477 -13.867 1 98.88 40 LEU B N 1
ATOM 3149 C CA . LEU B 1 40 ? 20.234 -14.023 -13.328 1 98.88 40 LEU B CA 1
ATOM 3150 C C . LEU B 1 40 ? 20.219 -14.133 -11.805 1 98.88 40 LEU B C 1
ATOM 3152 O O . LEU B 1 40 ? 19.641 -13.281 -11.125 1 98.88 40 LEU B O 1
ATOM 3156 N N . ILE B 1 41 ? 20.859 -15.156 -11.266 1 98.88 41 ILE B N 1
ATOM 3157 C CA . ILE B 1 41 ? 20.984 -15.297 -9.82 1 98.88 41 ILE B CA 1
ATOM 3158 C C . ILE B 1 41 ? 21.656 -14.062 -9.234 1 98.88 41 ILE B C 1
ATOM 3160 O O . ILE B 1 41 ? 21.141 -13.445 -8.297 1 98.88 41 ILE B O 1
ATOM 3164 N N . TRP B 1 42 ? 22.734 -13.688 -9.805 1 98.94 42 TRP B N 1
ATOM 3165 C CA . TRP B 1 42 ? 23.516 -12.562 -9.297 1 98.94 42 TRP B CA 1
ATOM 3166 C C . TRP B 1 42 ? 22.75 -11.25 -9.477 1 98.94 42 TRP B C 1
ATOM 3168 O O . TRP B 1 42 ? 22.781 -10.391 -8.594 1 98.94 42 TRP B O 1
ATOM 3178 N N . GLN B 1 43 ? 22.109 -11.109 -10.609 1 98.88 43 GLN B N 1
ATOM 3179 C CA . GLN B 1 43 ? 21.344 -9.898 -10.859 1 98.88 43 GLN B CA 1
ATOM 3180 C C . GLN B 1 43 ? 20.172 -9.773 -9.883 1 98.88 43 GLN B C 1
ATOM 3182 O O . GLN B 1 43 ? 19.875 -8.68 -9.414 1 98.88 43 GLN B O 1
ATOM 3187 N N . ALA B 1 44 ? 19.516 -10.875 -9.609 1 98.88 44 ALA B N 1
ATOM 3188 C CA . ALA B 1 44 ? 18.422 -10.875 -8.625 1 98.88 44 ALA B CA 1
ATOM 3189 C C . ALA B 1 44 ? 18.938 -10.445 -7.254 1 98.88 44 ALA B C 1
ATOM 3191 O O . ALA B 1 44 ? 18.312 -9.617 -6.586 1 98.88 44 ALA B O 1
ATOM 3192 N N . LYS B 1 45 ? 20.062 -11 -6.844 1 98.88 45 LYS B N 1
ATOM 3193 C CA . LYS B 1 45 ? 20.688 -10.641 -5.57 1 98.88 45 LYS B CA 1
ATOM 3194 C C . LYS B 1 45 ? 21.016 -9.148 -5.516 1 98.88 45 LYS B C 1
ATOM 3196 O O . LYS B 1 45 ? 20.672 -8.469 -4.543 1 98.88 45 LYS B O 1
ATOM 3201 N N . GLU B 1 46 ? 21.609 -8.688 -6.531 1 98.81 46 GLU B N 1
ATOM 3202 C CA . GLU B 1 46 ? 22.016 -7.281 -6.59 1 98.81 46 GLU B CA 1
ATOM 3203 C C . GLU B 1 46 ? 20.797 -6.363 -6.562 1 98.81 46 GLU B C 1
ATOM 3205 O O . GLU B 1 46 ? 20.844 -5.273 -5.992 1 98.81 46 GLU B O 1
ATOM 3210 N N . ALA B 1 47 ? 19.734 -6.836 -7.121 1 98.81 47 ALA B N 1
ATOM 3211 C CA . ALA B 1 47 ? 18.516 -6.043 -7.207 1 98.81 47 ALA B CA 1
ATOM 3212 C C . ALA B 1 47 ? 17.766 -6.027 -5.871 1 98.81 47 ALA B C 1
ATOM 3214 O O . ALA B 1 47 ? 16.875 -5.211 -5.66 1 98.81 47 ALA B O 1
ATOM 3215 N N . GLY B 1 48 ? 18.094 -6.934 -4.961 1 98.81 48 GLY B N 1
ATOM 3216 C CA . GLY B 1 48 ? 17.5 -6.891 -3.631 1 98.81 48 GLY B CA 1
ATOM 3217 C C . GLY B 1 48 ? 16.672 -8.117 -3.309 1 98.81 48 GLY B C 1
ATOM 3218 O O . GLY B 1 48 ? 16.031 -8.18 -2.252 1 98.81 48 GLY B O 1
ATOM 3219 N N . ALA B 1 49 ? 16.688 -9.117 -4.215 1 98.81 49 ALA B N 1
ATOM 3220 C CA . ALA B 1 49 ? 16.016 -10.375 -3.893 1 98.81 49 ALA B CA 1
ATOM 3221 C C . ALA B 1 49 ? 16.781 -11.141 -2.818 1 98.81 49 ALA B C 1
ATOM 3223 O O . ALA B 1 49 ? 18 -11.008 -2.701 1 98.81 49 ALA B O 1
ATOM 3224 N N . GLU B 1 50 ? 16.047 -11.906 -2.094 1 98.69 50 GLU B N 1
ATOM 3225 C CA . GLU B 1 50 ? 16.672 -12.719 -1.056 1 98.69 50 GLU B CA 1
ATOM 3226 C C . GLU B 1 50 ? 16.672 -14.195 -1.441 1 98.69 50 GLU B C 1
ATOM 3228 O O . GLU B 1 50 ? 17.344 -15.008 -0.808 1 98.69 50 GLU B O 1
ATOM 3233 N N . CYS B 1 51 ? 15.93 -14.508 -2.486 1 98.75 51 CYS B N 1
ATOM 3234 C CA . CYS B 1 51 ? 15.805 -15.883 -2.959 1 98.75 51 CYS B CA 1
ATOM 3235 C C . CYS B 1 51 ? 15.734 -15.93 -4.48 1 98.75 51 CYS B C 1
ATOM 3237 O O . CYS B 1 51 ? 15.047 -15.117 -5.102 1 98.75 51 CYS B O 1
ATOM 3239 N N . ALA B 1 52 ? 16.5 -16.766 -5.051 1 98.81 52 ALA B N 1
ATOM 3240 C CA . ALA B 1 52 ? 16.344 -17.172 -6.441 1 98.81 52 ALA B CA 1
ATOM 3241 C C . ALA B 1 52 ? 15.594 -18.5 -6.539 1 98.81 52 ALA B C 1
ATOM 3243 O O . ALA B 1 52 ? 16.047 -19.531 -6.02 1 98.81 52 ALA B O 1
ATOM 3244 N N . LYS B 1 53 ? 14.508 -18.438 -7.152 1 98.81 53 LYS B N 1
ATOM 3245 C CA . LYS B 1 53 ? 13.664 -19.625 -7.242 1 98.81 53 LYS B CA 1
ATOM 3246 C C . LYS B 1 53 ? 13.641 -20.172 -8.664 1 98.81 53 LYS B C 1
ATOM 3248 O O . LYS B 1 53 ? 13.641 -19.406 -9.633 1 98.81 53 LYS B O 1
ATOM 3253 N N . PHE B 1 54 ? 13.609 -21.469 -8.773 1 98.5 54 PHE B N 1
ATOM 3254 C CA . PHE B 1 54 ? 13.531 -22.172 -10.047 1 98.5 54 PHE B CA 1
ATOM 3255 C C . PHE B 1 54 ? 12.297 -23.078 -10.086 1 98.5 54 PHE B C 1
ATOM 3257 O O . PHE B 1 54 ? 11.5 -23.078 -9.148 1 98.5 54 PHE B O 1
ATOM 3264 N N . GLN B 1 55 ? 12.078 -23.656 -11.18 1 98.06 55 GLN B N 1
ATOM 3265 C CA . GLN B 1 55 ? 10.977 -24.594 -11.367 1 98.06 55 GLN B CA 1
ATOM 3266 C C . GLN B 1 55 ? 11.469 -25.922 -11.922 1 98.06 55 GLN B C 1
ATOM 3268 O O . GLN B 1 55 ? 12.125 -25.969 -12.969 1 98.06 55 GLN B O 1
ATOM 3273 N N . HIS B 1 56 ? 11.172 -27 -11.234 1 98.06 56 HIS B N 1
ATOM 3274 C CA . HIS B 1 56 ? 11.633 -28.328 -11.648 1 98.06 56 HIS B CA 1
ATOM 3275 C C . HIS B 1 56 ? 10.477 -29.172 -12.156 1 98.06 56 HIS B C 1
ATOM 3277 O O . HIS B 1 56 ? 9.828 -29.891 -11.375 1 98.06 56 HIS B O 1
ATOM 3283 N N . PHE B 1 57 ? 10.289 -29.062 -13.422 1 96.56 57 PHE B N 1
ATOM 3284 C CA . PHE B 1 57 ? 9.312 -29.922 -14.094 1 96.56 57 PHE B CA 1
ATOM 3285 C C . PHE B 1 57 ? 9.938 -30.609 -15.297 1 96.56 57 PHE B C 1
ATOM 3287 O O . PHE B 1 57 ? 10.969 -30.172 -15.805 1 96.56 57 PHE B O 1
ATOM 3294 N N . LEU B 1 58 ? 9.422 -31.75 -15.641 1 96.06 58 LEU B N 1
ATOM 3295 C CA . LEU B 1 58 ? 9.617 -32.406 -16.938 1 96.06 58 LEU B CA 1
ATOM 3296 C C . LEU B 1 58 ? 8.305 -32.469 -17.719 1 96.06 58 LEU B C 1
ATOM 3298 O O . LEU B 1 58 ? 7.25 -32.75 -17.141 1 96.06 58 LEU B O 1
ATOM 3302 N N . ALA B 1 59 ? 8.43 -32.219 -18.984 1 94.75 59 ALA B N 1
ATOM 3303 C CA . ALA B 1 59 ? 7.227 -32.219 -19.797 1 94.75 59 ALA B CA 1
ATOM 3304 C C . ALA B 1 59 ? 6.391 -33.469 -19.578 1 94.75 59 ALA B C 1
ATOM 3306 O O . ALA B 1 59 ? 5.18 -33.375 -19.359 1 94.75 59 ALA B O 1
ATOM 3307 N N . LYS B 1 60 ? 6.977 -34.594 -19.484 1 93.44 60 LYS B N 1
ATOM 3308 C CA . LYS B 1 60 ? 6.293 -35.875 -19.391 1 93.44 60 LYS B CA 1
ATOM 3309 C C . LYS B 1 60 ? 5.59 -36.031 -18.047 1 93.44 60 LYS B C 1
ATOM 3311 O O . LYS B 1 60 ? 4.672 -36.844 -17.906 1 93.44 60 LYS B O 1
ATOM 3316 N N . ASP B 1 61 ? 6.035 -35.25 -17.047 1 94.5 61 ASP B N 1
ATOM 3317 C CA . ASP B 1 61 ? 5.52 -35.438 -15.695 1 94.5 61 ASP B CA 1
ATOM 3318 C C . ASP B 1 61 ? 4.555 -34.312 -15.336 1 94.5 61 ASP B C 1
ATOM 3320 O O . ASP B 1 61 ? 3.994 -34.312 -14.234 1 94.5 61 ASP B O 1
ATOM 3324 N N . ILE B 1 62 ? 4.316 -33.344 -16.234 1 95.62 62 ILE B N 1
ATOM 3325 C CA . ILE B 1 62 ? 3.469 -32.219 -15.867 1 95.62 62 ILE B CA 1
ATOM 3326 C C . ILE B 1 62 ? 2.369 -32.062 -16.906 1 95.62 62 ILE B C 1
ATOM 3328 O O . ILE B 1 62 ? 1.265 -31.609 -16.594 1 95.62 62 ILE B O 1
ATOM 3332 N N . VAL B 1 63 ? 2.613 -32.438 -18.156 1 94.94 63 VAL B N 1
ATOM 3333 C CA . VAL B 1 63 ? 1.658 -32.156 -19.234 1 94.94 63 VAL B CA 1
ATOM 3334 C C . VAL B 1 63 ? 1.278 -33.469 -19.938 1 94.94 63 VAL B C 1
ATOM 3336 O O . VAL B 1 63 ? 2.127 -34.312 -20.156 1 94.94 63 VAL B O 1
ATOM 3339 N N . SER B 1 64 ? 0.044 -33.594 -20.266 1 94.81 64 SER B N 1
ATOM 3340 C CA . SER B 1 64 ? -0.438 -34.625 -21.203 1 94.81 64 SER B CA 1
ATOM 3341 C C . SER B 1 64 ? -0.469 -34.094 -22.625 1 94.81 64 SER B C 1
ATOM 3343 O O . SER B 1 64 ? -1.293 -33.219 -22.969 1 94.81 64 SER B O 1
ATOM 3345 N N . ASP B 1 65 ? 0.464 -34.656 -23.375 1 92.88 65 ASP B N 1
ATOM 3346 C CA . ASP B 1 65 ? 0.463 -34.25 -24.781 1 92.88 65 ASP B CA 1
ATOM 3347 C C . ASP B 1 65 ? -0.906 -34.469 -25.422 1 92.88 65 ASP B C 1
ATOM 3349 O O . ASP B 1 65 ? -1.438 -33.594 -26.094 1 92.88 65 ASP B O 1
ATOM 3353 N N . ARG B 1 66 ? -1.462 -35.594 -25.156 1 91.44 66 ARG B N 1
ATOM 3354 C CA . ARG B 1 66 ? -2.793 -35.938 -25.641 1 91.44 66 ARG B CA 1
ATOM 3355 C C . ARG B 1 66 ? -3.84 -34.969 -25.125 1 91.44 66 ARG B C 1
ATOM 3357 O O .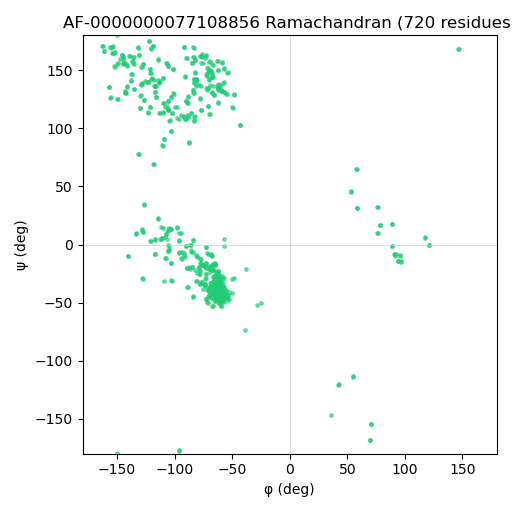 ARG B 1 66 ? -4.723 -34.531 -25.875 1 91.44 66 ARG B O 1
ATOM 3364 N N . GLY B 1 67 ? -3.822 -34.688 -23.891 1 92.5 67 GLY B N 1
ATOM 3365 C CA . GLY B 1 67 ? -4.762 -33.75 -23.297 1 92.5 67 GLY B CA 1
ATOM 3366 C C . GLY B 1 67 ? -4.793 -32.406 -24 1 92.5 67 GLY B C 1
ATOM 3367 O O . GLY B 1 67 ? -5.871 -31.859 -24.266 1 92.5 67 GLY B O 1
ATOM 3368 N N . PHE B 1 68 ? -3.631 -31.859 -24.25 1 91.88 68 PHE B N 1
ATOM 3369 C CA . PHE B 1 68 ? -3.568 -30.562 -24.906 1 91.88 68 PHE B CA 1
ATOM 3370 C C . PHE B 1 68 ? -4.012 -30.656 -26.359 1 91.88 68 PHE B C 1
ATOM 3372 O O . PHE B 1 68 ? -4.637 -29.734 -26.875 1 91.88 68 PHE B O 1
ATOM 3379 N N . LYS B 1 69 ? -3.689 -31.719 -27.016 1 89.19 69 LYS B N 1
ATOM 3380 C CA . LYS B 1 69 ? -4.141 -31.922 -28.375 1 89.19 69 LYS B CA 1
ATOM 3381 C C . LYS B 1 69 ? -5.664 -32 -28.453 1 89.19 69 LYS B C 1
ATOM 3383 O O . LYS B 1 69 ? -6.27 -31.531 -29.422 1 89.19 69 LYS B O 1
ATOM 3388 N N . GLN B 1 70 ? -6.234 -32.625 -27.438 1 88.31 70 GLN B N 1
ATOM 3389 C CA . GLN B 1 70 ? -7.684 -32.781 -27.391 1 88.31 70 GLN B CA 1
ATOM 3390 C C . GLN B 1 70 ? -8.367 -31.453 -27.094 1 88.31 70 GLN B C 1
ATOM 3392 O O . GLN B 1 70 ? -9.531 -31.266 -27.422 1 88.31 70 GLN B O 1
ATOM 3397 N N . LEU B 1 71 ? -7.723 -30.734 -26.203 1 80.19 71 LEU B N 1
ATOM 3398 C CA . LEU B 1 71 ? -8.273 -29.422 -25.938 1 80.19 71 LEU B CA 1
ATOM 3399 C C . LEU B 1 71 ? -8.367 -28.594 -27.234 1 80.19 71 LEU B C 1
ATOM 3401 O O . LEU B 1 71 ? -9.227 -27.719 -27.344 1 80.19 71 LEU B O 1
ATOM 3405 N N . GLY B 1 72 ? -7.996 -29.391 -28.25 1 57.66 72 GLY B N 1
ATOM 3406 C CA . GLY B 1 72 ? -8.016 -28.891 -29.625 1 57.66 72 GLY B CA 1
ATOM 3407 C C . GLY B 1 72 ? -7.629 -27.438 -29.734 1 57.66 72 GLY B C 1
ATOM 3408 O O . GLY B 1 72 ? -7.254 -26.797 -28.734 1 57.66 72 GLY B O 1
ATOM 3409 N N . GLY B 1 73 ? -8.438 -26.719 -30.953 1 49.78 73 GLY B N 1
ATOM 3410 C CA . GLY B 1 73 ? -9.062 -25.609 -31.656 1 49.78 73 GLY B CA 1
ATOM 3411 C C . GLY B 1 73 ? -9.781 -24.656 -30.734 1 49.78 73 GLY B C 1
ATOM 3412 O O . GLY B 1 73 ? -10.367 -23.672 -31.188 1 49.78 73 GLY B O 1
ATOM 3413 N N . GLN B 1 74 ? -10.086 -25.125 -29.672 1 45.84 74 GLN B N 1
ATOM 3414 C CA . GLN B 1 74 ? -10.977 -24.344 -28.828 1 45.84 74 GLN B CA 1
ATOM 3415 C C . GLN B 1 74 ? -10.234 -23.172 -28.172 1 45.84 74 GLN B C 1
ATOM 3417 O O . GLN B 1 74 ? -10.859 -22.234 -27.688 1 45.84 74 GLN B O 1
ATOM 3422 N N . MET B 1 75 ? -9.07 -23.422 -27.812 1 49.56 75 MET B N 1
ATOM 3423 C CA . MET B 1 75 ? -8.445 -22.219 -27.25 1 49.56 75 MET B CA 1
ATOM 3424 C C . MET B 1 75 ? -7.777 -21.406 -28.344 1 49.56 75 MET B C 1
ATOM 3426 O O . MET B 1 75 ? -7.051 -21.938 -29.188 1 49.56 75 MET B O 1
ATOM 3430 N N . ALA B 1 76 ? -8.406 -20.391 -28.531 1 46.03 76 ALA B N 1
ATOM 3431 C CA . ALA B 1 76 ? -8.172 -19.391 -29.562 1 46.03 76 ALA B CA 1
ATOM 3432 C C . ALA B 1 76 ? -6.715 -19.406 -30.016 1 46.03 76 ALA B C 1
ATOM 3434 O O . ALA B 1 76 ? -6.422 -19.172 -31.188 1 46.03 76 ALA B O 1
ATOM 3435 N N . HIS B 1 77 ? -5.832 -19.359 -29.062 1 42.12 77 HIS B N 1
ATOM 3436 C CA . HIS B 1 77 ? -4.5 -18.875 -29.406 1 42.12 77 HIS B CA 1
ATOM 3437 C C . HIS B 1 77 ? -3.574 -20.047 -29.766 1 42.12 77 HIS B C 1
ATOM 3439 O O . HIS B 1 77 ? -2.373 -19.844 -29.969 1 42.12 77 HIS B O 1
ATOM 3445 N N . GLN B 1 78 ? -3.916 -21.219 -29.641 1 43.44 78 GLN B N 1
ATOM 3446 C CA . GLN B 1 78 ? -2.943 -22.266 -29.922 1 43.44 78 GLN B CA 1
ATOM 3447 C C . GLN B 1 78 ? -2.633 -22.328 -31.422 1 43.44 78 GLN B C 1
ATOM 3449 O O . GLN B 1 78 ? -1.659 -22.969 -31.828 1 43.44 78 GLN B O 1
ATOM 3454 N N . SER B 1 79 ? -3.439 -21.906 -32.156 1 41.91 79 SER B N 1
ATOM 3455 C CA . SER B 1 79 ? -3.162 -21.922 -33.594 1 41.91 79 SER B CA 1
ATOM 3456 C C . SER B 1 79 ? -1.885 -21.141 -33.906 1 41.91 79 SER B C 1
ATOM 3458 O O . SER B 1 79 ? -1.29 -21.328 -34.969 1 41.91 79 SER B O 1
ATOM 3460 N N . LYS B 1 80 ? -1.77 -20.172 -33.094 1 46.59 80 LYS B N 1
ATOM 3461 C CA . LYS B 1 80 ? -0.61 -19.391 -33.5 1 46.59 80 LYS B CA 1
ATOM 3462 C C . LYS B 1 80 ? 0.683 -19.984 -32.938 1 46.59 80 LYS B C 1
ATOM 3464 O O . LYS B 1 80 ? 1.763 -19.422 -33.125 1 46.59 80 LYS B O 1
ATOM 3469 N N . TRP B 1 81 ? 0.533 -21.062 -32.031 1 49.97 81 TRP B N 1
ATOM 3470 C CA . TRP B 1 81 ? 1.804 -21.547 -31.516 1 49.97 81 TRP B CA 1
ATOM 3471 C C . TRP B 1 81 ? 2.453 -22.531 -32.469 1 49.97 81 TRP B C 1
ATOM 3473 O O . TRP B 1 81 ? 1.818 -23.5 -32.906 1 49.97 81 TRP B O 1
ATOM 3483 N N . LYS B 1 82 ? 3.568 -22.219 -33.156 1 61.56 82 LYS B N 1
ATOM 3484 C CA . LYS B 1 82 ? 4.43 -23.031 -34 1 61.56 82 LYS B CA 1
ATOM 3485 C C . LYS B 1 82 ? 4.809 -24.344 -33.312 1 61.56 82 LYS B C 1
ATOM 3487 O O . LYS B 1 82 ? 5.008 -25.359 -33.969 1 61.56 82 LYS B O 1
ATOM 3492 N N . LYS B 1 83 ? 4.902 -24.484 -31.922 1 81.19 83 LYS B N 1
ATOM 3493 C CA . LYS B 1 83 ? 5.305 -25.656 -31.141 1 81.19 83 LYS B CA 1
ATOM 3494 C C . LYS B 1 83 ? 4.195 -26.094 -30.188 1 81.19 83 LYS B C 1
ATOM 3496 O O . LYS B 1 83 ? 3.393 -25.266 -29.734 1 81.19 83 LYS B O 1
ATOM 3501 N N . SER B 1 84 ? 4.027 -27.375 -30.016 1 84.44 84 SER B N 1
ATOM 3502 C CA . SER B 1 84 ? 3.057 -27.875 -29.047 1 84.44 84 SER B CA 1
ATOM 3503 C C . SER B 1 84 ? 3.416 -27.438 -27.625 1 84.44 84 SER B C 1
ATOM 3505 O O . SER B 1 84 ? 4.562 -27.078 -27.359 1 84.44 84 SER B O 1
ATOM 3507 N N . VAL B 1 85 ? 2.438 -27.422 -26.719 1 87.75 85 VAL B N 1
ATOM 3508 C CA . VAL B 1 85 ? 2.686 -27.094 -25.312 1 87.75 85 VAL B CA 1
ATOM 3509 C C . VAL B 1 85 ? 3.727 -28.047 -24.734 1 87.75 85 VAL B C 1
ATOM 3511 O O . VAL B 1 85 ? 4.637 -27.625 -24.016 1 87.75 85 VAL B O 1
ATOM 3514 N N . TYR B 1 86 ? 3.586 -29.281 -25.094 1 90.25 86 TYR B N 1
ATOM 3515 C CA . TYR B 1 86 ? 4.543 -30.281 -24.641 1 90.25 86 TYR B CA 1
ATOM 3516 C C . TYR B 1 86 ? 5.961 -29.922 -25.062 1 90.25 86 TYR B C 1
ATOM 3518 O O . TYR B 1 86 ? 6.887 -29.938 -24.25 1 90.25 86 TYR B O 1
ATOM 3526 N N . ASP B 1 87 ? 6.133 -29.547 -26.25 1 90.31 87 ASP B N 1
ATOM 3527 C CA . ASP B 1 87 ? 7.445 -29.188 -26.781 1 90.31 87 ASP B CA 1
ATOM 3528 C C . ASP B 1 87 ? 8.008 -27.953 -26.094 1 90.31 87 ASP B C 1
ATOM 3530 O O . ASP B 1 87 ? 9.211 -27.859 -25.844 1 90.31 87 ASP B O 1
ATOM 3534 N N . ILE B 1 88 ? 7.137 -27.047 -25.859 1 87.69 88 ILE B N 1
ATOM 3535 C CA . ILE B 1 88 ? 7.555 -25.828 -25.172 1 87.69 88 ILE B CA 1
ATOM 3536 C C . ILE B 1 88 ? 8.078 -26.172 -23.781 1 87.69 88 ILE B C 1
ATOM 3538 O O . ILE B 1 88 ? 9.156 -25.719 -23.391 1 87.69 88 ILE B O 1
ATOM 3542 N N . PHE B 1 89 ? 7.34 -26.969 -23.094 1 91.5 89 PHE B N 1
ATOM 3543 C CA . PHE B 1 89 ? 7.762 -27.375 -21.75 1 91.5 89 PHE B CA 1
ATOM 3544 C C . PHE B 1 89 ? 9.062 -28.156 -21.812 1 91.5 89 PHE B C 1
ATOM 3546 O O . PHE B 1 89 ? 9.93 -28.016 -20.953 1 91.5 89 PHE B O 1
ATOM 3553 N N . ASP B 1 90 ? 9.164 -28.922 -22.797 1 91.88 90 ASP B N 1
ATOM 3554 C CA . ASP B 1 90 ? 10.375 -29.719 -22.953 1 91.88 90 ASP B CA 1
ATOM 3555 C C . ASP B 1 90 ? 11.586 -28.844 -23.266 1 91.88 90 ASP B C 1
ATOM 3557 O O . ASP B 1 90 ? 12.695 -29.109 -22.812 1 91.88 90 ASP B O 1
ATOM 3561 N N . GLU B 1 91 ? 11.359 -27.859 -23.984 1 89.62 91 GLU B N 1
ATOM 3562 C CA . GLU B 1 91 ? 12.43 -26.953 -24.406 1 89.62 91 GLU B CA 1
ATOM 3563 C C . GLU B 1 91 ? 12.883 -26.062 -23.25 1 89.62 91 GLU B C 1
ATOM 3565 O O . GLU B 1 91 ? 14.078 -25.797 -23.109 1 89.62 91 GLU B O 1
ATOM 3570 N N . PHE B 1 92 ? 11.938 -25.719 -22.406 1 89.38 92 PHE B N 1
ATOM 3571 C CA . PHE B 1 92 ? 12.258 -24.641 -21.469 1 89.38 92 PHE B CA 1
ATOM 3572 C C . PHE B 1 92 ? 12.359 -25.188 -20.047 1 89.38 92 PHE B C 1
ATOM 3574 O O . PHE B 1 92 ? 12.547 -24.422 -19.094 1 89.38 92 PHE B O 1
ATOM 3581 N N . HIS B 1 93 ? 12.273 -26.484 -19.891 1 94.31 93 HIS B N 1
ATOM 3582 C CA . HIS B 1 93 ? 12.445 -27.016 -18.547 1 94.31 93 HIS B CA 1
ATOM 3583 C C . HIS B 1 93 ? 13.875 -26.828 -18.062 1 94.31 93 HIS B C 1
ATOM 3585 O O . HIS B 1 93 ? 14.789 -26.641 -18.875 1 94.31 93 HIS B O 1
ATOM 3591 N N . LEU B 1 94 ? 14.062 -26.781 -16.781 1 96.62 94 LEU B N 1
ATOM 3592 C CA . LEU B 1 94 ? 15.383 -26.719 -16.172 1 96.62 94 LEU B CA 1
ATOM 3593 C C . LEU B 1 94 ? 16.062 -28.078 -16.188 1 96.62 94 LEU B C 1
ATOM 3595 O O . LEU B 1 94 ? 15.594 -29.016 -15.547 1 96.62 94 LEU B O 1
ATOM 3599 N N . PRO B 1 95 ? 17.156 -28.172 -16.906 1 96.94 95 PRO B N 1
ATOM 3600 C CA . PRO B 1 95 ? 17.859 -29.453 -16.859 1 96.94 95 PRO B CA 1
ATOM 3601 C C . PRO B 1 95 ? 18.25 -29.859 -15.438 1 96.94 95 PRO B C 1
ATOM 3603 O O . PRO B 1 95 ? 18.859 -29.078 -14.711 1 96.94 95 PRO B O 1
ATOM 3606 N N . ARG B 1 96 ? 17.938 -31.062 -15.102 1 97.38 96 ARG B N 1
ATOM 3607 C CA . ARG B 1 96 ? 18.125 -31.547 -13.742 1 97.38 96 ARG B CA 1
ATOM 3608 C C . ARG B 1 96 ? 19.609 -31.5 -13.344 1 97.38 96 ARG B C 1
ATOM 3610 O O . ARG B 1 96 ? 19.938 -31.25 -12.188 1 97.38 96 ARG B O 1
ATOM 3617 N N . GLU B 1 97 ? 20.453 -31.719 -14.289 1 97.44 97 GLU B N 1
ATOM 3618 C CA . GLU B 1 97 ? 21.891 -31.734 -14.016 1 97.44 97 GLU B CA 1
ATOM 3619 C C . GLU B 1 97 ? 22.391 -30.375 -13.578 1 97.44 97 GLU B C 1
ATOM 3621 O O . GLU B 1 97 ? 23.5 -30.25 -13.031 1 97.44 97 GLU B O 1
ATOM 3626 N N . TRP B 1 98 ? 21.625 -29.266 -13.828 1 98.12 98 TRP B N 1
ATOM 3627 C CA . TRP B 1 98 ? 22 -27.906 -13.445 1 98.12 98 TRP B CA 1
ATOM 3628 C C . TRP B 1 98 ? 21.812 -27.688 -11.945 1 98.12 98 TRP B C 1
ATOM 3630 O O . TRP B 1 98 ? 22.359 -26.734 -11.375 1 98.12 98 TRP B O 1
ATOM 3640 N N . THR B 1 99 ? 21.047 -28.531 -11.289 1 97.94 99 THR B N 1
ATOM 3641 C CA . THR B 1 99 ? 20.5 -28.281 -9.961 1 97.94 99 THR B CA 1
ATOM 3642 C C . THR B 1 99 ? 21.609 -28.047 -8.945 1 97.94 99 THR B C 1
ATOM 3644 O O . THR B 1 99 ? 21.641 -27.016 -8.289 1 97.94 99 THR B O 1
ATOM 3647 N N . PRO B 1 100 ? 22.578 -28.953 -8.836 1 98 100 PRO B N 1
ATOM 3648 C CA . PRO B 1 100 ? 23.641 -28.703 -7.852 1 98 100 PRO B CA 1
ATOM 3649 C C . PRO B 1 100 ? 24.469 -27.469 -8.188 1 98 100 PRO B C 1
ATOM 3651 O O . PRO B 1 100 ? 24.938 -26.766 -7.281 1 98 100 PRO B O 1
ATOM 3654 N N . ILE B 1 101 ? 24.609 -27.172 -9.43 1 98.56 101 ILE B N 1
ATOM 3655 C CA . ILE B 1 101 ? 25.406 -26.047 -9.883 1 98.56 101 ILE B CA 1
ATOM 3656 C C . ILE B 1 101 ? 24.719 -24.734 -9.508 1 98.56 101 ILE B C 1
ATOM 3658 O O . ILE B 1 101 ? 25.344 -23.828 -8.977 1 98.56 101 ILE B O 1
ATOM 3662 N N . LEU B 1 102 ? 23.438 -24.688 -9.719 1 98.62 102 LEU B N 1
ATOM 3663 C CA . LEU B 1 102 ? 22.672 -23.469 -9.43 1 98.62 102 LEU B CA 1
ATOM 3664 C C . LEU B 1 102 ? 22.562 -23.25 -7.926 1 98.62 102 LEU B C 1
ATOM 3666 O O . LEU B 1 102 ? 22.656 -22.109 -7.461 1 98.62 102 LEU B O 1
ATOM 3670 N N . ALA B 1 103 ? 22.391 -24.281 -7.156 1 98.56 103 ALA B N 1
ATOM 3671 C CA . ALA B 1 103 ? 22.375 -24.156 -5.699 1 98.56 103 ALA B CA 1
ATOM 3672 C C . ALA B 1 103 ? 23.688 -23.609 -5.172 1 98.56 103 ALA B C 1
ATOM 3674 O O . ALA B 1 103 ? 23.703 -22.719 -4.312 1 98.56 103 ALA B O 1
ATOM 3675 N N . GLU B 1 104 ? 24.75 -24.156 -5.727 1 98.56 104 GLU B N 1
ATOM 3676 C CA . GLU B 1 104 ? 26.078 -23.688 -5.332 1 98.56 104 GLU B CA 1
ATOM 3677 C C . GLU B 1 104 ? 26.266 -22.219 -5.715 1 98.56 104 GLU B C 1
ATOM 3679 O O . GLU B 1 104 ? 26.859 -21.438 -4.957 1 98.56 104 GLU B O 1
ATOM 3684 N N . GLU B 1 105 ? 25.812 -21.891 -6.914 1 98.75 105 GLU B N 1
ATOM 3685 C CA . GLU B 1 105 ? 25.922 -20.5 -7.359 1 98.75 105 GLU B CA 1
ATOM 3686 C C . GLU B 1 105 ? 25.156 -19.562 -6.445 1 98.75 105 GLU B C 1
ATOM 3688 O O . GLU B 1 105 ? 25.625 -18.453 -6.152 1 98.75 105 GLU B O 1
ATOM 3693 N N . CYS B 1 106 ? 24 -19.969 -6 1 98.69 106 CYS B N 1
ATOM 3694 C CA . CYS B 1 106 ? 23.234 -19.188 -5.039 1 98.69 106 CYS B CA 1
ATOM 3695 C C . CYS B 1 106 ? 24.016 -19 -3.746 1 98.69 106 CYS B C 1
ATOM 3697 O O . CYS B 1 106 ? 24.047 -17.891 -3.188 1 98.69 106 CYS B O 1
ATOM 3699 N N . GLN B 1 107 ? 24.656 -20.016 -3.301 1 98.12 107 GLN B N 1
ATOM 3700 C CA . GLN B 1 107 ? 25.484 -19.938 -2.094 1 98.12 107 GLN B CA 1
ATOM 3701 C C . GLN B 1 107 ? 26.594 -18.922 -2.26 1 98.12 107 GLN B C 1
ATOM 3703 O O . GLN B 1 107 ? 26.844 -18.094 -1.369 1 98.12 107 GLN B O 1
ATOM 3708 N N . LYS B 1 108 ? 27.219 -19.016 -3.389 1 98.62 108 LYS B N 1
ATOM 3709 C CA . LYS B 1 108 ? 28.312 -18.078 -3.674 1 98.62 108 LYS B CA 1
ATOM 3710 C C . LYS B 1 108 ? 27.797 -16.641 -3.676 1 98.62 108 LYS B C 1
ATOM 3712 O O . LYS B 1 108 ? 28.469 -15.734 -3.166 1 98.62 108 LYS B O 1
ATOM 3717 N N . ALA B 1 109 ? 26.625 -16.438 -4.238 1 98.56 109 ALA B N 1
ATOM 3718 C CA . ALA B 1 109 ? 26.047 -15.109 -4.375 1 98.56 109 ALA B CA 1
ATOM 3719 C C . ALA B 1 109 ? 25.484 -14.617 -3.043 1 98.56 109 ALA B C 1
ATOM 3721 O O . ALA B 1 109 ? 25.234 -13.422 -2.871 1 98.56 109 ALA B O 1
ATOM 3722 N N . GLY B 1 110 ? 25.25 -15.5 -2.09 1 98.12 110 GLY B N 1
ATOM 3723 C CA . GLY B 1 110 ? 24.641 -15.148 -0.821 1 98.12 110 GLY B CA 1
ATOM 3724 C C . GLY B 1 110 ? 23.141 -14.93 -0.923 1 98.12 110 GLY B C 1
ATOM 3725 O O . GLY B 1 110 ? 22.594 -14.016 -0.303 1 98.12 110 GLY B O 1
ATOM 3726 N N . ILE B 1 111 ? 22.516 -15.633 -1.78 1 98.56 111 ILE B N 1
ATOM 3727 C CA . ILE B 1 111 ? 21.078 -15.602 -1.969 1 98.56 111 ILE B CA 1
ATOM 3728 C C . ILE B 1 111 ? 20.5 -17 -1.75 1 98.56 111 ILE B C 1
ATOM 3730 O O . ILE B 1 111 ? 21.156 -18 -2.012 1 98.56 111 ILE B O 1
ATOM 3734 N N . HIS B 1 112 ? 19.297 -17.141 -1.245 1 98.69 112 HIS B N 1
ATOM 3735 C CA . HIS B 1 112 ? 18.688 -18.422 -0.953 1 98.69 112 HIS B CA 1
ATOM 3736 C C . HIS B 1 112 ? 18.281 -19.141 -2.234 1 98.69 112 HIS B C 1
ATOM 3738 O O . HIS B 1 112 ? 17.891 -18.516 -3.213 1 98.69 112 HIS B O 1
ATOM 3744 N N . TYR B 1 113 ? 18.391 -20.453 -2.197 1 98.44 113 TYR B N 1
ATOM 3745 C CA . TYR B 1 113 ? 17.938 -21.328 -3.273 1 98.44 113 TYR B CA 1
ATOM 3746 C C . TYR B 1 113 ? 16.594 -21.969 -2.922 1 98.44 113 TYR B C 1
ATOM 3748 O O . TYR B 1 113 ? 16.406 -22.453 -1.805 1 98.44 113 TYR B O 1
ATOM 3756 N N . MET B 1 114 ? 15.672 -21.859 -3.875 1 98.5 114 MET B N 1
ATOM 3757 C CA . MET B 1 114 ? 14.344 -22.453 -3.729 1 98.5 114 MET B CA 1
ATOM 3758 C C . MET B 1 114 ? 13.836 -22.984 -5.066 1 98.5 114 MET B C 1
ATOM 3760 O O . MET B 1 114 ? 14.305 -22.562 -6.125 1 98.5 114 MET B O 1
ATOM 3764 N N . THR B 1 115 ? 12.93 -23.938 -5.031 1 98.56 115 THR B N 1
ATOM 3765 C CA . THR B 1 115 ? 12.328 -24.391 -6.281 1 98.56 115 THR B CA 1
ATOM 3766 C C . THR B 1 115 ? 10.859 -24.75 -6.07 1 98.56 115 THR B C 1
ATOM 3768 O O . THR B 1 115 ? 10.414 -24.938 -4.934 1 98.56 115 THR B O 1
ATOM 3771 N N . THR B 1 116 ? 10.141 -24.781 -7.094 1 98.62 116 THR B N 1
ATOM 3772 C CA . THR B 1 116 ? 8.844 -25.438 -7.195 1 98.62 116 THR B CA 1
ATOM 3773 C C . THR B 1 116 ? 8.984 -26.812 -7.828 1 98.62 116 THR B C 1
ATOM 3775 O O . THR B 1 116 ? 9.258 -26.922 -9.023 1 98.62 116 THR B O 1
ATOM 3778 N N . PRO B 1 117 ? 8.828 -27.844 -7.07 1 98.56 117 PRO B N 1
ATOM 3779 C CA . PRO B 1 117 ? 8.844 -29.188 -7.652 1 98.56 117 PRO B CA 1
ATOM 3780 C C . PRO B 1 117 ? 7.496 -29.578 -8.266 1 98.56 117 PRO B C 1
ATOM 3782 O O . PRO B 1 117 ? 6.445 -29.25 -7.707 1 98.56 117 PRO B O 1
ATOM 3785 N N . TYR B 1 118 ? 7.578 -30.297 -9.391 1 98.06 118 TYR B N 1
ATOM 3786 C CA . TYR B 1 118 ? 6.332 -30.688 -10.039 1 98.06 118 TYR B CA 1
ATOM 3787 C C . TYR B 1 118 ? 6.223 -32.188 -10.156 1 98.06 118 TYR B C 1
ATOM 3789 O O . TYR B 1 118 ? 5.27 -32.719 -10.742 1 98.06 118 TYR B O 1
ATOM 3797 N N . ASP B 1 119 ? 7.203 -32.906 -9.617 1 97 119 ASP B N 1
ATOM 3798 C CA . ASP B 1 119 ? 7.176 -34.375 -9.516 1 97 119 ASP B CA 1
ATOM 3799 C C . ASP B 1 119 ? 8.008 -34.875 -8.336 1 97 119 ASP B C 1
ATOM 3801 O O . ASP B 1 119 ? 8.789 -34.094 -7.758 1 97 119 ASP B O 1
ATOM 3805 N N . ILE B 1 120 ? 7.836 -36.062 -7.961 1 96.62 120 ILE B N 1
ATOM 3806 C CA . ILE B 1 120 ? 8.453 -36.625 -6.762 1 96.62 120 ILE B CA 1
ATOM 3807 C C . ILE B 1 120 ? 9.969 -36.625 -6.91 1 96.62 120 ILE B C 1
ATOM 3809 O O . ILE B 1 120 ? 10.688 -36.188 -6.004 1 96.62 120 ILE B O 1
ATOM 3813 N N . PRO B 1 121 ? 10.523 -37 -8.07 1 97.44 121 PRO B N 1
ATOM 3814 C CA . PRO B 1 121 ? 11.977 -36.969 -8.234 1 97.44 121 PRO B CA 1
ATOM 3815 C C . PRO B 1 121 ? 12.547 -35.562 -8.023 1 97.44 121 PRO B C 1
ATOM 3817 O O . PRO B 1 121 ? 13.648 -35.406 -7.504 1 97.44 121 PRO B O 1
ATOM 3820 N N . ALA B 1 122 ? 11.828 -34.531 -8.445 1 98.12 122 ALA B N 1
ATOM 3821 C CA . ALA B 1 122 ? 12.266 -33.156 -8.242 1 98.12 122 ALA B CA 1
ATOM 3822 C C . ALA B 1 122 ? 12.375 -32.844 -6.758 1 98.12 122 ALA B C 1
ATOM 3824 O O . ALA B 1 122 ? 13.281 -32.125 -6.34 1 98.12 122 ALA B O 1
ATOM 3825 N N . ILE B 1 123 ? 11.438 -33.344 -5.961 1 98.19 123 ILE B N 1
ATOM 3826 C CA . ILE B 1 123 ? 11.492 -33.188 -4.516 1 98.19 123 ILE B CA 1
ATOM 3827 C C . ILE B 1 123 ? 12.766 -33.812 -3.963 1 98.19 123 ILE B C 1
ATOM 3829 O O . ILE B 1 123 ? 13.539 -33.156 -3.258 1 98.19 123 ILE B O 1
ATOM 3833 N N . ASP B 1 124 ? 12.992 -35.031 -4.371 1 97.62 124 ASP B N 1
ATOM 3834 C CA . ASP B 1 124 ? 14.109 -35.812 -3.85 1 97.62 124 ASP B CA 1
ATOM 3835 C C . ASP B 1 124 ? 15.445 -35.156 -4.184 1 97.62 124 ASP B C 1
ATOM 3837 O O . ASP B 1 124 ? 16.328 -35.062 -3.332 1 97.62 124 ASP B O 1
ATOM 3841 N N . MET B 1 125 ? 15.562 -34.688 -5.336 1 96.81 125 MET B N 1
ATOM 3842 C CA . MET B 1 125 ? 16.844 -34.156 -5.809 1 96.81 125 MET B CA 1
ATOM 3843 C C . MET B 1 125 ? 17.156 -32.812 -5.145 1 96.81 125 MET B C 1
ATOM 3845 O O . MET B 1 125 ? 18.312 -32.406 -5.055 1 96.81 125 MET B O 1
ATOM 3849 N N . ASN B 1 126 ? 16.094 -32.094 -4.711 1 98.12 126 ASN B N 1
ATOM 3850 C CA . ASN B 1 126 ? 16.297 -30.734 -4.203 1 98.12 126 ASN B CA 1
ATOM 3851 C C . ASN B 1 126 ? 16.203 -30.703 -2.68 1 98.12 126 ASN B C 1
ATOM 3853 O O . ASN B 1 126 ? 16.453 -29.656 -2.068 1 98.12 126 ASN B O 1
ATOM 3857 N N . ASP B 1 127 ? 15.875 -31.766 -2.012 1 97.75 127 ASP B N 1
ATOM 3858 C CA . ASP B 1 127 ? 15.531 -31.797 -0.595 1 97.75 127 ASP B CA 1
ATOM 3859 C C . ASP B 1 127 ? 16.688 -31.281 0.265 1 97.75 127 ASP B C 1
ATOM 3861 O O . ASP B 1 127 ? 16.469 -30.5 1.185 1 97.75 127 ASP B O 1
ATOM 3865 N N . ASP B 1 128 ? 17.859 -31.656 -0.051 1 96.62 128 ASP B N 1
ATOM 3866 C CA . ASP B 1 128 ? 19 -31.266 0.76 1 96.62 128 ASP B CA 1
ATOM 3867 C C . ASP B 1 128 ? 19.531 -29.891 0.338 1 96.62 128 ASP B C 1
ATOM 3869 O O . ASP B 1 128 ? 20.391 -29.312 1.01 1 96.62 128 ASP B O 1
ATOM 3873 N N . LEU B 1 129 ? 18.969 -29.359 -0.742 1 97 129 LEU B N 1
ATOM 3874 C CA . LEU B 1 129 ? 19.484 -28.125 -1.297 1 97 129 LEU B CA 1
ATOM 3875 C C . LEU B 1 129 ? 18.609 -26.938 -0.913 1 97 129 LEU B C 1
ATOM 3877 O O . LEU B 1 129 ? 19.094 -25.844 -0.684 1 97 129 LEU B O 1
ATOM 3881 N N . CYS B 1 130 ? 17.375 -27.156 -0.752 1 95.06 130 CYS B N 1
ATOM 3882 C CA . CYS B 1 130 ? 16.422 -26.078 -0.543 1 95.06 130 CYS B CA 1
ATOM 3883 C C . CYS B 1 130 ? 16.25 -25.781 0.941 1 95.06 130 CYS B C 1
ATOM 3885 O O . CYS B 1 130 ? 16.266 -26.688 1.77 1 95.06 130 CYS B O 1
ATOM 3887 N N . GLY B 1 131 ? 16.047 -24.516 1.267 1 94.88 131 GLY B N 1
ATOM 3888 C CA . GLY B 1 131 ? 15.672 -24.141 2.619 1 94.88 131 GLY B CA 1
ATOM 3889 C C . GLY B 1 131 ? 14.172 -24.016 2.805 1 94.88 131 GLY B C 1
ATOM 3890 O O . GLY B 1 131 ? 13.68 -23.969 3.934 1 94.88 131 GLY B O 1
ATOM 3891 N N . ALA B 1 132 ? 13.445 -24.016 1.718 1 98.5 132 ALA B N 1
ATOM 3892 C CA . ALA B 1 132 ? 11.984 -23.906 1.665 1 98.5 132 ALA B CA 1
ATOM 3893 C C . ALA B 1 132 ? 11.453 -24.391 0.32 1 98.5 132 ALA B C 1
ATOM 3895 O O . ALA B 1 132 ? 12.219 -24.609 -0.62 1 98.5 132 ALA B O 1
ATOM 3896 N N . TRP B 1 133 ? 10.148 -24.594 0.278 1 98.75 133 TRP B N 1
ATOM 3897 C CA . TRP B 1 133 ? 9.5 -25.062 -0.944 1 98.75 133 TRP B CA 1
ATOM 3898 C C . TRP B 1 133 ? 8.43 -24.062 -1.401 1 98.75 133 TRP B C 1
ATOM 3900 O O . TRP B 1 133 ? 7.824 -23.375 -0.581 1 98.75 133 TRP B O 1
ATOM 3910 N N . LYS B 1 134 ? 8.25 -24.062 -2.645 1 98.81 134 LYS B N 1
ATOM 3911 C CA . LYS B 1 134 ? 7.129 -23.344 -3.244 1 98.81 134 LYS B CA 1
ATOM 3912 C C . LYS B 1 134 ? 6.172 -24.297 -3.945 1 98.81 134 LYS B C 1
ATOM 3914 O O . LYS B 1 134 ? 6.609 -25.219 -4.645 1 98.81 134 LYS B O 1
ATOM 3919 N N . ILE B 1 135 ? 4.918 -24.094 -3.744 1 98.81 135 ILE B N 1
ATOM 3920 C CA . ILE B 1 135 ? 3.879 -24.734 -4.535 1 98.81 135 ILE B CA 1
ATOM 3921 C C . ILE B 1 135 ? 3.195 -23.719 -5.434 1 98.81 135 ILE B C 1
ATOM 3923 O O . ILE B 1 135 ? 2.703 -22.688 -4.957 1 98.81 135 ILE B O 1
ATOM 3927 N N . GLY B 1 136 ? 3.232 -23.984 -6.719 1 98 136 GLY B N 1
ATOM 3928 C CA . GLY B 1 136 ? 2.576 -23.094 -7.664 1 98 136 GLY B CA 1
ATOM 3929 C C . GLY B 1 136 ? 1.069 -23.266 -7.695 1 98 136 GLY B C 1
ATOM 3930 O O . GLY B 1 136 ? 0.551 -24.328 -7.34 1 98 136 GLY B O 1
ATOM 3931 N N . SER B 1 137 ? 0.443 -22.281 -8.219 1 97.56 137 SER B N 1
ATOM 3932 C CA . SER B 1 137 ? -1.016 -22.25 -8.242 1 97.56 137 SER B CA 1
ATOM 3933 C C . SER B 1 137 ? -1.58 -23.406 -9.055 1 97.56 137 SER B C 1
ATOM 3935 O O . SER B 1 137 ? -2.695 -23.875 -8.797 1 97.56 137 SER B O 1
ATOM 3937 N N . GLY B 1 138 ? -0.866 -23.875 -10.008 1 96.25 138 GLY B N 1
ATOM 3938 C CA . GLY B 1 138 ? -1.329 -24.969 -10.836 1 96.25 138 GLY B CA 1
ATOM 3939 C C . GLY B 1 138 ? -1.566 -26.25 -10.055 1 96.25 138 GLY B C 1
ATOM 3940 O O . GLY B 1 138 ? -2.316 -27.125 -10.5 1 96.25 138 GLY B O 1
ATOM 3941 N N . ASP B 1 139 ? -0.937 -26.391 -8.938 1 97.62 139 ASP B N 1
ATOM 3942 C CA . ASP B 1 139 ? -1.018 -27.625 -8.164 1 97.62 139 ASP B CA 1
ATOM 3943 C C . ASP B 1 139 ? -1.802 -27.422 -6.871 1 97.62 139 ASP B C 1
ATOM 3945 O O . ASP B 1 139 ? -1.781 -28.266 -5.977 1 97.62 139 ASP B O 1
ATOM 3949 N N . VAL B 1 140 ? -2.525 -26.297 -6.789 1 97 140 VAL B N 1
ATOM 3950 C CA . VAL B 1 140 ? -3.268 -25.938 -5.586 1 97 140 VAL B CA 1
ATOM 3951 C C . VAL B 1 140 ? -4.355 -26.969 -5.32 1 97 140 VAL B C 1
ATOM 3953 O O . VAL B 1 140 ? -4.715 -27.219 -4.168 1 97 140 VAL B O 1
ATOM 3956 N N . SER B 1 141 ? -4.824 -27.672 -6.34 1 95.5 141 SER B N 1
ATOM 3957 C CA . SER B 1 141 ? -5.922 -28.625 -6.211 1 95.5 141 SER B CA 1
ATOM 3958 C C . SER B 1 141 ? -5.398 -30.062 -6.07 1 95.5 141 SER B C 1
ATOM 3960 O O . SER B 1 141 ? -6.156 -31.016 -6.234 1 95.5 141 SER B O 1
ATOM 3962 N N . TRP B 1 142 ? -4.125 -30.219 -5.797 1 97.75 142 TRP B N 1
ATOM 3963 C CA . TRP B 1 142 ? -3.5 -31.531 -5.652 1 97.75 142 TRP B CA 1
ATOM 3964 C C . TRP B 1 142 ? -2.949 -31.719 -4.242 1 97.75 142 TRP B C 1
ATOM 3966 O O . TRP B 1 142 ? -1.735 -31.828 -4.051 1 97.75 142 TRP B O 1
ATOM 3976 N N . PRO B 1 143 ? -3.879 -31.844 -3.27 1 97.56 143 PRO B N 1
ATOM 3977 C CA . PRO B 1 143 ? -3.459 -31.891 -1.868 1 97.56 143 PRO B CA 1
ATOM 3978 C C . PRO B 1 143 ? -2.506 -33.062 -1.582 1 97.56 143 PRO B C 1
ATOM 3980 O O . PRO B 1 143 ? -1.638 -32.938 -0.714 1 97.56 143 PRO B O 1
ATOM 3983 N N . GLN B 1 144 ? -2.588 -34.156 -2.293 1 96.25 144 GLN B N 1
ATOM 3984 C CA . GLN B 1 144 ? -1.713 -35.312 -2.062 1 96.25 144 GLN B CA 1
ATOM 3985 C C . GLN B 1 144 ? -0.258 -34.969 -2.359 1 96.25 144 GLN B C 1
ATOM 3987 O O . GLN B 1 144 ? 0.64 -35.312 -1.59 1 96.25 144 GLN B O 1
ATOM 3992 N N . PHE B 1 145 ? -0.114 -34.25 -3.41 1 98 145 PHE B N 1
ATOM 3993 C CA . PHE B 1 145 ? 1.234 -33.844 -3.77 1 98 145 PHE B CA 1
ATOM 3994 C C . PHE B 1 145 ? 1.762 -32.812 -2.777 1 98 145 PHE B C 1
ATOM 3996 O O . PHE B 1 145 ? 2.916 -32.875 -2.348 1 98 145 PHE B O 1
ATOM 4003 N N . ILE B 1 146 ? 0.938 -31.859 -2.469 1 98.69 146 ILE B N 1
ATOM 4004 C CA . ILE B 1 146 ? 1.294 -30.844 -1.494 1 98.69 146 ILE B CA 1
ATOM 4005 C C . ILE B 1 146 ? 1.742 -31.5 -0.191 1 98.69 146 ILE B C 1
ATOM 4007 O O . ILE B 1 146 ? 2.754 -31.109 0.394 1 98.69 146 ILE B O 1
ATOM 4011 N N . SER B 1 147 ? 1.029 -32.5 0.234 1 98.38 147 SER B N 1
ATOM 4012 C CA . SER B 1 147 ? 1.364 -33.219 1.454 1 98.38 147 SER B CA 1
ATOM 4013 C C . SER B 1 147 ? 2.721 -33.906 1.334 1 98.38 147 SER B C 1
ATOM 4015 O O . SER B 1 147 ? 3.496 -33.938 2.293 1 98.38 147 SER B O 1
ATOM 4017 N N . GLU B 1 148 ? 3.018 -34.469 0.164 1 98 148 GLU B N 1
ATOM 4018 C CA . GLU B 1 148 ? 4.305 -35.125 -0.056 1 98 148 GLU B CA 1
ATOM 4019 C C . GLU B 1 148 ? 5.461 -34.125 0.12 1 98 148 GLU B C 1
ATOM 4021 O O . GLU B 1 148 ? 6.488 -34.469 0.708 1 98 148 GLU B O 1
ATOM 4026 N N . VAL B 1 149 ? 5.285 -32.938 -0.404 1 98.69 149 VAL B N 1
ATOM 4027 C CA . VAL B 1 149 ? 6.301 -31.906 -0.248 1 98.69 149 VAL B CA 1
ATOM 4028 C C . VAL B 1 149 ? 6.402 -31.5 1.221 1 98.69 149 VAL B C 1
ATOM 4030 O O . VAL B 1 149 ? 7.504 -31.375 1.761 1 98.69 149 VAL B O 1
ATOM 4033 N N . ALA B 1 150 ? 5.266 -31.344 1.882 1 98.5 150 ALA B N 1
ATOM 4034 C CA . ALA B 1 150 ? 5.191 -30.875 3.264 1 98.5 150 ALA B CA 1
ATOM 4035 C C . ALA B 1 150 ? 5.91 -31.844 4.203 1 98.5 150 ALA B C 1
ATOM 4037 O O . ALA B 1 150 ? 6.488 -31.422 5.211 1 98.5 150 ALA B O 1
ATOM 4038 N N . LYS B 1 151 ? 5.902 -33.125 3.893 1 98.25 151 LYS B N 1
ATOM 4039 C CA . LYS B 1 151 ? 6.496 -34.156 4.723 1 98.25 151 LYS B CA 1
ATOM 4040 C C . LYS B 1 151 ? 8.008 -34 4.82 1 98.25 151 LYS B C 1
ATOM 4042 O O . LYS B 1 151 ? 8.648 -34.562 5.695 1 98.25 151 LYS B O 1
ATOM 4047 N N . ARG B 1 152 ? 8.555 -33.219 3.906 1 97.94 152 ARG B N 1
ATOM 4048 C CA . ARG B 1 152 ? 10 -33 3.941 1 97.94 152 ARG B CA 1
ATOM 4049 C C . ARG B 1 152 ? 10.383 -32.062 5.086 1 97.94 152 ARG B C 1
ATOM 4051 O O . ARG B 1 152 ? 11.57 -31.906 5.395 1 97.94 152 ARG B O 1
ATOM 4058 N N . GLY B 1 153 ? 9.484 -31.312 5.633 1 97.12 153 GLY B N 1
ATOM 4059 C CA . GLY B 1 153 ? 9.672 -30.641 6.914 1 97.12 153 GLY B CA 1
ATOM 4060 C C . GLY B 1 153 ? 10.305 -29.266 6.789 1 97.12 153 GLY B C 1
ATOM 4061 O O . GLY B 1 153 ? 10.859 -28.75 7.754 1 97.12 153 GLY B O 1
ATOM 4062 N N . LYS B 1 154 ? 10.273 -28.734 5.684 1 98.06 154 LYS B N 1
ATOM 4063 C CA . LYS B 1 154 ? 10.781 -27.375 5.457 1 98.06 154 LYS B CA 1
ATOM 4064 C C . LYS B 1 154 ? 9.633 -26.391 5.227 1 98.06 154 LYS B C 1
ATOM 4066 O O . LYS B 1 154 ? 8.547 -26.797 4.812 1 98.06 154 LYS B O 1
ATOM 4071 N N . PRO B 1 155 ? 9.906 -25.062 5.516 1 98.62 155 PRO B N 1
ATOM 4072 C CA . PRO B 1 155 ? 8.859 -24.078 5.262 1 98.62 155 PRO B CA 1
ATOM 4073 C C . PRO B 1 155 ? 8.328 -24.125 3.832 1 98.62 155 PRO B C 1
ATOM 4075 O O . PRO B 1 155 ? 9.078 -24.453 2.904 1 98.62 155 PRO B O 1
ATOM 4078 N N . MET B 1 156 ? 7.035 -23.797 3.721 1 98.81 156 MET B N 1
ATOM 4079 C CA . MET B 1 156 ? 6.418 -23.859 2.4 1 98.81 156 MET B CA 1
ATOM 4080 C C . MET B 1 156 ? 5.68 -22.562 2.08 1 98.81 156 MET B C 1
ATOM 4082 O O . MET B 1 156 ? 5.031 -21.984 2.949 1 98.81 156 MET B O 1
ATOM 4086 N N . PHE B 1 157 ? 5.828 -22.109 0.883 1 98.88 157 PHE B N 1
ATOM 4087 C CA . PHE B 1 157 ? 5.008 -21.062 0.28 1 98.88 157 PHE B CA 1
ATOM 4088 C C . PHE B 1 157 ? 4.004 -21.672 -0.698 1 98.88 157 PHE B C 1
ATOM 4090 O O . PHE B 1 157 ? 4.383 -22.391 -1.62 1 98.88 157 PHE B O 1
ATOM 4097 N N . VAL B 1 158 ? 2.703 -21.344 -0.531 1 98.94 158 VAL B N 1
ATOM 4098 C CA . VAL B 1 158 ? 1.68 -21.922 -1.402 1 98.94 158 VAL B CA 1
ATOM 4099 C C . VAL B 1 158 ? 0.894 -20.797 -2.08 1 98.94 158 VAL B C 1
ATOM 4101 O O . VAL B 1 158 ? 0.204 -20.031 -1.411 1 98.94 158 VAL B O 1
ATOM 4104 N N . ALA B 1 159 ? 1.021 -20.703 -3.377 1 98.81 159 ALA B N 1
ATOM 4105 C CA . ALA B 1 159 ? 0.239 -19.75 -4.152 1 98.81 159 ALA B CA 1
ATOM 4106 C C . ALA B 1 159 ? -1.153 -20.297 -4.457 1 98.81 159 ALA B C 1
ATOM 4108 O O . ALA B 1 159 ? -1.312 -21.484 -4.734 1 98.81 159 ALA B O 1
ATOM 4109 N N . THR B 1 160 ? -2.094 -19.422 -4.523 1 98.56 160 THR B N 1
ATOM 4110 C CA . THR B 1 160 ? -3.471 -19.891 -4.621 1 98.56 160 THR B CA 1
ATOM 4111 C C . THR B 1 160 ? -4.172 -19.266 -5.824 1 98.56 160 THR B C 1
ATOM 4113 O O . THR B 1 160 ? -5.348 -18.906 -5.746 1 98.56 160 THR B O 1
ATOM 4116 N N . GLY B 1 161 ? -3.436 -19.062 -6.863 1 97.94 161 GLY B N 1
ATOM 4117 C CA . GLY B 1 161 ? -4.059 -18.562 -8.078 1 97.94 161 GLY B CA 1
ATOM 4118 C C . GLY B 1 161 ? -5.09 -19.516 -8.656 1 97.94 161 GLY B C 1
ATOM 4119 O O . GLY B 1 161 ? -4.98 -20.734 -8.477 1 97.94 161 GLY B O 1
ATOM 4120 N N . ALA B 1 162 ? -6.086 -18.969 -9.312 1 96.25 162 ALA B N 1
ATOM 4121 C CA . ALA B 1 162 ? -7.133 -19.734 -9.984 1 96.25 162 ALA B CA 1
ATOM 4122 C C . ALA B 1 162 ? -7.781 -20.734 -9.031 1 96.25 162 ALA B C 1
ATOM 4124 O O . ALA B 1 162 ? -7.918 -21.906 -9.359 1 96.25 162 ALA B O 1
ATOM 4125 N N . SER B 1 163 ? -8.109 -20.328 -7.863 1 97 163 SER B N 1
ATOM 4126 C CA . SER B 1 163 ? -8.766 -21.172 -6.867 1 97 163 SER B CA 1
ATOM 4127 C C . SER B 1 163 ? -9.75 -20.359 -6.031 1 97 163 SER B C 1
ATOM 4129 O O . SER B 1 163 ? -9.672 -19.125 -5.992 1 97 163 SER B O 1
ATOM 4131 N N . ASP B 1 164 ? -10.711 -21.016 -5.477 1 97.44 164 ASP B N 1
ATOM 4132 C CA . ASP B 1 164 ? -11.617 -20.359 -4.535 1 97.44 164 ASP B CA 1
ATOM 4133 C C . ASP B 1 164 ? -11.172 -20.609 -3.094 1 97.44 164 ASP B C 1
ATOM 4135 O O . ASP B 1 164 ? -10.094 -21.156 -2.854 1 97.44 164 ASP B O 1
ATOM 4139 N N . MET B 1 165 ? -11.938 -20.109 -2.16 1 98.44 165 MET B N 1
ATOM 4140 C CA . MET B 1 165 ? -11.539 -20.156 -0.755 1 98.44 165 MET B CA 1
ATOM 4141 C C . MET B 1 165 ? -11.453 -21.609 -0.265 1 98.44 165 MET B C 1
ATOM 4143 O O . MET B 1 165 ? -10.531 -21.969 0.465 1 98.44 165 MET B O 1
ATOM 4147 N N . GLU B 1 166 ? -12.383 -22.438 -0.659 1 98.06 166 GLU B N 1
ATOM 4148 C CA . GLU B 1 166 ? -12.391 -23.844 -0.239 1 98.06 166 GLU B CA 1
ATOM 4149 C C . GLU B 1 166 ? -11.125 -24.547 -0.703 1 98.06 166 GLU B C 1
ATOM 4151 O O . GLU B 1 166 ? -10.484 -25.266 0.076 1 98.06 166 GLU B O 1
ATOM 4156 N N . GLU B 1 167 ? -10.781 -24.344 -1.92 1 97.62 167 GLU B N 1
ATOM 4157 C CA . GLU B 1 167 ? -9.586 -24.969 -2.48 1 97.62 167 GLU B CA 1
ATOM 4158 C C . GLU B 1 167 ? -8.328 -24.453 -1.787 1 97.62 167 GLU B C 1
ATOM 4160 O O . GLU B 1 167 ? -7.406 -25.219 -1.51 1 97.62 167 GLU B O 1
ATOM 4165 N N . SER B 1 168 ? -8.281 -23.156 -1.546 1 98.5 168 SER B N 1
ATOM 4166 C CA . SER B 1 168 ? -7.141 -22.562 -0.865 1 98.5 168 SER B CA 1
ATOM 4167 C C . SER B 1 168 ? -6.965 -23.141 0.535 1 98.5 168 SER B C 1
ATOM 4169 O O . SER B 1 168 ? -5.848 -23.469 0.944 1 98.5 168 SER B O 1
ATOM 4171 N N . ILE B 1 169 ? -8.062 -23.281 1.235 1 98.44 169 ILE B N 1
ATOM 4172 C CA . ILE B 1 169 ? -8.031 -23.844 2.586 1 98.44 169 ILE B CA 1
ATOM 4173 C C . ILE B 1 169 ? -7.594 -25.297 2.533 1 98.44 169 ILE B C 1
ATOM 4175 O O . ILE B 1 169 ? -6.789 -25.75 3.354 1 98.44 169 ILE B O 1
ATOM 4179 N N . ARG B 1 170 ? -8.102 -26.062 1.562 1 98.06 170 ARG B N 1
ATOM 4180 C CA . ARG B 1 170 ? -7.723 -27.453 1.412 1 98.06 170 ARG B CA 1
ATOM 4181 C C . ARG B 1 170 ? -6.219 -27.594 1.186 1 98.06 170 ARG B C 1
ATOM 4183 O O . ARG B 1 170 ? -5.578 -28.469 1.764 1 98.06 170 ARG B O 1
ATOM 4190 N N . ALA B 1 171 ? -5.695 -26.719 0.366 1 98.56 171 ALA B N 1
ATOM 4191 C CA . ALA B 1 171 ? -4.254 -26.734 0.118 1 98.56 171 ALA B CA 1
ATOM 4192 C C . ALA B 1 171 ? -3.477 -26.422 1.39 1 98.56 171 ALA B C 1
ATOM 4194 O O . ALA B 1 171 ? -2.504 -27.094 1.718 1 98.56 171 ALA B O 1
ATOM 4195 N N . ALA B 1 172 ? -3.898 -25.391 2.092 1 98.62 172 ALA B N 1
ATOM 4196 C CA . ALA B 1 172 ? -3.25 -25.016 3.346 1 98.62 172 ALA B CA 1
ATOM 4197 C C . ALA B 1 172 ? -3.303 -26.156 4.355 1 98.62 172 ALA B C 1
ATOM 4199 O O . ALA B 1 172 ? -2.299 -26.469 5.004 1 98.62 172 ALA B O 1
ATOM 4200 N N . GLU B 1 173 ? -4.434 -26.812 4.441 1 98.25 173 GLU B N 1
ATOM 4201 C CA . GLU B 1 173 ? -4.621 -27.891 5.41 1 98.25 173 GLU B CA 1
ATOM 4202 C C . GLU B 1 173 ? -3.771 -29.109 5.059 1 98.25 173 GLU B C 1
ATOM 4204 O O . GLU B 1 173 ? -3.297 -29.812 5.945 1 98.25 173 GLU B O 1
ATOM 4209 N N . ALA B 1 174 ? -3.582 -29.328 3.771 1 98.31 174 ALA B N 1
ATOM 4210 C CA . ALA B 1 174 ? -2.711 -30.422 3.344 1 98.31 174 ALA B CA 1
ATOM 4211 C C . ALA B 1 174 ? -1.289 -30.219 3.861 1 98.31 174 ALA B C 1
ATOM 4213 O O . ALA B 1 174 ? -0.6 -31.188 4.191 1 98.31 174 ALA B O 1
ATOM 4214 N N . VAL B 1 175 ? -0.842 -28.953 3.891 1 98.75 175 VAL B N 1
ATOM 4215 C CA . VAL B 1 175 ? 0.467 -28.641 4.457 1 98.75 175 VAL B CA 1
ATOM 4216 C C . VAL B 1 175 ? 0.424 -28.797 5.973 1 98.75 175 VAL B C 1
ATOM 4218 O O . VAL B 1 175 ? 1.238 -29.516 6.555 1 98.75 175 VAL B O 1
ATOM 4221 N N . LEU B 1 176 ? -0.557 -28.203 6.617 1 98.44 176 LEU B N 1
ATOM 4222 C CA . LEU B 1 176 ? -0.604 -28.016 8.062 1 98.44 176 LEU B CA 1
ATOM 4223 C C . LEU B 1 176 ? -0.875 -29.328 8.773 1 98.44 176 LEU B C 1
ATOM 4225 O O . LEU B 1 176 ? -0.657 -29.453 9.977 1 98.44 176 LEU B O 1
ATOM 4229 N N . ALA B 1 177 ? -1.326 -30.312 8.047 1 97.69 177 ALA B N 1
ATOM 4230 C CA . ALA B 1 177 ? -1.541 -31.656 8.609 1 97.69 177 ALA B CA 1
ATOM 4231 C C . ALA B 1 177 ? -0.219 -32.281 9.016 1 97.69 177 ALA B C 1
ATOM 4233 O O . ALA B 1 177 ? -0.189 -33.156 9.891 1 97.69 177 ALA B O 1
ATOM 4234 N N . VAL B 1 178 ? 0.921 -31.828 8.445 1 97.94 178 VAL B N 1
ATOM 4235 C CA . VAL B 1 178 ? 2.166 -32.531 8.711 1 97.94 178 VAL B CA 1
ATOM 4236 C C . VAL B 1 178 ? 3.307 -31.547 8.883 1 97.94 178 VAL B C 1
ATOM 4238 O O . VAL B 1 178 ? 4.418 -31.922 9.266 1 97.94 178 VAL B O 1
ATOM 4241 N N . ASN B 1 179 ? 3.098 -30.297 8.586 1 98.06 179 ASN B N 1
ATOM 4242 C CA . ASN B 1 179 ? 4.09 -29.219 8.633 1 98.06 179 ASN B CA 1
ATOM 4243 C C . ASN B 1 179 ? 3.482 -27.922 9.141 1 98.06 179 ASN B C 1
ATOM 4245 O O . ASN B 1 179 ? 2.482 -27.438 8.602 1 98.06 179 ASN B O 1
ATOM 4249 N N . ARG B 1 180 ? 4.043 -27.266 10.07 1 98.38 180 ARG B N 1
ATOM 4250 C CA . ARG B 1 180 ? 3.453 -26.094 10.727 1 98.38 180 ARG B CA 1
ATOM 4251 C C . ARG B 1 180 ? 3.963 -24.797 10.109 1 98.38 180 ARG B C 1
ATOM 4253 O O . ARG B 1 180 ? 3.574 -23.719 10.531 1 98.38 180 ARG B O 1
ATOM 4260 N N . GLU B 1 181 ? 4.93 -24.891 9.195 1 98.62 181 GLU B N 1
ATOM 4261 C CA . GLU B 1 181 ? 5.574 -23.703 8.625 1 98.62 181 GLU B CA 1
ATOM 4262 C C . GLU B 1 181 ? 5.051 -23.422 7.219 1 98.62 181 GLU B C 1
ATOM 4264 O O . GLU B 1 181 ? 5.52 -24.016 6.242 1 98.62 181 GLU B O 1
ATOM 4269 N N . LEU B 1 182 ? 4.082 -22.5 7.172 1 98.75 182 LEU B N 1
ATOM 4270 C CA . LEU B 1 182 ? 3.371 -22.203 5.934 1 98.75 182 LEU B CA 1
ATOM 4271 C C . LEU B 1 182 ? 3.23 -20.688 5.742 1 98.75 182 LEU B C 1
ATOM 4273 O O . LEU B 1 182 ? 2.926 -19.969 6.691 1 98.75 182 LEU B O 1
ATOM 4277 N N . CYS B 1 183 ? 3.512 -20.266 4.578 1 98.88 183 CYS B N 1
ATOM 4278 C CA . CYS B 1 183 ? 3.094 -18.953 4.086 1 98.88 183 CYS B CA 1
ATOM 4279 C C . CYS B 1 183 ? 2.082 -19.109 2.953 1 98.88 183 CYS B C 1
ATOM 4281 O O . CYS B 1 183 ? 2.4 -19.641 1.894 1 98.88 183 CYS B O 1
ATOM 4283 N N . LEU B 1 184 ? 0.884 -18.703 3.191 1 98.88 184 LEU B N 1
ATOM 4284 C CA . LEU B 1 184 ? -0.174 -18.75 2.189 1 98.88 184 LEU B CA 1
ATOM 4285 C C . LEU B 1 184 ? -0.19 -17.469 1.349 1 98.88 184 LEU B C 1
ATOM 4287 O O . LEU B 1 184 ? -0.257 -16.375 1.891 1 98.88 184 LEU B O 1
ATOM 4291 N N . MET B 1 185 ? -0.152 -17.625 0.031 1 98.94 185 MET B N 1
ATOM 4292 C CA . MET B 1 185 ? 0.035 -16.469 -0.844 1 98.94 185 MET B CA 1
ATOM 4293 C C . MET B 1 185 ? -1.189 -16.25 -1.726 1 98.94 185 MET B C 1
ATOM 4295 O O . MET B 1 185 ? -1.625 -17.172 -2.43 1 98.94 185 MET B O 1
ATOM 4299 N N . GLN B 1 186 ? -1.754 -15.023 -1.713 1 98.88 186 GLN B N 1
ATOM 4300 C CA . GLN B 1 186 ? -2.713 -14.625 -2.736 1 98.88 186 GLN B CA 1
ATOM 4301 C C . GLN B 1 186 ? -2.047 -14.516 -4.105 1 98.88 186 GLN B C 1
ATOM 4303 O O . GLN B 1 186 ? -0.88 -14.133 -4.203 1 98.88 186 GLN B O 1
ATOM 4308 N N . CYS B 1 187 ? -2.82 -14.906 -5.105 1 98.69 187 CYS B N 1
ATOM 4309 C CA . CYS B 1 187 ? -2.258 -14.945 -6.449 1 98.69 187 CYS B CA 1
ATOM 4310 C C . CYS B 1 187 ? -3.357 -14.859 -7.504 1 98.69 187 CYS B C 1
ATOM 4312 O O . CYS B 1 187 ? -4.445 -15.406 -7.316 1 98.69 187 CYS B O 1
ATOM 4314 N N . ASN B 1 188 ? -3.143 -14.07 -8.484 1 98 188 ASN B N 1
ATOM 4315 C CA . ASN B 1 188 ? -3.873 -14.133 -9.75 1 98 188 ASN B CA 1
ATOM 4316 C C . ASN B 1 188 ? -3.02 -14.734 -10.859 1 98 188 ASN B C 1
ATOM 4318 O O . ASN B 1 188 ? -1.972 -14.188 -11.211 1 98 188 ASN B O 1
ATOM 4322 N N . THR B 1 189 ? -3.428 -15.844 -11.352 1 95.56 189 THR B N 1
ATOM 4323 C CA . THR B 1 189 ? -2.635 -16.578 -12.328 1 95.56 189 THR B CA 1
ATOM 4324 C C . THR B 1 189 ? -2.943 -16.109 -13.742 1 95.56 189 THR B C 1
ATOM 4326 O O . THR B 1 189 ? -3.828 -16.656 -14.406 1 95.56 189 THR B O 1
ATOM 4329 N N . ASN B 1 190 ? -2.293 -15.141 -14.18 1 92.81 190 ASN B N 1
ATOM 4330 C CA . ASN B 1 190 ? -2.344 -14.555 -15.508 1 92.81 190 ASN B CA 1
ATOM 4331 C C . ASN B 1 190 ? -0.995 -13.961 -15.914 1 92.81 190 ASN B C 1
ATOM 4333 O O . ASN B 1 190 ? -0.457 -13.102 -15.227 1 92.81 190 ASN B O 1
ATOM 4337 N N . TYR B 1 191 ? -0.498 -14.398 -17.062 1 87.44 191 TYR B N 1
ATOM 4338 C CA . TYR B 1 191 ? 0.892 -14.109 -17.406 1 87.44 191 TYR B CA 1
ATOM 4339 C C . TYR B 1 191 ? 0.977 -13.195 -18.625 1 87.44 191 TYR B C 1
ATOM 4341 O O . TYR B 1 191 ? 1.982 -13.195 -19.344 1 87.44 191 TYR B O 1
ATOM 4349 N N . THR B 1 192 ? -0.045 -12.492 -18.891 1 88.12 192 THR B N 1
ATOM 4350 C CA . THR B 1 192 ? -0.071 -11.602 -20.047 1 88.12 192 THR B CA 1
ATOM 4351 C C . THR B 1 192 ? 0.695 -10.32 -19.75 1 88.12 192 THR B C 1
ATOM 4353 O O . THR B 1 192 ? 1.09 -9.602 -20.688 1 88.12 192 THR B O 1
ATOM 4356 N N . GLY B 1 193 ? 0.769 -10.016 -18.516 1 87.75 193 GLY B N 1
ATOM 4357 C CA . GLY B 1 193 ? 1.436 -8.781 -18.156 1 87.75 193 GLY B CA 1
ATOM 4358 C C . GLY B 1 193 ? 0.59 -7.547 -18.422 1 87.75 193 GLY B C 1
ATOM 4359 O O . GLY B 1 193 ? 1.076 -6.418 -18.312 1 87.75 193 GLY B O 1
ATOM 4360 N N . SER B 1 194 ? -0.597 -7.75 -18.719 1 92.19 194 SER B N 1
ATOM 4361 C CA . SER B 1 194 ? -1.497 -6.641 -19.031 1 92.19 194 SER B CA 1
ATOM 4362 C C . SER B 1 194 ? -1.844 -5.855 -17.766 1 92.19 194 SER B C 1
ATOM 4364 O O . SER B 1 194 ? -2.008 -6.438 -16.688 1 92.19 194 SER B O 1
ATOM 4366 N N . HIS B 1 195 ? -2.031 -4.602 -17.953 1 94 195 HIS B N 1
ATOM 4367 C CA . HIS B 1 195 ? -2.445 -3.746 -16.844 1 94 195 HIS B CA 1
ATOM 4368 C C . HIS B 1 195 ? -3.859 -4.086 -16.391 1 94 195 HIS B C 1
ATOM 4370 O O . HIS B 1 195 ? -4.215 -3.838 -15.234 1 94 195 HIS B O 1
ATOM 4376 N N . ASP B 1 196 ? -4.566 -4.688 -17.25 1 95 196 ASP B N 1
ATOM 4377 C CA . ASP B 1 196 ? -5.934 -5.07 -16.922 1 95 196 ASP B CA 1
ATOM 4378 C C . ASP B 1 196 ? -5.949 -6.137 -15.82 1 95 196 ASP B C 1
ATOM 4380 O O . ASP B 1 196 ? -6.973 -6.34 -15.164 1 95 196 ASP B O 1
ATOM 4384 N N . ASN B 1 197 ? -4.793 -6.754 -15.641 1 96.44 197 ASN B N 1
ATOM 4385 C CA . ASN B 1 197 ? -4.727 -7.828 -14.656 1 96.44 197 ASN B CA 1
ATOM 4386 C C . ASN B 1 197 ? -4.871 -7.297 -13.234 1 96.44 197 ASN B C 1
ATOM 4388 O O . ASN B 1 197 ? -5.219 -8.047 -12.32 1 96.44 197 ASN B O 1
ATOM 4392 N N . PHE B 1 198 ? -4.66 -6.02 -13.078 1 98.38 198 PHE B N 1
ATOM 4393 C CA . PHE B 1 198 ? -4.754 -5.441 -11.742 1 98.38 198 PHE B CA 1
ATOM 4394 C C . PHE B 1 198 ? -6.137 -5.672 -11.148 1 98.38 198 PHE B C 1
ATOM 4396 O O . PHE B 1 198 ? -6.266 -6.004 -9.969 1 98.38 198 PHE B O 1
ATOM 4403 N N . SER B 1 199 ? -7.16 -5.578 -11.938 1 98.31 199 SER B N 1
ATOM 4404 C CA . SER B 1 199 ? -8.531 -5.641 -11.453 1 98.31 199 SER B CA 1
ATOM 4405 C C . SER B 1 199 ? -8.914 -7.059 -11.039 1 98.31 199 SER B C 1
ATOM 4407 O O . SER B 1 199 ? -10 -7.285 -10.516 1 98.31 199 SER B O 1
ATOM 4409 N N . ASN B 1 200 ? -7.938 -8.008 -11.234 1 98.44 200 ASN B N 1
ATOM 4410 C CA . ASN B 1 200 ? -8.211 -9.406 -10.914 1 98.44 200 ASN B CA 1
ATOM 4411 C C . ASN B 1 200 ? -7.301 -9.914 -9.797 1 98.44 200 ASN B C 1
ATOM 4413 O O . ASN B 1 200 ? -7.367 -11.086 -9.422 1 98.44 200 ASN B O 1
ATOM 4417 N N . VAL B 1 201 ? -6.5 -9.055 -9.227 1 98.69 201 VAL B N 1
ATOM 4418 C CA . VAL B 1 201 ? -5.539 -9.461 -8.211 1 98.69 201 VAL B CA 1
ATOM 4419 C C . VAL B 1 201 ? -6.27 -9.781 -6.91 1 98.69 201 VAL B C 1
ATOM 4421 O O . VAL B 1 201 ? -6.031 -10.828 -6.293 1 98.69 201 VAL B O 1
ATOM 4424 N N . ASN B 1 202 ? -7.176 -8.867 -6.531 1 98.75 202 ASN B N 1
ATOM 4425 C CA . ASN B 1 202 ? -8.016 -8.977 -5.344 1 98.75 202 ASN B CA 1
ATOM 4426 C C . ASN B 1 202 ? -7.184 -9.109 -4.074 1 98.75 202 ASN B C 1
ATOM 4428 O O . ASN B 1 202 ? -7.27 -10.125 -3.377 1 98.75 202 ASN B O 1
ATOM 4432 N N . LEU B 1 203 ? -6.457 -8.109 -3.744 1 98.94 203 LEU B N 1
ATOM 4433 C CA . LEU B 1 203 ? -5.543 -8.078 -2.607 1 98.94 203 LEU B CA 1
ATOM 4434 C C . LEU B 1 203 ? -6.301 -8.266 -1.296 1 98.94 203 LEU B C 1
ATOM 4436 O O . LEU B 1 203 ? -5.754 -8.797 -0.328 1 98.94 203 LEU B O 1
ATOM 4440 N N . ASN B 1 204 ? -7.562 -7.887 -1.262 1 98.81 204 ASN B N 1
ATOM 4441 C CA . ASN B 1 204 ? -8.352 -7.969 -0.036 1 98.81 204 ASN B CA 1
ATOM 4442 C C . ASN B 1 204 ? -8.609 -9.414 0.368 1 98.81 204 ASN B C 1
ATOM 4444 O O . ASN B 1 204 ? -9.07 -9.68 1.479 1 98.81 204 ASN B O 1
ATOM 4448 N N . VAL B 1 205 ? -8.273 -10.359 -0.465 1 98.94 205 VAL B N 1
ATOM 4449 C CA . VAL B 1 205 ? -8.297 -11.766 -0.086 1 98.94 205 VAL B CA 1
ATOM 4450 C C . VAL B 1 205 ? -7.312 -12.016 1.055 1 98.94 205 VAL B C 1
ATOM 4452 O O . VAL B 1 205 ? -7.527 -12.891 1.891 1 98.94 205 VAL B O 1
ATOM 4455 N N . LEU B 1 206 ? -6.262 -11.234 1.139 1 98.88 206 LEU B N 1
ATOM 4456 C CA . LEU B 1 206 ? -5.312 -11.359 2.242 1 98.88 206 LEU B CA 1
ATOM 4457 C C . LEU B 1 206 ? -6.016 -11.164 3.582 1 98.88 206 LEU B C 1
ATOM 4459 O O . LEU B 1 206 ? -5.672 -11.828 4.566 1 98.88 206 LEU B O 1
ATOM 4463 N N . LYS B 1 207 ? -6.988 -10.266 3.604 1 98.5 207 LYS B N 1
ATOM 4464 C CA . LYS B 1 207 ? -7.773 -10.094 4.824 1 98.5 207 LYS B CA 1
ATOM 4465 C C . LYS B 1 207 ? -8.578 -11.352 5.137 1 98.5 207 LYS B C 1
ATOM 4467 O O . LYS B 1 207 ? -8.695 -11.742 6.301 1 98.5 207 LYS B O 1
ATOM 4472 N N . ALA B 1 208 ? -9.148 -11.938 4.141 1 98.69 208 ALA B N 1
ATOM 4473 C CA . ALA B 1 208 ? -9.898 -13.18 4.324 1 98.69 208 ALA B CA 1
ATOM 4474 C C . ALA B 1 208 ? -9 -14.297 4.84 1 98.69 208 ALA B C 1
ATOM 4476 O O . ALA B 1 208 ? -9.383 -15.047 5.742 1 98.69 208 ALA B O 1
ATOM 4477 N N . PHE B 1 209 ? -7.836 -14.406 4.262 1 98.81 209 PHE B N 1
ATOM 4478 C CA . PHE B 1 209 ? -6.871 -15.398 4.715 1 98.81 209 PHE B CA 1
ATOM 4479 C C . PHE B 1 209 ? -6.504 -15.172 6.176 1 98.81 209 PHE B C 1
ATOM 4481 O O . PHE B 1 209 ? -6.434 -16.109 6.965 1 98.81 209 PHE B O 1
ATOM 4488 N N . ALA B 1 210 ? -6.27 -13.914 6.523 1 98.31 210 ALA B N 1
ATOM 4489 C CA . ALA B 1 210 ? -5.895 -13.586 7.895 1 98.31 210 ALA B CA 1
ATOM 4490 C C . ALA B 1 210 ? -7 -13.961 8.875 1 98.31 210 ALA B C 1
ATOM 4492 O O . ALA B 1 210 ? -6.727 -14.367 10.008 1 98.31 210 ALA B O 1
ATOM 4493 N N . THR B 1 211 ? -8.211 -13.812 8.453 1 97.81 211 THR B N 1
ATOM 4494 C CA . THR B 1 211 ? -9.352 -14.195 9.273 1 97.81 211 THR B CA 1
ATOM 4495 C C . THR B 1 211 ? -9.43 -15.711 9.422 1 97.81 211 THR B C 1
ATOM 4497 O O . THR B 1 211 ? -9.664 -16.219 10.523 1 97.81 211 THR B O 1
ATOM 4500 N N . ALA B 1 212 ? -9.164 -16.391 8.352 1 97.81 212 ALA B N 1
ATOM 4501 C CA . ALA B 1 212 ? -9.242 -17.844 8.352 1 97.81 212 ALA B CA 1
ATOM 4502 C C . ALA B 1 212 ? -8.07 -18.453 9.117 1 97.81 212 ALA B C 1
ATOM 4504 O O . ALA B 1 212 ? -8.211 -19.5 9.766 1 97.81 212 ALA B O 1
ATOM 4505 N N . PHE B 1 213 ? -6.91 -17.828 9.008 1 98 213 PHE B N 1
ATOM 4506 C CA . PHE B 1 213 ? -5.68 -18.297 9.633 1 98 213 PHE B CA 1
ATOM 4507 C C . PHE B 1 213 ? -4.988 -17.188 10.391 1 98 213 PHE B C 1
ATOM 4509 O O . PHE B 1 213 ? -3.93 -16.703 9.977 1 98 213 PHE B O 1
ATOM 4516 N N . PRO B 1 214 ? -5.473 -16.844 11.602 1 97.31 214 PRO B N 1
ATOM 4517 C CA . PRO B 1 214 ? -4.906 -15.711 12.344 1 97.31 214 PRO B CA 1
ATOM 4518 C C . PRO B 1 214 ? -3.438 -15.914 12.703 1 97.31 214 PRO B C 1
ATOM 4520 O O . PRO B 1 214 ? -3.078 -16.922 13.305 1 97.31 214 PRO B O 1
ATOM 4523 N N . GLY B 1 215 ? -2.666 -14.984 12.242 1 97.19 215 GLY B N 1
ATOM 4524 C CA . GLY B 1 215 ? -1.259 -15 12.602 1 97.19 215 GLY B CA 1
ATOM 4525 C C . GLY B 1 215 ? -0.394 -15.758 11.609 1 97.19 215 GLY B C 1
ATOM 4526 O O . GLY B 1 215 ? 0.833 -15.758 11.727 1 97.19 215 GLY B O 1
ATOM 4527 N N . LEU B 1 216 ? -1.017 -16.453 10.641 1 98.31 216 LEU B N 1
ATOM 4528 C CA . LEU B 1 216 ? -0.259 -17.156 9.617 1 98.31 216 LEU B CA 1
ATOM 4529 C C . LEU B 1 216 ? 0.474 -16.188 8.703 1 98.31 216 LEU B C 1
ATOM 4531 O O . LEU B 1 216 ? -0.111 -15.203 8.242 1 98.31 216 LEU B O 1
ATOM 4535 N N . PRO B 1 217 ? 1.792 -16.375 8.445 1 98.69 217 PRO B N 1
ATOM 4536 C CA . PRO B 1 217 ? 2.438 -15.555 7.422 1 98.69 217 PRO B CA 1
ATOM 4537 C C . PRO B 1 217 ? 1.731 -15.625 6.066 1 98.69 217 PRO B C 1
ATOM 4539 O O . PRO B 1 217 ? 1.38 -16.719 5.613 1 98.69 217 PRO B O 1
ATOM 4542 N N . LEU B 1 218 ? 1.458 -14.5 5.527 1 98.88 218 LEU B N 1
ATOM 4543 C CA . LEU B 1 218 ? 0.81 -14.398 4.227 1 98.88 218 LEU B CA 1
ATOM 4544 C C . LEU B 1 218 ? 1.746 -13.766 3.199 1 98.88 218 LEU B C 1
ATOM 4546 O O . LEU B 1 218 ? 2.742 -13.141 3.566 1 98.88 218 LEU B O 1
ATOM 4550 N N . GLY B 1 219 ? 1.461 -14 1.936 1 98.88 219 GLY B N 1
ATOM 4551 C CA . GLY 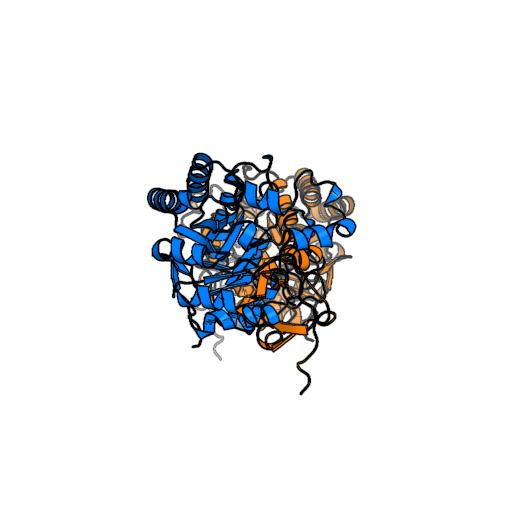B 1 219 ? 2.27 -13.43 0.869 1 98.88 219 GLY B CA 1
ATOM 4552 C C . GLY B 1 219 ? 1.484 -13.172 -0.403 1 98.88 219 GLY B C 1
ATOM 4553 O O . GLY B 1 219 ? 0.263 -13.336 -0.428 1 98.88 219 GLY B O 1
ATOM 4554 N N . LEU B 1 220 ? 2.234 -12.656 -1.378 1 98.94 220 LEU B N 1
ATOM 4555 C CA . LEU B 1 220 ? 1.681 -12.383 -2.699 1 98.94 220 LEU B CA 1
ATOM 4556 C C . LEU B 1 220 ? 2.562 -12.977 -3.793 1 98.94 220 LEU B C 1
ATOM 4558 O O . LEU B 1 220 ? 3.768 -12.727 -3.83 1 98.94 220 LEU B O 1
ATOM 4562 N N . SER B 1 221 ? 2.047 -13.883 -4.543 1 98.81 221 SER B N 1
ATOM 4563 C CA . SER B 1 221 ? 2.627 -14.273 -5.824 1 98.81 221 SER B CA 1
ATOM 4564 C C . SER B 1 221 ? 2.045 -13.453 -6.969 1 98.81 221 SER B C 1
ATOM 4566 O O . SER B 1 221 ? 0.895 -13.664 -7.363 1 98.81 221 SER B O 1
ATOM 4568 N N . ASP B 1 222 ? 2.812 -12.562 -7.512 1 98.25 222 ASP B N 1
ATOM 4569 C CA . ASP B 1 222 ? 2.264 -11.477 -8.312 1 98.25 222 ASP B CA 1
ATOM 4570 C C . ASP B 1 222 ? 2.795 -11.523 -9.742 1 98.25 222 ASP B C 1
ATOM 4572 O O . ASP B 1 222 ? 3.967 -11.836 -9.969 1 98.25 222 ASP B O 1
ATOM 4576 N N . HIS B 1 223 ? 1.894 -11.172 -10.711 1 97.56 223 HIS B N 1
ATOM 4577 C CA . HIS B 1 223 ? 2.254 -11.156 -12.125 1 97.56 223 HIS B CA 1
ATOM 4578 C C . HIS B 1 223 ? 1.908 -9.82 -12.773 1 97.56 223 HIS B C 1
ATOM 4580 O O . HIS B 1 223 ? 1.871 -9.711 -14 1 97.56 223 HIS B O 1
ATOM 4586 N N . THR B 1 224 ? 1.563 -8.82 -11.984 1 97.62 224 THR B N 1
ATOM 4587 C CA . THR B 1 224 ? 1.288 -7.488 -12.5 1 97.62 224 THR B CA 1
ATOM 4588 C C . THR B 1 224 ? 2.578 -6.684 -12.641 1 97.62 224 THR B C 1
ATOM 4590 O O . THR B 1 224 ? 3.572 -6.98 -11.969 1 97.62 224 THR B O 1
ATOM 4593 N N . PRO B 1 225 ? 2.516 -5.703 -13.523 1 96.62 225 PRO B N 1
ATOM 4594 C CA . PRO B 1 225 ? 3.703 -4.855 -13.664 1 96.62 225 PRO B CA 1
ATOM 4595 C C . PRO B 1 225 ? 3.967 -3.998 -12.43 1 96.62 225 PRO B C 1
ATOM 4597 O O . PRO B 1 225 ? 3.025 -3.576 -11.75 1 96.62 225 PRO B O 1
ATOM 4600 N N . GLY B 1 226 ? 5.219 -3.77 -12.195 1 96.75 226 GLY B N 1
ATOM 4601 C CA . GLY B 1 226 ? 5.602 -2.818 -11.164 1 96.75 226 GLY B CA 1
ATOM 4602 C C . GLY B 1 226 ? 5.324 -3.318 -9.766 1 96.75 226 GLY B C 1
ATOM 4603 O O . GLY B 1 226 ? 5.449 -4.512 -9.484 1 96.75 226 GLY B O 1
ATOM 4604 N N . HIS B 1 227 ? 5.141 -2.314 -8.828 1 98.56 227 HIS B N 1
ATOM 4605 C CA . HIS B 1 227 ? 5.113 -2.73 -7.43 1 98.56 227 HIS B CA 1
ATOM 4606 C C . HIS B 1 227 ? 3.875 -2.191 -6.719 1 98.56 227 HIS B C 1
ATOM 4608 O O . HIS B 1 227 ? 3.789 -2.244 -5.492 1 98.56 227 HIS B O 1
ATOM 4614 N N . SER B 1 228 ? 2.828 -1.649 -7.457 1 98.75 228 SER B N 1
ATOM 4615 C CA . SER B 1 228 ? 1.635 -1.106 -6.812 1 98.75 228 SER B CA 1
ATOM 4616 C C . SER B 1 228 ? 0.897 -2.18 -6.02 1 98.75 228 SER B C 1
ATOM 4618 O O . SER B 1 228 ? 0.565 -1.976 -4.852 1 98.75 228 SER B O 1
ATOM 4620 N N . ALA B 1 229 ? 0.718 -3.334 -6.664 1 98.81 229 ALA B N 1
ATOM 4621 C CA . ALA B 1 229 ? 0.026 -4.434 -5.996 1 98.81 229 ALA B CA 1
ATOM 4622 C C . ALA B 1 229 ? 0.835 -4.953 -4.809 1 98.81 229 ALA B C 1
ATOM 4624 O O . ALA B 1 229 ? 0.27 -5.312 -3.775 1 98.81 229 ALA B O 1
ATOM 4625 N N . VAL B 1 230 ? 2.168 -4.977 -4.961 1 98.94 230 VAL B N 1
ATOM 4626 C CA . VAL B 1 230 ? 3.053 -5.457 -3.908 1 98.94 230 VAL B CA 1
ATOM 4627 C C . VAL B 1 230 ? 2.928 -4.559 -2.678 1 98.94 230 VAL B C 1
ATOM 4629 O O . VAL B 1 230 ? 2.777 -5.051 -1.557 1 98.94 230 VAL B O 1
ATOM 4632 N N . LEU B 1 231 ? 2.939 -3.254 -2.871 1 98.94 231 LEU B N 1
ATOM 4633 C CA . LEU B 1 231 ? 2.83 -2.336 -1.743 1 98.94 231 LEU B CA 1
ATOM 4634 C C . LEU B 1 231 ? 1.479 -2.484 -1.052 1 98.94 231 LEU B C 1
ATOM 4636 O O . LEU B 1 231 ? 1.397 -2.439 0.177 1 98.94 231 LEU B O 1
ATOM 4640 N N . GLY B 1 232 ? 0.444 -2.629 -1.85 1 98.94 232 GLY B N 1
ATOM 4641 C CA . GLY B 1 232 ? -0.858 -2.912 -1.267 1 98.94 232 GLY B CA 1
ATOM 4642 C C . GLY B 1 232 ? -0.871 -4.172 -0.418 1 98.94 232 GLY B C 1
ATOM 4643 O O . GLY B 1 232 ? -1.398 -4.168 0.696 1 98.94 232 GLY B O 1
ATOM 4644 N N . ALA B 1 233 ? -0.27 -5.227 -0.962 1 98.94 233 ALA B N 1
ATOM 4645 C CA . ALA B 1 233 ? -0.235 -6.5 -0.248 1 98.94 233 ALA B CA 1
ATOM 4646 C C . ALA B 1 233 ? 0.517 -6.367 1.073 1 98.94 233 ALA B C 1
ATOM 4648 O O . ALA B 1 233 ? 0.07 -6.879 2.104 1 98.94 233 ALA B O 1
ATOM 4649 N N . VAL B 1 234 ? 1.635 -5.699 1.068 1 98.94 234 VAL B N 1
ATOM 4650 C CA . VAL B 1 234 ? 2.453 -5.516 2.262 1 98.94 234 VAL B CA 1
ATOM 4651 C C . VAL B 1 234 ? 1.683 -4.699 3.297 1 98.94 234 VAL B C 1
ATOM 4653 O O . VAL B 1 234 ? 1.695 -5.027 4.488 1 98.94 234 VAL B O 1
ATOM 4656 N N . ALA B 1 235 ? 0.988 -3.672 2.816 1 98.81 235 ALA B N 1
ATOM 4657 C CA . ALA B 1 235 ? 0.176 -2.863 3.725 1 98.81 235 ALA B CA 1
ATOM 4658 C C . ALA B 1 235 ? -0.919 -3.703 4.375 1 98.81 235 ALA B C 1
ATOM 4660 O O . ALA B 1 235 ? -1.301 -3.455 5.523 1 98.81 235 ALA B O 1
ATOM 4661 N N . LEU B 1 236 ? -1.377 -4.719 3.635 1 98.69 236 LEU B N 1
ATOM 4662 C CA . LEU B 1 236 ? -2.471 -5.555 4.113 1 98.69 236 LEU B CA 1
ATOM 4663 C C . LEU B 1 236 ? -1.938 -6.746 4.902 1 98.69 236 LEU B C 1
ATOM 4665 O O . LEU B 1 236 ? -2.709 -7.617 5.316 1 98.69 236 LEU B O 1
ATOM 4669 N N . GLY B 1 237 ? -0.617 -6.887 5.031 1 98.25 237 GLY B N 1
ATOM 4670 C CA . GLY B 1 237 ? -0.086 -7.852 5.98 1 98.25 237 GLY B CA 1
ATOM 4671 C C . GLY B 1 237 ? 0.792 -8.906 5.332 1 98.25 237 GLY B C 1
ATOM 4672 O O . GLY B 1 237 ? 1.348 -9.766 6.016 1 98.25 237 GLY B O 1
ATOM 4673 N N . ALA B 1 238 ? 0.98 -8.867 4.023 1 98.81 238 ALA B N 1
ATOM 4674 C CA . ALA B 1 238 ? 1.866 -9.82 3.365 1 98.81 238 ALA B CA 1
ATOM 4675 C C . ALA B 1 238 ? 3.32 -9.594 3.768 1 98.81 238 ALA B C 1
ATOM 4677 O O . ALA B 1 238 ? 3.754 -8.445 3.914 1 98.81 238 ALA B O 1
ATOM 4678 N N . ARG B 1 239 ? 4.047 -10.688 3.877 1 98.62 239 ARG B N 1
ATOM 4679 C CA . ARG B 1 239 ? 5.441 -10.578 4.289 1 98.62 239 ARG B CA 1
ATOM 4680 C C . ARG B 1 239 ? 6.344 -11.414 3.389 1 98.62 239 ARG B C 1
ATOM 4682 O O . ARG B 1 239 ? 7.52 -11.625 3.699 1 98.62 239 ARG B O 1
ATOM 4689 N N . ALA B 1 240 ? 5.809 -11.922 2.305 1 98.88 240 ALA B N 1
ATOM 4690 C CA . ALA B 1 240 ? 6.57 -12.555 1.229 1 98.88 240 ALA B CA 1
ATOM 4691 C C . ALA B 1 240 ? 5.992 -12.195 -0.136 1 98.88 240 ALA B C 1
ATOM 4693 O O . ALA B 1 240 ? 4.77 -12.148 -0.31 1 98.88 240 ALA B O 1
ATOM 4694 N N . VAL B 1 241 ? 6.875 -11.883 -1.031 1 98.94 241 VAL B N 1
ATOM 4695 C CA . VAL B 1 241 ? 6.477 -11.523 -2.387 1 98.94 241 VAL B CA 1
ATOM 4696 C C . VAL B 1 241 ? 7.273 -12.344 -3.398 1 98.94 241 VAL B C 1
ATOM 4698 O O . VAL B 1 241 ? 8.492 -12.461 -3.283 1 98.94 241 VAL B O 1
ATOM 4701 N N . GLU B 1 242 ? 6.598 -12.953 -4.277 1 98.94 242 GLU B N 1
ATOM 4702 C CA . GLU B 1 242 ? 7.227 -13.648 -5.398 1 98.94 242 GLU B CA 1
ATOM 4703 C C . GLU B 1 242 ? 6.82 -13.016 -6.73 1 98.94 242 GLU B C 1
ATOM 4705 O O . GLU B 1 242 ? 5.637 -12.781 -6.973 1 98.94 242 GLU B O 1
ATOM 4710 N N . LYS B 1 243 ? 7.719 -12.758 -7.535 1 98.75 243 LYS B N 1
ATOM 4711 C CA . LYS B 1 243 ? 7.512 -12.312 -8.914 1 98.75 243 LYS B CA 1
ATOM 4712 C C . LYS B 1 243 ? 8.539 -12.938 -9.852 1 98.75 243 LYS B C 1
ATOM 4714 O O . LYS B 1 243 ? 9.641 -13.305 -9.422 1 98.75 243 LYS B O 1
ATOM 4719 N N . HIS B 1 244 ? 8.195 -13.062 -11.109 1 98.69 244 HIS B N 1
ATOM 4720 C CA . HIS B 1 244 ? 9.148 -13.508 -12.117 1 98.69 244 HIS B CA 1
ATOM 4721 C C . HIS B 1 244 ? 10.227 -12.453 -12.359 1 98.69 244 HIS B C 1
ATOM 4723 O O . HIS B 1 244 ? 9.977 -11.258 -12.203 1 98.69 244 HIS B O 1
ATOM 4729 N N . PHE B 1 245 ? 11.414 -12.945 -12.711 1 98.81 245 PHE B N 1
ATOM 4730 C CA . PHE B 1 245 ? 12.578 -12.086 -12.883 1 98.81 245 PHE B CA 1
ATOM 4731 C C . PHE B 1 245 ? 13.242 -12.336 -14.234 1 98.81 245 PHE B C 1
ATOM 4733 O O . PHE B 1 245 ? 13.352 -13.477 -14.68 1 98.81 245 PHE B O 1
ATOM 4740 N N . THR B 1 246 ? 13.648 -11.305 -14.891 1 98.62 246 THR B N 1
ATOM 4741 C CA . THR B 1 246 ? 14.375 -11.359 -16.156 1 98.62 246 THR B CA 1
ATOM 4742 C C . THR B 1 246 ? 15.391 -10.219 -16.25 1 98.62 246 THR B C 1
ATOM 4744 O O . THR B 1 246 ? 15.352 -9.281 -15.445 1 98.62 246 THR B O 1
ATOM 4747 N N . ASP B 1 247 ? 16.297 -10.336 -17.109 1 97.88 247 ASP B N 1
ATOM 4748 C CA . ASP B 1 247 ? 17.234 -9.234 -17.328 1 97.88 247 ASP B CA 1
ATOM 4749 C C . ASP B 1 247 ? 16.719 -8.273 -18.391 1 97.88 247 ASP B C 1
ATOM 4751 O O . ASP B 1 247 ? 17.188 -7.141 -18.5 1 97.88 247 ASP B O 1
ATOM 4755 N N . ASP B 1 248 ? 15.797 -8.812 -19.188 1 97.06 248 ASP B N 1
ATOM 4756 C CA . ASP B 1 248 ? 15.266 -8.016 -20.281 1 97.06 248 ASP B CA 1
ATOM 4757 C C . ASP B 1 248 ? 13.875 -8.492 -20.688 1 97.06 248 ASP B C 1
ATOM 4759 O O . ASP B 1 248 ? 13.703 -9.633 -21.125 1 97.06 248 ASP B O 1
ATOM 4763 N N . ASN B 1 249 ? 12.961 -7.559 -20.703 1 96.56 249 ASN B N 1
ATOM 4764 C CA . ASN B 1 249 ? 11.57 -7.914 -20.984 1 96.56 249 ASN B CA 1
ATOM 4765 C C . ASN B 1 249 ? 11.344 -8.148 -22.484 1 96.56 249 ASN B C 1
ATOM 4767 O O . ASN B 1 249 ? 10.32 -8.711 -22.875 1 96.56 249 ASN B O 1
ATOM 4771 N N . ASN B 1 250 ? 12.281 -7.781 -23.297 1 95.56 250 ASN B N 1
ATOM 4772 C CA . ASN B 1 250 ? 12.094 -7.859 -24.734 1 95.56 250 ASN B CA 1
ATOM 4773 C C . ASN B 1 250 ? 12.672 -9.148 -25.312 1 95.56 250 ASN B C 1
ATOM 4775 O O . ASN B 1 250 ? 12.617 -9.375 -26.516 1 95.56 250 ASN B O 1
ATOM 4779 N N . ARG B 1 251 ? 13.18 -10.023 -24.5 1 94.5 251 ARG B N 1
ATOM 4780 C CA . ARG B 1 251 ? 13.703 -11.297 -24.969 1 94.5 251 ARG B CA 1
ATOM 4781 C C . ARG B 1 251 ? 12.578 -12.211 -25.453 1 94.5 251 ARG B C 1
ATOM 4783 O O . ARG B 1 251 ? 11.438 -12.086 -25 1 94.5 251 ARG B O 1
ATOM 4790 N N . ASP B 1 252 ? 13.039 -13.094 -26.266 1 91.31 252 ASP B N 1
ATOM 4791 C CA . ASP B 1 252 ? 12.133 -14.172 -26.641 1 91.31 252 ASP B CA 1
ATOM 4792 C C . ASP B 1 252 ? 12.047 -15.219 -25.531 1 91.31 252 ASP B C 1
ATOM 4794 O O . ASP B 1 252 ? 13.055 -15.562 -24.922 1 91.31 252 ASP B O 1
ATOM 4798 N N . GLY B 1 253 ? 10.828 -15.633 -25.312 1 88 253 GLY B N 1
ATOM 4799 C CA . GLY B 1 253 ? 10.594 -16.641 -24.281 1 88 253 GLY B CA 1
ATOM 4800 C C . GLY B 1 253 ? 9.266 -16.469 -23.562 1 88 253 GLY B C 1
ATOM 4801 O O . GLY B 1 253 ? 8.641 -15.406 -23.672 1 88 253 GLY B O 1
ATOM 4802 N N . PRO B 1 254 ? 8.914 -17.406 -22.859 1 87.56 254 PRO B N 1
ATOM 4803 C CA . PRO B 1 254 ? 7.539 -17.422 -22.344 1 87.56 254 PRO B CA 1
ATOM 4804 C C . PRO B 1 254 ? 7.348 -16.5 -21.141 1 87.56 254 PRO B C 1
ATOM 4806 O O . PRO B 1 254 ? 6.223 -16.078 -20.859 1 87.56 254 PRO B O 1
ATOM 4809 N N . ASP B 1 255 ? 8.43 -16.109 -20.453 1 91.06 255 ASP B N 1
ATOM 4810 C CA . ASP B 1 255 ? 8.211 -15.484 -19.156 1 91.06 255 ASP B CA 1
ATOM 4811 C C . ASP B 1 255 ? 8.711 -14.047 -19.141 1 91.06 255 ASP B C 1
ATOM 4813 O O . ASP B 1 255 ? 8.445 -13.297 -18.203 1 91.06 255 ASP B O 1
ATOM 4817 N N . HIS B 1 256 ? 9.367 -13.602 -20.125 1 93.94 256 HIS B N 1
ATOM 4818 C CA . HIS B 1 256 ? 10.094 -12.344 -20.062 1 93.94 256 HIS B CA 1
ATOM 4819 C C . HIS B 1 256 ? 9.141 -11.156 -20.016 1 93.94 256 HIS B C 1
ATOM 4821 O O . HIS B 1 256 ? 9.359 -10.211 -19.266 1 93.94 256 HIS B O 1
ATOM 4827 N N . GLY B 1 257 ? 8.117 -11.195 -20.719 1 92.69 257 GLY B N 1
ATOM 4828 C CA . GLY B 1 257 ? 7.273 -10.039 -20.969 1 92.69 257 GLY B CA 1
ATOM 4829 C C . GLY B 1 257 ? 6.613 -9.5 -19.719 1 92.69 257 GLY B C 1
ATOM 4830 O O . GLY B 1 257 ? 6.371 -8.297 -19.594 1 92.69 257 GLY B O 1
ATOM 4831 N N . PHE B 1 258 ? 6.344 -10.336 -18.766 1 94.06 258 PHE B N 1
ATOM 4832 C CA . PHE B 1 258 ? 5.633 -9.906 -17.562 1 94.06 258 PHE B CA 1
ATOM 4833 C C . PHE B 1 258 ? 6.551 -9.961 -16.344 1 94.06 258 PHE B C 1
ATOM 4835 O O . PHE B 1 258 ? 6.109 -9.719 -15.227 1 94.06 258 PHE B O 1
ATOM 4842 N N . SER B 1 259 ? 7.832 -10.273 -16.516 1 97.81 259 SER B N 1
ATOM 4843 C CA . SER B 1 259 ? 8.789 -10.406 -15.422 1 97.81 259 SER B CA 1
ATOM 4844 C C . SER B 1 259 ? 9.328 -9.047 -14.984 1 97.81 259 SER B C 1
ATOM 4846 O O . SER B 1 259 ? 9.195 -8.062 -15.711 1 97.81 259 SER B O 1
ATOM 4848 N N . MET B 1 260 ? 9.82 -8.953 -13.82 1 98.44 260 MET B N 1
ATOM 4849 C CA . MET B 1 260 ? 10.508 -7.766 -13.32 1 98.44 260 MET B CA 1
ATOM 4850 C C . MET B 1 260 ? 11.969 -7.762 -13.766 1 98.44 260 MET B C 1
ATOM 4852 O O . MET B 1 260 ? 12.617 -8.812 -13.789 1 98.44 260 MET B O 1
ATOM 4856 N N . THR B 1 261 ? 12.531 -6.625 -14.102 1 98.69 261 THR B N 1
ATOM 4857 C CA . THR B 1 261 ? 13.945 -6.43 -14.383 1 98.69 261 THR B CA 1
ATOM 4858 C C . THR B 1 261 ? 14.695 -6.023 -13.117 1 98.69 261 THR B C 1
ATOM 4860 O O . THR B 1 261 ? 14.078 -5.711 -12.102 1 98.69 261 THR B O 1
ATOM 4863 N N . PRO B 1 262 ? 16.031 -6.02 -13.18 1 98.81 262 PRO B N 1
ATOM 4864 C CA . PRO B 1 262 ? 16.781 -5.582 -11.992 1 98.81 262 PRO B CA 1
ATOM 4865 C C . PRO B 1 262 ? 16.375 -4.191 -11.516 1 98.81 262 PRO B C 1
ATOM 4867 O O . PRO B 1 262 ? 16.25 -3.959 -10.312 1 98.81 262 PRO B O 1
ATOM 4870 N N . GLN B 1 263 ? 16.125 -3.312 -12.406 1 98.44 263 GLN B N 1
ATOM 4871 C CA . GLN B 1 263 ? 15.758 -1.946 -12.055 1 98.44 263 GLN B CA 1
ATOM 4872 C C . GLN B 1 263 ? 14.391 -1.903 -11.383 1 98.44 263 GLN B C 1
ATOM 4874 O O . GLN B 1 263 ? 14.234 -1.307 -10.312 1 98.44 263 GLN B O 1
ATOM 4879 N N . THR B 1 264 ? 13.391 -2.494 -12.023 1 98.38 264 THR B N 1
ATOM 4880 C CA . THR B 1 264 ? 12.047 -2.465 -11.453 1 98.38 264 THR B CA 1
ATOM 4881 C C . THR B 1 264 ? 11.984 -3.258 -10.156 1 98.38 264 THR B C 1
ATOM 4883 O O . THR B 1 264 ? 11.227 -2.916 -9.242 1 98.38 264 THR B O 1
ATOM 4886 N N . TRP B 1 265 ? 12.828 -4.312 -10.07 1 98.88 265 TRP B N 1
ATOM 4887 C CA . TRP B 1 265 ? 12.906 -5.078 -8.828 1 98.88 265 TRP B CA 1
ATOM 4888 C C . TRP B 1 265 ? 13.461 -4.223 -7.691 1 98.88 265 TRP B C 1
ATOM 4890 O O . TRP B 1 265 ? 12.898 -4.191 -6.598 1 98.88 265 TRP B O 1
ATOM 4900 N N . ARG B 1 266 ? 14.539 -3.537 -7.922 1 98.88 266 ARG B N 1
ATOM 4901 C CA . ARG B 1 266 ? 15.141 -2.666 -6.918 1 98.88 266 ARG B CA 1
ATOM 4902 C C . ARG B 1 266 ? 14.148 -1.604 -6.449 1 98.88 266 ARG B C 1
ATOM 4904 O O . ARG B 1 266 ? 14.016 -1.354 -5.25 1 98.88 266 ARG B O 1
ATOM 4911 N N . ASP B 1 267 ? 13.461 -1.009 -7.414 1 98.62 267 ASP B N 1
ATOM 4912 C CA . ASP B 1 267 ? 12.438 -0.028 -7.078 1 98.62 267 ASP B CA 1
ATOM 4913 C C . ASP B 1 267 ? 11.383 -0.632 -6.152 1 98.62 267 ASP B C 1
ATOM 4915 O O . ASP B 1 267 ? 10.961 0.002 -5.184 1 98.62 267 ASP B O 1
ATOM 4919 N N . MET B 1 268 ? 10.953 -1.839 -6.465 1 98.81 268 MET B N 1
ATOM 4920 C CA . MET B 1 268 ? 9.977 -2.559 -5.648 1 98.81 268 MET B CA 1
ATOM 4921 C C . MET B 1 268 ? 10.484 -2.744 -4.227 1 98.81 268 MET B C 1
ATOM 4923 O O . MET B 1 268 ? 9.766 -2.473 -3.264 1 98.81 268 MET B O 1
ATOM 4927 N N . VAL B 1 269 ? 11.711 -3.156 -4.09 1 98.88 269 VAL B N 1
ATOM 4928 C CA . VAL B 1 269 ? 12.297 -3.42 -2.777 1 98.88 269 VAL B CA 1
ATOM 4929 C C . VAL B 1 269 ? 12.406 -2.115 -1.99 1 98.88 269 VAL B C 1
ATOM 4931 O O . VAL B 1 269 ? 11.984 -2.047 -0.831 1 98.88 269 VAL B O 1
ATOM 4934 N N . ASP B 1 270 ? 12.906 -1.092 -2.633 1 98.69 270 ASP B N 1
ATOM 4935 C CA . ASP B 1 270 ? 13.109 0.186 -1.956 1 98.69 270 ASP B CA 1
ATOM 4936 C C . ASP B 1 270 ? 11.781 0.771 -1.484 1 98.69 270 ASP B C 1
ATOM 4938 O O . ASP B 1 270 ? 11.664 1.232 -0.346 1 98.69 270 ASP B O 1
ATOM 4942 N N . ARG B 1 271 ? 10.789 0.755 -2.316 1 98.75 271 ARG B N 1
ATOM 4943 C CA . ARG B 1 271 ? 9.484 1.29 -1.962 1 98.75 271 ARG B CA 1
ATOM 4944 C C . ARG B 1 271 ? 8.828 0.461 -0.859 1 98.75 271 ARG B C 1
ATOM 4946 O O . ARG B 1 271 ? 8.156 1.006 0.019 1 98.75 271 ARG B O 1
ATOM 4953 N N . THR B 1 272 ? 9.062 -0.849 -0.923 1 98.88 272 THR B N 1
ATOM 4954 C CA . THR B 1 272 ? 8.523 -1.708 0.128 1 98.88 272 THR B CA 1
ATOM 4955 C C . THR B 1 272 ? 9.156 -1.371 1.476 1 98.88 272 THR B C 1
ATOM 4957 O O . THR B 1 272 ? 8.461 -1.296 2.49 1 98.88 272 THR B O 1
ATOM 4960 N N . ARG B 1 273 ? 10.469 -1.158 1.495 1 98.81 273 ARG B N 1
ATOM 4961 C CA . ARG B 1 273 ? 11.148 -0.811 2.74 1 98.81 273 ARG B CA 1
ATOM 4962 C C . ARG B 1 273 ? 10.641 0.518 3.287 1 98.81 273 ARG B C 1
ATOM 4964 O O . ARG B 1 273 ? 10.43 0.66 4.496 1 98.81 273 ARG B O 1
ATOM 4971 N N . GLU B 1 274 ? 10.414 1.509 2.422 1 98.62 274 GLU B N 1
ATOM 4972 C CA . GLU B 1 274 ? 9.805 2.771 2.826 1 98.62 274 GLU B CA 1
ATOM 4973 C C . GLU B 1 274 ? 8.438 2.543 3.475 1 98.62 274 GLU B C 1
ATOM 4975 O O . GLU B 1 274 ? 8.156 3.084 4.543 1 98.62 274 GLU B O 1
ATOM 4980 N N . LEU B 1 275 ? 7.648 1.725 2.824 1 98.81 275 LEU B N 1
ATOM 4981 C CA . LEU B 1 275 ? 6.305 1.449 3.32 1 98.81 275 LEU B CA 1
ATOM 4982 C C . LEU B 1 275 ? 6.355 0.755 4.68 1 98.81 275 LEU B C 1
ATOM 4984 O O . LEU B 1 275 ? 5.633 1.134 5.602 1 98.81 275 LEU B O 1
ATOM 4988 N N . GLU B 1 276 ? 7.215 -0.235 4.75 1 98.75 276 GLU B N 1
ATOM 4989 C CA . GLU B 1 276 ? 7.352 -0.948 6.016 1 98.75 276 GLU B CA 1
ATOM 4990 C C . GLU B 1 276 ? 7.703 0.007 7.152 1 98.75 276 GLU B C 1
ATOM 4992 O O . GLU B 1 276 ? 7.145 -0.087 8.25 1 98.75 276 GLU B O 1
ATOM 4997 N N . SER B 1 277 ? 8.57 0.886 6.871 1 98.44 277 SER B N 1
ATOM 4998 C CA . SER B 1 277 ? 8.953 1.892 7.859 1 98.44 277 SER B CA 1
ATOM 4999 C C . SER B 1 277 ? 7.773 2.795 8.211 1 98.44 277 SER B C 1
ATOM 5001 O O . SER B 1 277 ? 7.633 3.223 9.359 1 98.44 277 SER B O 1
ATOM 5003 N N . ALA B 1 278 ? 6.91 3.039 7.305 1 98.75 278 ALA B N 1
ATOM 5004 C CA . ALA B 1 278 ? 5.836 4.016 7.445 1 98.75 278 ALA B CA 1
ATOM 5005 C C . ALA B 1 278 ? 4.629 3.408 8.148 1 98.75 278 ALA B C 1
ATOM 5007 O O . ALA B 1 278 ? 3.74 4.129 8.609 1 98.75 278 ALA B O 1
ATOM 5008 N N . LEU B 1 279 ? 4.465 2.121 8.211 1 98.69 279 LEU B N 1
ATOM 5009 C CA . LEU B 1 279 ? 3.273 1.463 8.742 1 98.69 279 LEU B CA 1
ATOM 5010 C C . LEU B 1 279 ? 3.066 1.812 10.211 1 98.69 279 LEU B C 1
ATOM 5012 O O . LEU B 1 279 ? 2 2.297 10.594 1 98.69 279 LEU B O 1
ATOM 5016 N N . GLY B 1 280 ? 4.207 1.623 11.008 1 98.25 280 GLY B N 1
ATOM 5017 C CA . GLY B 1 280 ? 4.145 1.95 12.422 1 98.25 280 GLY B CA 1
ATOM 5018 C C . GLY B 1 280 ? 3.262 1.002 13.211 1 98.25 280 GLY B C 1
ATOM 5019 O O . GLY B 1 280 ? 2.854 -0.044 12.703 1 98.25 280 GLY B O 1
ATOM 5020 N N . ASP B 1 281 ? 2.934 1.354 14.5 1 97.62 281 ASP B N 1
ATOM 5021 C CA . ASP B 1 281 ? 2.295 0.427 15.43 1 97.62 281 ASP B CA 1
ATOM 5022 C C . ASP B 1 281 ? 0.818 0.77 15.617 1 97.62 281 ASP B C 1
ATOM 5024 O O . ASP B 1 281 ? 0.097 0.06 16.312 1 97.62 281 ASP B O 1
ATOM 5028 N N . GLY B 1 282 ? 0.329 1.854 15.062 1 98.38 282 GLY B N 1
ATOM 5029 C CA . GLY B 1 282 ? -1.084 2.193 15.086 1 98.38 282 GLY B CA 1
ATOM 5030 C C . GLY B 1 282 ? -1.485 2.998 16.312 1 98.38 282 GLY B C 1
ATOM 5031 O O . GLY B 1 282 ? -2.635 3.426 16.422 1 98.38 282 GLY B O 1
ATOM 5032 N N . VAL B 1 283 ? -0.548 3.254 17.188 1 98.44 283 VAL B N 1
ATOM 5033 C CA . VAL B 1 283 ? -0.823 4.094 18.344 1 98.44 283 VAL B CA 1
ATOM 5034 C C . VAL B 1 283 ? -0.636 5.562 17.984 1 98.44 283 VAL B C 1
ATOM 5036 O O . VAL B 1 283 ? 0.482 6 17.688 1 98.44 283 VAL B O 1
ATOM 5039 N N . LYS B 1 284 ? -1.695 6.262 17.984 1 98.56 284 LYS B N 1
ATOM 5040 C CA . LYS B 1 284 ? -1.639 7.68 17.641 1 98.56 284 LYS B CA 1
ATOM 5041 C C . LYS B 1 284 ? -0.958 8.484 18.75 1 98.56 284 LYS B C 1
ATOM 5043 O O . LYS B 1 284 ? -1.392 8.445 19.906 1 98.56 284 LYS B O 1
ATOM 5048 N N . ARG B 1 285 ? 0.114 9.125 18.438 1 98.25 285 ARG B N 1
ATOM 5049 C CA . ARG B 1 285 ? 0.886 9.914 19.391 1 98.25 285 ARG B CA 1
ATOM 5050 C C . ARG B 1 285 ? 1.658 11.023 18.672 1 98.25 285 ARG B C 1
ATOM 5052 O O . ARG B 1 285 ? 1.693 11.07 17.453 1 98.25 285 ARG B O 1
ATOM 5059 N N . VAL B 1 286 ? 2.148 11.984 19.438 1 97.38 286 VAL B N 1
ATOM 5060 C CA . VAL B 1 286 ? 3.145 12.898 18.906 1 97.38 286 VAL B CA 1
ATOM 5061 C C . VAL B 1 286 ? 4.461 12.164 18.688 1 97.38 286 VAL B C 1
ATOM 5063 O O . VAL B 1 286 ? 5.105 11.734 19.641 1 97.38 286 VAL B O 1
ATOM 5066 N N . GLU B 1 287 ? 4.805 12.023 17.469 1 97.75 287 GLU B N 1
ATOM 5067 C CA . GLU B 1 287 ? 6 11.242 17.141 1 97.75 287 GLU B CA 1
ATOM 5068 C C . GLU B 1 287 ? 7.27 12 17.516 1 97.75 287 GLU B C 1
ATOM 5070 O O . GLU B 1 287 ? 7.258 13.227 17.641 1 97.75 287 GLU B O 1
ATOM 5075 N N . PRO B 1 288 ? 8.414 11.281 17.609 1 96.19 288 PRO B N 1
ATOM 5076 C CA . PRO B 1 288 ? 9.672 11.914 18.031 1 96.19 288 PRO B CA 1
ATOM 5077 C C . PRO B 1 288 ? 10.094 13.039 17.094 1 96.19 288 PRO B C 1
ATOM 5079 O O . PRO B 1 288 ? 10.602 14.07 17.547 1 96.19 288 PRO B O 1
ATOM 5082 N N . ASN B 1 289 ? 9.789 12.891 15.828 1 96.69 289 ASN B N 1
ATOM 5083 C CA . ASN B 1 289 ? 10.242 13.898 14.875 1 96.69 289 ASN B CA 1
ATOM 5084 C C . ASN B 1 289 ? 9.289 15.094 14.828 1 96.69 289 ASN B C 1
ATOM 5086 O O . ASN B 1 289 ? 9.484 16.016 14.031 1 96.69 289 ASN B O 1
ATOM 5090 N N . GLU B 1 290 ? 8.266 15.086 15.688 1 96.56 290 GLU B N 1
ATOM 5091 C CA . GLU B 1 290 ? 7.305 16.188 15.75 1 96.56 290 GLU B CA 1
ATOM 5092 C C . GLU B 1 290 ? 7.504 17.016 17.016 1 96.56 290 GLU B C 1
ATOM 5094 O O . GLU B 1 290 ? 6.68 17.875 17.328 1 96.56 290 GLU B O 1
ATOM 5099 N N . GLY B 1 291 ? 8.555 16.766 17.719 1 91.12 291 GLY B N 1
ATOM 5100 C CA . GLY B 1 291 ? 8.805 17.438 18.984 1 91.12 291 GLY B CA 1
ATOM 5101 C C . GLY B 1 291 ? 8.859 18.953 18.859 1 91.12 291 GLY B C 1
ATOM 5102 O O . GLY B 1 291 ? 8.305 19.672 19.688 1 91.12 291 GLY B O 1
ATOM 5103 N N . ASP B 1 292 ? 9.5 19.406 17.844 1 89.75 292 ASP B N 1
ATOM 5104 C CA . ASP B 1 292 ? 9.57 20.844 17.594 1 89.75 292 ASP B CA 1
ATOM 5105 C C . ASP B 1 292 ? 8.266 21.359 16.969 1 89.75 292 ASP B C 1
ATOM 5107 O O . ASP B 1 292 ? 7.824 22.469 17.281 1 89.75 292 ASP B O 1
ATOM 5111 N N . SER B 1 293 ? 7.691 20.516 16.172 1 90 293 SER B N 1
ATOM 5112 C CA . SER B 1 293 ? 6.488 20.906 15.438 1 90 293 SER B CA 1
ATOM 5113 C C . SER B 1 293 ? 5.336 21.203 16.391 1 90 293 SER B C 1
ATOM 5115 O O . SER B 1 293 ? 4.559 22.141 16.172 1 90 293 SER B O 1
ATOM 5117 N N . ILE B 1 294 ? 5.227 20.484 17.422 1 92.19 294 ILE B N 1
ATOM 5118 C CA . ILE B 1 294 ? 4.113 20.688 18.359 1 92.19 294 ILE B CA 1
ATOM 5119 C C . ILE B 1 294 ? 4.23 22.047 19.016 1 92.19 294 ILE B C 1
ATOM 5121 O O . ILE B 1 294 ? 3.219 22.672 19.344 1 92.19 294 ILE B O 1
ATOM 5125 N N . VAL B 1 295 ? 5.453 22.531 19.156 1 93.19 295 VAL B N 1
ATOM 5126 C CA . VAL B 1 295 ? 5.672 23.844 19.781 1 93.19 295 VAL B CA 1
ATOM 5127 C C . VAL B 1 295 ? 5.508 24.938 18.734 1 93.19 295 VAL B C 1
ATOM 5129 O O . VAL B 1 295 ? 4.746 25.891 18.953 1 93.19 295 VAL B O 1
ATOM 5132 N N . VAL B 1 296 ? 6.082 24.734 17.625 1 92.81 296 VAL B N 1
ATOM 5133 C CA . VAL B 1 296 ? 6.219 25.812 16.656 1 92.81 296 VAL B CA 1
ATOM 5134 C C . VAL B 1 296 ? 4.918 25.969 15.875 1 92.81 296 VAL B C 1
ATOM 5136 O O . VAL B 1 296 ? 4.551 27.078 15.484 1 92.81 296 VAL B O 1
ATOM 5139 N N . GLN B 1 297 ? 4.207 24.859 15.688 1 93.25 297 GLN B N 1
ATOM 5140 C CA . GLN B 1 297 ? 3.074 24.922 14.766 1 93.25 297 GLN B CA 1
ATOM 5141 C C . GLN B 1 297 ? 1.753 25 15.523 1 93.25 297 GLN B C 1
ATOM 5143 O O . GLN B 1 297 ? 0.728 25.375 14.953 1 93.25 297 GLN B O 1
ATOM 5148 N N . ARG B 1 298 ? 1.767 24.703 16.75 1 96 298 ARG B N 1
ATOM 5149 C CA . ARG B 1 298 ? 0.525 24.75 17.516 1 96 298 ARG B CA 1
ATOM 5150 C C . ARG B 1 298 ? 0.309 26.141 18.125 1 96 298 ARG B C 1
ATOM 5152 O O . ARG B 1 298 ? 1.25 26.922 18.25 1 96 298 ARG B O 1
ATOM 5159 N N . ARG B 1 299 ? -0.92 26.344 18.453 1 97.38 299 ARG B N 1
ATOM 5160 C CA . ARG B 1 299 ? -1.294 27.609 19.078 1 97.38 299 ARG B CA 1
ATOM 5161 C C . ARG B 1 299 ? -1.46 27.453 20.578 1 97.38 299 ARG B C 1
ATOM 5163 O O . ARG B 1 299 ? -1.772 26.359 21.062 1 97.38 299 ARG B O 1
ATOM 5170 N N . CYS B 1 300 ? -1.217 28.5 21.266 1 97.81 300 CYS B N 1
ATOM 5171 C CA . CYS B 1 300 ? -1.581 28.594 22.672 1 97.81 300 CYS B CA 1
ATOM 5172 C C . CYS B 1 300 ? -2.301 29.906 22.969 1 97.81 300 CYS B C 1
ATOM 5174 O O . CYS B 1 300 ? -2.459 30.734 22.078 1 97.81 300 CYS B O 1
ATOM 5176 N N . LEU B 1 301 ? -2.842 29.969 24.141 1 98.38 301 LEU B N 1
ATOM 5177 C CA . LEU B 1 301 ? -3.559 31.188 24.531 1 98.38 301 LEU B CA 1
ATOM 5178 C C . LEU B 1 301 ? -2.586 32.281 24.922 1 98.38 301 LEU B C 1
ATOM 5180 O O . LEU B 1 301 ? -1.723 32.094 25.781 1 98.38 301 LEU B O 1
ATOM 5184 N N . ARG B 1 302 ? -2.75 33.438 24.266 1 98.19 302 ARG B N 1
ATOM 5185 C CA . ARG B 1 302 ? -1.874 34.594 24.469 1 98.19 302 ARG B CA 1
ATOM 5186 C C . ARG B 1 302 ? -2.684 35.844 24.703 1 98.19 302 ARG B C 1
ATOM 5188 O O . ARG B 1 302 ? -3.859 35.906 24.328 1 98.19 302 ARG B O 1
ATOM 5195 N N . LEU B 1 303 ? -1.956 36.844 25.25 1 98.06 303 LEU B N 1
ATOM 5196 C CA . LEU B 1 303 ? -2.607 38.125 25.516 1 98.06 303 LEU B CA 1
ATOM 5197 C C . LEU B 1 303 ? -2.689 38.969 24.25 1 98.06 303 LEU B C 1
ATOM 5199 O O . LEU B 1 303 ? -1.721 39.031 23.484 1 98.06 303 LEU B O 1
ATOM 5203 N N . LYS B 1 304 ? -3.807 39.656 24.094 1 97 304 LYS B N 1
ATOM 5204 C CA . LYS B 1 304 ? -4.051 40.531 22.953 1 97 304 LYS B CA 1
ATOM 5205 C C . LYS B 1 304 ? -3.516 41.938 23.219 1 97 304 LYS B C 1
ATOM 5207 O O . LYS B 1 304 ? -3.383 42.75 22.297 1 97 304 LYS B O 1
ATOM 5212 N N . HIS B 1 305 ? -3.342 42.188 24.438 1 96.88 305 HIS B N 1
ATOM 5213 C CA . HIS B 1 305 ? -2.857 43.5 24.859 1 96.88 305 HIS B CA 1
ATOM 5214 C C . HIS B 1 305 ? -2.141 43.406 26.203 1 96.88 305 HIS B C 1
ATOM 5216 O O . HIS B 1 305 ? -2.145 42.375 26.859 1 96.88 305 HIS B O 1
ATOM 5222 N N . ASP B 1 306 ? -1.471 44.562 26.547 1 98 306 ASP B N 1
ATOM 5223 C CA . ASP B 1 306 ? -0.82 44.656 27.844 1 98 306 ASP B CA 1
ATOM 5224 C C . ASP B 1 306 ? -1.85 44.656 28.969 1 98 306 ASP B C 1
ATOM 5226 O O . ASP B 1 306 ? -2.877 45.344 28.875 1 98 306 ASP B O 1
ATOM 5230 N N . LEU B 1 307 ? -1.561 43.875 30.031 1 98.19 307 LEU B N 1
ATOM 5231 C CA . LEU B 1 307 ? -2.486 43.812 31.156 1 98.19 307 LEU B CA 1
ATOM 5232 C C . LEU B 1 307 ? -1.733 43.844 32.469 1 98.19 307 LEU B C 1
ATOM 5234 O O . LEU B 1 307 ? -0.662 43.25 32.594 1 98.19 307 LEU B O 1
ATOM 5238 N N . PRO B 1 308 ? -2.225 44.531 33.438 1 97.56 308 PRO B N 1
ATOM 5239 C CA . PRO B 1 308 ? -1.572 44.594 34.75 1 97.56 308 PRO B CA 1
ATOM 5240 C C . PRO B 1 308 ? -1.764 43.344 35.594 1 97.56 308 PRO B C 1
ATOM 5242 O O . PRO B 1 308 ? -2.662 42.562 35.312 1 97.56 308 PRO B O 1
ATOM 5245 N N . ALA B 1 309 ? -0.898 43.25 36.625 1 97.44 309 ALA B N 1
ATOM 5246 C CA . ALA B 1 309 ? -1.104 42.219 37.625 1 97.44 309 ALA B CA 1
ATOM 5247 C C . ALA B 1 309 ? -2.48 42.344 38.281 1 97.44 309 ALA B C 1
ATOM 5249 O O . ALA B 1 309 ? -2.957 43.469 38.5 1 97.44 309 ALA B O 1
ATOM 5250 N N . GLY B 1 310 ? -3.109 41.219 38.5 1 97.19 310 GLY B N 1
ATOM 5251 C CA . GLY B 1 310 ? -4.398 41.219 39.156 1 97.19 310 GLY B CA 1
ATOM 5252 C C . GLY B 1 310 ? -5.574 41.312 38.219 1 97.19 310 GLY B C 1
ATOM 5253 O O . GLY B 1 310 ? -6.723 41.125 38.625 1 97.19 310 GLY B O 1
ATOM 5254 N N . HIS B 1 311 ? -5.309 41.562 36.906 1 97.75 311 HIS B N 1
ATOM 5255 C CA . HIS B 1 311 ? -6.375 41.594 35.938 1 97.75 311 HIS B CA 1
ATOM 5256 C C . HIS B 1 311 ? -7.098 40.281 35.812 1 97.75 311 HIS B C 1
ATOM 5258 O O . HIS B 1 311 ? -6.461 39.219 35.781 1 97.75 311 HIS B O 1
ATOM 5264 N N . VAL B 1 312 ? -8.43 40.312 35.781 1 98.19 312 VAL B N 1
ATOM 5265 C CA . VAL B 1 312 ? -9.242 39.125 35.562 1 98.19 312 VAL B CA 1
ATOM 5266 C C . VAL B 1 312 ? -9.461 38.906 34.062 1 98.19 312 VAL B C 1
ATOM 5268 O O . VAL B 1 312 ? -10.078 39.75 33.375 1 98.19 312 VAL B O 1
ATOM 5271 N N . LEU B 1 313 ? -9.055 37.781 33.625 1 98.25 313 LEU B N 1
ATOM 5272 C CA . LEU B 1 313 ? -9.023 37.5 32.188 1 98.25 313 LEU B CA 1
ATOM 5273 C C . LEU B 1 313 ? -10.438 37.344 31.625 1 98.25 313 LEU B C 1
ATOM 5275 O O . LEU B 1 313 ? -11.258 36.625 32.219 1 98.25 313 LEU B O 1
ATOM 5279 N N . THR B 1 314 ? -10.711 37.938 30.531 1 97.69 314 THR B N 1
ATOM 5280 C CA . THR B 1 314 ? -11.93 37.75 29.75 1 97.69 314 THR B CA 1
ATOM 5281 C C . THR B 1 314 ? -11.609 37.219 28.344 1 97.69 314 THR B C 1
ATOM 5283 O O . THR B 1 314 ? -10.445 37.156 27.969 1 97.69 314 THR B O 1
ATOM 5286 N N . ILE B 1 315 ? -12.633 36.844 27.641 1 96.88 315 ILE B N 1
ATOM 5287 C CA . ILE B 1 315 ? -12.469 36.312 26.312 1 96.88 315 ILE B CA 1
ATOM 5288 C C . ILE B 1 315 ? -11.828 37.344 25.391 1 96.88 315 ILE B C 1
ATOM 5290 O O . ILE B 1 315 ? -11.094 37 24.469 1 96.88 315 ILE B O 1
ATOM 5294 N N . ASP B 1 316 ? -11.984 38.594 25.703 1 97 316 ASP B N 1
ATOM 5295 C CA . ASP B 1 316 ? -11.492 39.688 24.859 1 97 316 ASP B CA 1
ATOM 5296 C C . ASP B 1 316 ? -10 39.938 25.078 1 97 316 ASP B C 1
ATOM 5298 O O . ASP B 1 316 ? -9.359 40.625 24.297 1 97 316 ASP B O 1
ATOM 5302 N N . ASP B 1 317 ? -9.438 39.312 26.094 1 97.81 317 ASP B N 1
ATOM 5303 C CA . ASP B 1 317 ? -8.031 39.5 26.422 1 97.81 317 ASP B CA 1
ATOM 5304 C C . ASP B 1 317 ? -7.16 38.469 25.719 1 97.81 317 ASP B C 1
ATOM 5306 O O . ASP B 1 317 ? -5.934 38.594 25.703 1 97.81 317 ASP B O 1
ATOM 5310 N N . ILE B 1 318 ? -7.844 37.5 25.109 1 97.81 318 ILE B N 1
ATOM 5311 C CA . ILE B 1 318 ? -7.105 36.281 24.781 1 97.81 318 ILE B CA 1
ATOM 5312 C C . ILE B 1 318 ? -7.215 36.031 23.281 1 97.81 318 ILE B C 1
ATOM 5314 O O . ILE B 1 318 ? -8.273 36.219 22.688 1 97.81 318 ILE B O 1
ATOM 5318 N N . GLU B 1 319 ? -6.191 35.625 22.688 1 97.06 319 GLU B N 1
ATOM 5319 C CA . GLU B 1 319 ? -6.156 35.094 21.328 1 97.06 319 GLU B CA 1
ATOM 5320 C C . GLU B 1 319 ? -5.289 33.844 21.234 1 97.06 319 GLU B C 1
ATOM 5322 O O . GLU B 1 319 ? -4.492 33.562 22.125 1 97.06 319 GLU B O 1
ATOM 5327 N N . ALA B 1 320 ? -5.504 33.062 20.266 1 97.75 320 ALA B N 1
ATOM 5328 C CA . ALA B 1 320 ? -4.73 31.828 20.047 1 97.75 320 ALA B CA 1
ATOM 5329 C C . ALA B 1 320 ? -3.703 32.031 18.938 1 97.75 320 ALA B C 1
ATOM 5331 O O . ALA B 1 320 ? -4.066 32.219 17.766 1 97.75 320 ALA B O 1
ATOM 5332 N N . LEU B 1 321 ? -2.404 32 19.25 1 97.75 321 LEU B N 1
ATOM 5333 C CA . LEU B 1 321 ? -1.331 32.188 18.281 1 97.75 321 LEU B CA 1
ATOM 5334 C C . LEU B 1 321 ? -0.213 31.172 18.5 1 97.75 321 LEU B C 1
ATOM 5336 O O . LEU B 1 321 ? -0.102 30.609 19.594 1 97.75 321 LEU B O 1
ATOM 5340 N N . ARG B 1 322 ? 0.51 30.938 17.453 1 96.75 322 ARG B N 1
ATOM 5341 C CA . ARG B 1 322 ? 1.757 30.172 17.547 1 96.75 322 ARG B CA 1
ATOM 5342 C C . ARG B 1 322 ? 2.875 31.031 18.125 1 96.75 322 ARG B C 1
ATOM 5344 O O . ARG B 1 322 ? 2.854 32.25 17.984 1 96.75 322 ARG B O 1
ATOM 5351 N N . PRO B 1 323 ? 3.918 30.516 18.719 1 96.69 323 PRO B N 1
ATOM 5352 C CA . PRO B 1 323 ? 4.098 29.094 19.062 1 96.69 323 PRO B CA 1
ATOM 5353 C C . PRO B 1 323 ? 3.432 28.703 20.375 1 96.69 323 PRO B C 1
ATOM 5355 O O . PRO B 1 323 ? 2.904 29.578 21.078 1 96.69 323 PRO B O 1
ATOM 5358 N N . ALA B 1 324 ? 3.365 27.438 20.641 1 96.5 324 ALA B N 1
ATOM 5359 C CA . ALA B 1 324 ? 2.834 26.922 21.906 1 96.5 324 ALA B CA 1
ATOM 5360 C C . ALA B 1 324 ? 3.943 26.297 22.75 1 96.5 324 ALA B C 1
ATOM 5362 O O . ALA B 1 324 ? 4.145 25.094 22.734 1 96.5 324 ALA B O 1
ATOM 5363 N N . PRO B 1 325 ? 4.605 27.156 23.5 1 94.81 325 PRO B N 1
ATOM 5364 C CA . PRO B 1 325 ? 5.613 26.578 24.406 1 94.81 325 PRO B CA 1
ATOM 5365 C C . PRO B 1 325 ? 5.023 25.578 25.391 1 94.81 325 PRO B C 1
ATOM 5367 O O . PRO B 1 325 ? 3.834 25.641 25.703 1 94.81 325 PRO B O 1
ATOM 5370 N N . ARG B 1 326 ? 5.898 24.719 25.859 1 91.75 326 ARG B N 1
ATOM 5371 C CA . ARG B 1 326 ? 5.457 23.703 26.812 1 91.75 326 ARG B CA 1
ATOM 5372 C C . ARG B 1 326 ? 4.855 24.359 28.062 1 91.75 326 ARG B C 1
ATOM 5374 O O . ARG B 1 326 ? 5.395 25.328 28.578 1 91.75 326 ARG B O 1
ATOM 5381 N N . GLY B 1 327 ? 3.689 23.844 28.438 1 93.31 327 GLY B N 1
ATOM 5382 C CA . GLY B 1 327 ? 3.061 24.312 29.656 1 93.31 327 GLY B CA 1
ATOM 5383 C C . GLY B 1 327 ? 2.057 25.422 29.422 1 93.31 327 GLY B C 1
ATOM 5384 O O . GLY B 1 327 ? 1.281 25.766 30.328 1 93.31 327 GLY B O 1
ATOM 5385 N N . ALA B 1 328 ? 2.076 26.016 28.25 1 97.12 328 ALA B N 1
ATOM 5386 C CA . ALA B 1 328 ? 1.105 27.062 27.953 1 97.12 328 ALA B CA 1
ATOM 5387 C C . ALA B 1 328 ? -0.299 26.484 27.812 1 97.12 328 ALA B C 1
ATOM 5389 O O . ALA B 1 328 ? -0.464 25.328 27.422 1 97.12 328 ALA B O 1
ATOM 5390 N N . TYR B 1 329 ? -1.3 27.328 28.156 1 97.69 329 TYR B N 1
ATOM 5391 C CA . TYR B 1 329 ? -2.68 26.906 27.938 1 97.69 329 TYR B CA 1
ATOM 5392 C C . TYR B 1 329 ? -2.977 26.766 26.453 1 97.69 329 TYR B C 1
ATOM 5394 O O . TYR B 1 329 ? -2.707 27.688 25.672 1 97.69 329 TYR B O 1
ATOM 5402 N N . GLU B 1 330 ? -3.52 25.609 26.141 1 96.81 330 GLU B N 1
ATOM 5403 C CA . GLU B 1 330 ? -3.951 25.375 24.766 1 96.81 330 GLU B CA 1
ATOM 5404 C C . GLU B 1 330 ? -5.344 25.953 24.516 1 96.81 330 GLU B C 1
ATOM 5406 O O . GLU B 1 330 ? -6.109 26.156 25.469 1 96.81 330 GLU B O 1
ATOM 5411 N N . PRO B 1 331 ? -5.613 26.109 23.281 1 97.5 331 PRO B N 1
ATOM 5412 C CA . PRO B 1 331 ? -6.879 26.781 22.953 1 97.5 331 PRO B CA 1
ATOM 5413 C C . PRO B 1 331 ? -8.094 26.016 23.484 1 97.5 331 PRO B C 1
ATOM 5415 O O . PRO B 1 331 ? -9.078 26.641 23.891 1 97.5 331 PRO B O 1
ATOM 5418 N N . HIS B 1 332 ? -8.039 24.75 23.547 1 96.12 332 HIS B N 1
ATOM 5419 C CA . HIS B 1 332 ? -9.203 23.969 23.969 1 96.12 332 HIS B CA 1
ATOM 5420 C C . HIS B 1 332 ? -9.523 24.203 25.438 1 96.12 332 HIS B C 1
ATOM 5422 O O . HIS B 1 332 ? -10.602 23.828 25.906 1 96.12 332 HIS B O 1
ATOM 5428 N N . THR B 1 333 ? -8.633 24.891 26.203 1 96.31 333 THR B N 1
ATOM 5429 C CA . THR B 1 333 ? -8.82 25.109 27.641 1 96.31 333 THR B CA 1
ATOM 5430 C C . THR B 1 333 ? -9.289 26.531 27.906 1 96.31 333 THR B C 1
ATOM 5432 O O . THR B 1 333 ? -9.242 27 29.047 1 96.31 333 THR B O 1
ATOM 5435 N N . ILE B 1 334 ? -9.695 27.234 26.938 1 96.62 334 ILE B N 1
ATOM 5436 C CA . ILE B 1 334 ? -9.984 28.656 27.047 1 96.62 334 ILE B CA 1
ATOM 5437 C C . ILE B 1 334 ? -11.023 28.891 28.125 1 96.62 334 ILE B C 1
ATOM 5439 O O . ILE B 1 334 ? -10.953 29.875 28.875 1 96.62 334 ILE B O 1
ATOM 5443 N N . ASP B 1 335 ? -12.016 28 28.266 1 95.56 335 ASP B N 1
ATOM 5444 C CA . ASP B 1 335 ? -13.07 28.172 29.266 1 95.56 335 ASP B CA 1
ATOM 5445 C C . ASP B 1 335 ? -12.5 28.094 30.688 1 95.56 335 ASP B C 1
ATOM 5447 O O . ASP B 1 335 ? -13.023 28.719 31.594 1 95.56 335 ASP B O 1
ATOM 5451 N N . GLU B 1 336 ? -11.461 27.375 30.828 1 95.69 336 GLU B N 1
ATOM 5452 C CA . GLU B 1 336 ? -10.812 27.234 32.125 1 95.69 336 GLU B CA 1
ATOM 5453 C C . GLU B 1 336 ? -9.961 28.453 32.469 1 95.69 336 GLU B C 1
ATOM 5455 O O . GLU B 1 336 ? -9.648 28.719 33.625 1 95.69 336 GLU B O 1
ATOM 5460 N N . VAL B 1 337 ? -9.578 29.141 31.484 1 97.06 337 VAL B N 1
ATOM 5461 C CA . VAL B 1 337 ? -8.648 30.266 31.641 1 97.06 337 VAL B CA 1
ATOM 5462 C C . VAL B 1 337 ? -9.43 31.547 31.938 1 97.06 337 VAL B C 1
ATOM 5464 O O . VAL B 1 337 ? -8.984 32.375 32.719 1 97.06 337 VAL B O 1
ATOM 5467 N N . ILE B 1 338 ? -10.602 31.641 31.281 1 97.06 338 ILE B N 1
ATOM 5468 C CA . ILE B 1 338 ? -11.445 32.812 31.531 1 97.06 338 ILE B CA 1
ATOM 5469 C C . ILE B 1 338 ? -11.82 32.875 33 1 97.06 338 ILE B C 1
ATOM 5471 O O . ILE B 1 338 ? -12.211 31.875 33.594 1 97.06 338 ILE B O 1
ATOM 5475 N N . GLY B 1 339 ? -11.688 34.031 33.594 1 97.31 339 GLY B N 1
ATOM 5476 C CA . GLY B 1 339 ? -11.984 34.188 35 1 97.31 339 GLY B CA 1
ATOM 5477 C C . GLY B 1 339 ? -10.758 34.094 35.875 1 97.31 339 GLY B C 1
ATOM 5478 O O . GLY B 1 339 ? -10.789 34.531 37.031 1 97.31 339 GLY B O 1
ATOM 5479 N N . ARG B 1 340 ? -9.688 33.625 35.375 1 97.62 340 ARG B N 1
ATOM 5480 C CA . ARG B 1 340 ? -8.445 33.594 36.156 1 97.62 340 ARG B CA 1
ATOM 5481 C C . ARG B 1 340 ? -7.82 34.969 36.219 1 97.62 340 ARG B C 1
ATOM 5483 O O . ARG B 1 340 ? -8.141 35.844 35.438 1 97.62 340 ARG B O 1
ATOM 5490 N N . THR B 1 341 ? -6.906 35.094 37.219 1 97.88 341 THR B N 1
ATOM 5491 C CA . THR B 1 341 ? -6.266 36.375 37.469 1 97.88 341 THR B CA 1
ATOM 5492 C C . THR B 1 341 ? -4.777 36.312 37.156 1 97.88 341 THR B C 1
ATOM 5494 O O . THR B 1 341 ? -4.109 35.312 37.469 1 97.88 341 THR B O 1
ATOM 5497 N N . LEU B 1 342 ? -4.285 37.375 36.562 1 98 342 LEU B N 1
ATOM 5498 C CA . LEU B 1 342 ? -2.859 37.438 36.25 1 98 342 LEU B CA 1
ATOM 5499 C C . LEU B 1 342 ? -2.039 37.625 37.531 1 98 342 LEU B C 1
ATOM 5501 O O . LEU B 1 342 ? -2.326 38.531 38.312 1 98 342 LEU B O 1
ATOM 5505 N N . LYS B 1 343 ? -0.997 36.844 37.656 1 97.56 343 LYS B N 1
ATOM 5506 C CA . LYS B 1 343 ? -0.143 36.938 38.812 1 97.56 343 LYS B CA 1
ATOM 5507 C C . LYS B 1 343 ? 0.856 38.094 38.688 1 97.56 343 LYS B C 1
ATOM 5509 O O . LYS B 1 343 ? 1.405 38.562 39.688 1 97.56 343 LYS B O 1
ATOM 5514 N N . LYS B 1 344 ? 1.163 38.5 37.531 1 97.69 344 LYS B N 1
ATOM 5515 C CA . LYS B 1 344 ? 2.092 39.594 37.219 1 97.69 344 LYS B CA 1
ATOM 5516 C C . LYS B 1 344 ? 1.633 40.375 36 1 97.69 344 LYS B C 1
ATOM 5518 O O . LYS B 1 344 ? 0.764 39.906 35.25 1 97.69 344 LYS B O 1
ATOM 5523 N N . ALA B 1 345 ? 2.168 41.562 35.844 1 98.06 345 ALA B N 1
ATOM 5524 C CA . ALA B 1 345 ? 1.914 42.312 34.625 1 98.06 345 ALA B CA 1
ATOM 5525 C C . ALA B 1 345 ? 2.484 41.562 33.406 1 98.06 345 ALA B C 1
ATOM 5527 O O . ALA B 1 345 ? 3.576 41 33.469 1 98.06 345 ALA B O 1
ATOM 5528 N N . MET B 1 346 ? 1.728 41.531 32.375 1 97.69 346 MET B N 1
ATOM 5529 C CA . MET B 1 346 ? 2.131 40.844 31.156 1 97.69 346 MET B CA 1
ATOM 5530 C C . MET B 1 346 ? 1.803 41.719 29.938 1 97.69 346 MET B C 1
ATOM 5532 O O . MET B 1 346 ? 1.025 42.656 30.031 1 97.69 346 MET B O 1
ATOM 5536 N N . VAL B 1 347 ? 2.434 41.406 28.859 1 97.5 347 VAL B N 1
ATOM 5537 C CA . VAL B 1 347 ? 2.309 42.281 27.688 1 97.5 347 VAL B CA 1
ATOM 5538 C C . VAL B 1 347 ? 1.74 41.5 26.516 1 97.5 347 VAL B C 1
ATOM 5540 O O . VAL B 1 347 ? 1.637 40.281 26.562 1 97.5 347 VAL B O 1
ATOM 5543 N N . PHE B 1 348 ? 1.375 42.281 25.516 1 96.56 348 PHE B N 1
ATOM 5544 C CA . PHE B 1 348 ? 0.854 41.719 24.266 1 96.56 348 PHE B CA 1
ATOM 5545 C C . PHE B 1 348 ? 1.753 40.594 23.75 1 96.56 348 PHE B C 1
ATOM 5547 O O . PHE B 1 348 ? 2.975 40.75 23.703 1 96.56 348 PHE B O 1
ATOM 5554 N N . GLY B 1 349 ? 1.156 39.469 23.453 1 96.56 349 GLY B N 1
ATOM 5555 C CA . GLY B 1 349 ? 1.899 38.375 22.844 1 96.56 349 GLY B CA 1
ATOM 5556 C C . GLY B 1 349 ? 2.391 37.344 23.859 1 96.56 349 GLY B C 1
ATOM 5557 O O . GLY B 1 349 ? 2.803 36.25 23.484 1 96.56 349 GLY B O 1
ATOM 5558 N N . ASP B 1 350 ? 2.273 37.625 25.109 1 96.88 350 ASP B N 1
ATOM 5559 C CA . ASP B 1 350 ? 2.699 36.688 26.156 1 96.88 350 ASP B CA 1
ATOM 5560 C C . ASP B 1 350 ? 1.769 35.469 26.219 1 96.88 350 ASP B C 1
ATOM 5562 O O . ASP B 1 350 ? 0.55 35.625 26.094 1 96.88 350 ASP B O 1
ATOM 5566 N N . ALA B 1 351 ? 2.416 34.344 26.453 1 97.94 351 ALA B N 1
ATOM 5567 C CA . ALA B 1 351 ? 1.639 33.125 26.609 1 97.94 351 ALA B CA 1
ATOM 5568 C C . ALA B 1 351 ? 1.063 33.031 28.016 1 97.94 351 ALA B C 1
ATOM 5570 O O . ALA B 1 351 ? 1.736 33.344 28.984 1 97.94 351 ALA B O 1
ATOM 5571 N N . LEU B 1 352 ? -0.152 32.625 28.109 1 98.31 352 LEU B N 1
ATOM 5572 C CA . LEU B 1 352 ? -0.773 32.344 29.391 1 98.31 352 LEU B CA 1
ATOM 5573 C C . LEU B 1 352 ? -0.445 30.922 29.859 1 98.31 352 LEU B C 1
ATOM 5575 O O . LEU B 1 352 ? -0.525 29.969 29.078 1 98.31 352 LEU B O 1
ATOM 5579 N N . THR B 1 353 ? -0.05 30.781 31.125 1 97.69 353 THR B N 1
ATOM 5580 C CA . THR B 1 353 ? 0.317 29.516 31.75 1 97.69 353 THR B CA 1
ATOM 5581 C C . THR B 1 353 ? -0.234 29.438 33.188 1 97.69 353 THR B C 1
ATOM 5583 O O . THR B 1 353 ? -0.639 30.453 33.75 1 97.69 353 THR B O 1
ATOM 5586 N N . PRO B 1 354 ? -0.272 28.234 33.688 1 96.94 354 PRO B N 1
ATOM 5587 C CA . PRO B 1 354 ? -0.662 28.109 35.094 1 96.94 354 PRO B CA 1
ATOM 5588 C C . PRO B 1 354 ? 0.263 28.875 36.031 1 96.94 354 PRO B C 1
ATOM 5590 O O . PRO B 1 354 ? -0.163 29.312 37.125 1 96.94 354 PRO B O 1
ATOM 5593 N N . GLU B 1 355 ? 1.439 29.062 35.656 1 96.5 355 GLU B N 1
ATOM 5594 C CA . GLU B 1 355 ? 2.428 29.734 36.5 1 96.5 355 GLU B CA 1
ATOM 5595 C C . GLU B 1 355 ? 2.154 31.234 36.562 1 96.5 355 GLU B C 1
ATOM 5597 O O . GLU B 1 355 ? 2.461 31.875 37.594 1 96.5 355 GLU B O 1
ATOM 5602 N N . ASN B 1 356 ? 1.569 31.797 35.5 1 97.12 356 ASN B N 1
ATOM 5603 C CA . ASN B 1 356 ? 1.391 33.25 35.5 1 97.12 356 ASN B CA 1
ATOM 5604 C C . ASN B 1 356 ? -0.07 33.625 35.719 1 97.12 356 ASN B C 1
ATOM 5606 O O . ASN B 1 356 ? -0.428 34.812 35.625 1 97.12 356 ASN B O 1
ATOM 5610 N N . THR B 1 357 ? -0.848 32.594 35.969 1 97.75 357 THR B N 1
ATOM 5611 C CA . THR B 1 357 ? -2.252 32.844 36.281 1 97.75 357 THR B CA 1
ATOM 5612 C C . THR B 1 357 ? -2.645 32.156 37.594 1 97.75 357 THR B C 1
ATOM 5614 O O . THR B 1 357 ? -1.968 31.234 38.031 1 97.75 357 THR B O 1
ATOM 5617 N N . LYS B 1 358 ? -3.643 32.625 38.281 1 96 358 LYS B N 1
ATOM 5618 C CA . LYS B 1 358 ? -4.176 31.984 39.469 1 96 358 LYS B CA 1
ATOM 5619 C C . LYS B 1 358 ? -5.703 32 39.469 1 96 358 LYS B C 1
ATOM 5621 O O . LYS B 1 358 ? -6.312 32.906 38.875 1 96 358 LYS B O 1
ATOM 5626 N N . ALA B 1 359 ? -6.328 30.906 40.062 1 88.06 359 ALA B N 1
ATOM 5627 C CA . ALA B 1 359 ? -7.781 30.828 40.188 1 88.06 359 ALA B CA 1
ATOM 5628 C C . ALA B 1 359 ? -8.328 31.969 41.031 1 88.06 359 ALA B C 1
ATOM 5630 O O . ALA B 1 359 ? -7.637 32.5 41.906 1 88.06 359 ALA B O 1
ATOM 5631 N N . ALA B 1 360 ? -9.547 32.562 40.469 1 73.31 360 ALA B N 1
ATOM 5632 C CA . ALA B 1 360 ? -10.195 33.594 41.25 1 73.31 360 ALA B CA 1
ATOM 5633 C C . ALA B 1 360 ? -10.367 33.125 42.688 1 73.31 360 ALA B C 1
ATOM 5635 O O . ALA B 1 360 ? -10.586 31.938 42.969 1 73.31 360 ALA B O 1
ATOM 5636 N N . LYS B 1 361 ? -9.719 33.844 43.625 1 56.41 361 LYS B N 1
ATOM 5637 C CA . LYS B 1 361 ? -10.07 33.594 45.031 1 56.41 361 LYS B CA 1
ATOM 5638 C C . LYS B 1 361 ? -11.578 33.469 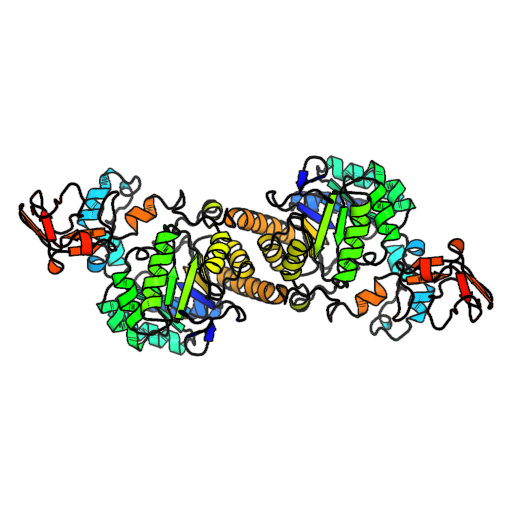45.219 1 56.41 361 LYS B C 1
ATOM 5640 O O . LYS B 1 361 ? -12.352 34.25 44.688 1 56.41 361 LYS B O 1
ATOM 5645 N N . SER B 1 362 ? -12.062 32.219 45.375 1 43.53 362 SER B N 1
ATOM 5646 C CA . SER B 1 362 ? -13.398 32.219 45.938 1 43.53 362 SER B CA 1
ATOM 5647 C C . SER B 1 362 ? -13.531 33.25 47.031 1 43.53 362 SER B C 1
ATOM 5649 O O . SER B 1 362 ? -12.57 33.531 47.75 1 43.53 362 SER B O 1
#